Protein AF-0000000075751795 (afdb_homodimer)

Radius of gyration: 23.12 Å; Cα contacts (8 Å, |Δi|>4): 1159; chains: 2; bounding box: 62×69×64 Å

InterPro domains:
  IPR001247 Exoribonuclease, phosphorolytic domain 1 [PF01138] (23-156)
  IPR020568 Ribosomal protein uS5 domain 2-type superfamily [SSF54211] (12-167)
  IPR027408 PNPase/RNase PH domain superfamily [G3DSA:3.30.230.70] (7-264)
  IPR036345 Exoribonuclease, PH domain 2 superfamily [SSF55666] (157-262)
  IPR050080 Ribonuclease PH [PTHR11953] (15-256)

Sequence (530 aa):
MPLDTSTTYPLTRLRLDGRRWNELRLLQAQISTNPASSGSSYLSMGNTSIMCSVHGPAEGRRGDGGSAGSGHAVVEVDVNVAGFAGVDRKRRAGGSDRQSSRIATTLRSAFQSHLHTYLYPHSTISIHVSVLSADGSLLAAALNACTLALVDAGIPMPGLLCGCTSGMSGSASTPRDPRHDELDPLLDLSLPEEQELPSLTVATTTAVPVGENNMDEDEEAMKVCVLTMESKVHATYLETMLAVGIDGCSQIRELLEGVIKGSRGMPLDTSTTYPLTRLRLDGRRWNELRLLQAQISTNPASSGSSYLSMGNTSIMCSVHGPAEGRRGDGGSAGSGHAVVEVDVNVAGFAGVDRKRRAGGSDRQSSRIATTLRSAFQSHLHTYLYPHSTISIHVSVLSADGSLLAAALNACTLALVDAGIPMPGLLCGCTSGMSGSASTPRDPRHDELDPLLDLSLPEEQELPSLTVATTTAVPVGENNMDEDEEAMKVCVLTMESKVHATYLETMLAVGIDGCSQIRELLEGVIKGSRG

Organism: Penicillium rubens (strain ATCC 28089 / DSM 1075 / NRRL 1951 / Wisconsin 54-1255) (NCBI:txid500485)

pLDDT: mean 83.36, std 19.19, range [26.41, 98.62]

Foldseek 3Di:
DLPCLVPVCLPPCAGPVGDHQQDWADKDKAKPPDVVALIWMWIDGHQWIKIKGKHDQDADPPPDPPDQPDLFEAEFEFEAEPPDPDDDCPVCVVVRVVVRVVLRVQLRVLCSVFFPRNVPHRGYMYMYMYTPDAWAPNSQRRLQRRQLRCVRSVGDGQFRKGKWKKWKSDAQQDAADPVDRSIGMHTHDTNSCVVHTFMKMWIWGFGDPPDDPDPPPPDRPIDIRDIDGDGHHDPNCVVVRVVSRSVNRVVSRVVSVVNVVVVVD/DLPPLVPVCLPPCAGPVGDHQQDWADKDKAKPPDVVALIWMWIDGHQWIKIKGKHDQDADPPPDPPDQPDLFEAEFEFEAEPPDPDDDCPVVVVVRVVVRVVLRVQLRVLCSVFFPRNVPHRGYMYMYMYTPDAWAPNSQRRLQRRQLRCVSSVGDGQFRKGKWKKWKSDAQQDAADPVDRSIGMHTHDTNSCVVHTFMKMWIWGFGDPPDDPDPPPPDRPIDIRDIDGDGHHDPNCVVVRVVSRSVNRVVSRVVSVVNVVVVVD

Secondary structure (DSSP, 8-state):
----HHHHHHHHS--TTS--TT-PPPEEEEE---TTSSEEEEEEETTEEEEEEEEEEEE--SSS-SS---SSPEEEEEEEE---SSS-HHHHHHHHHHHHHHHHHHHHHHHHHHS-GGGSTTEEEEEEEEEEE-SS-HHHHHHHHHHHHHHHHT---SS--EEEEEEESS---S---TTS--PPEEES--HHHHHHS-EEEEEEEE----SSS--------EEEEEEEE-S-EEGGGHHHHHHHHHHHHHHHHHHHHHHHHHHH-/----HHHHHHHHS--TTS--TT-PPPEEEEE---TTSSEEEEEEETTEEEEEEEEEEEE--SSS-SS---SSPEEEEEEEE---SSS-HHHHHHHHHHHHHHHHHHHHHHHHHHS-GGGSTTEEEEEEEEEEE-SS-HHHHHHHHHHHHHHHHT---SS--EEEEEEESS---S---TTS----EEES--HHHHHHS-EEEEEEEE----SSS--------EEEEEEEE-S-EEGGGHHHHHHHHHHHHHHHHHHHHHHHHHHH-

Nearest PDB structures (foldseek):
  1e3h-assembly1_A  TM=7.605E-01  e=5.013E-14  Streptomyces antibioticus
  1e3p-assembly1_A  TM=7.470E-01  e=8.662E-14  Streptomyces antibioticus
  8wwp-assembly1_A  TM=7.187E-01  e=4.718E-14  Mycobacterium tuberculosis
  7ld5-assembly1_A  TM=7.382E-01  e=4.205E-13  Mycolicibacterium smegmatis
  3gcm-assembly1_A  TM=7.625E-01  e=2.766E-12  Escherichia coli O139:H28 str. E24377A

Solvent-accessible surface area (backbone atoms only — not comparable to full-atom values): 27223 Å² total; per-residue (Å²): 122,82,81,54,57,70,64,47,24,81,73,68,60,35,46,95,88,67,38,47,48,83,37,72,54,62,71,48,65,50,62,66,73,39,84,89,36,49,8,3,13,38,30,28,46,56,67,14,31,38,39,22,36,24,40,57,77,38,66,64,74,85,73,74,78,57,76,65,76,49,70,35,33,45,54,43,49,46,49,44,67,58,70,72,86,65,86,74,48,64,60,47,45,59,54,48,49,52,52,29,50,45,47,22,48,51,51,26,49,39,48,50,64,54,35,56,28,63,82,37,54,39,18,34,35,40,36,41,37,38,34,71,35,83,35,25,42,53,65,23,50,48,42,37,23,46,39,47,6,36,54,54,41,64,54,68,53,61,42,66,47,20,33,17,20,15,24,38,66,41,66,50,60,54,71,72,39,87,90,66,60,80,66,44,55,33,31,48,41,41,37,72,49,56,75,72,24,32,46,35,39,34,24,33,30,40,63,53,79,76,79,91,72,79,71,68,78,66,71,67,45,51,22,34,32,37,35,42,30,58,36,52,30,11,59,73,48,48,62,59,29,48,53,50,11,53,51,43,16,53,55,50,41,55,53,53,50,49,46,56,56,59,65,78,99,121,81,80,55,59,70,64,47,24,80,74,70,59,36,44,95,88,68,37,46,47,83,38,72,55,62,70,47,65,49,60,66,73,40,85,91,36,50,7,3,14,36,30,29,47,57,67,14,29,37,40,22,38,24,39,55,77,36,66,67,74,86,72,75,81,58,76,66,76,50,69,36,32,45,54,44,51,46,50,43,69,59,70,71,84,66,85,73,50,64,58,45,47,56,53,48,49,52,53,26,50,46,46,22,48,51,51,26,48,40,47,50,65,53,35,56,30,64,81,37,53,37,17,34,35,38,37,42,37,38,34,69,36,81,35,26,45,53,64,22,49,49,41,38,22,46,38,45,6,36,55,55,40,63,54,68,53,62,44,67,49,21,33,17,21,14,25,38,66,40,64,50,60,54,68,71,39,87,91,66,60,80,65,44,55,33,31,47,41,41,36,72,48,56,76,72,23,33,44,36,40,33,24,33,29,40,64,53,80,76,78,91,72,80,70,68,77,65,70,68,44,51,20,36,32,35,34,41,29,58,37,52,31,11,58,73,49,48,63,59,30,48,52,50,12,52,53,44,14,53,55,49,43,54,53,52,49,50,47,55,57,59,66,78,100

Structure (mmCIF, N/CA/C/O backbone):
data_AF-0000000075751795-model_v1
#
loop_
_entity.id
_entity.type
_entity.pdbx_description
1 polymer 'Pc18g05170 protein'
#
loop_
_atom_site.group_PDB
_atom_site.id
_atom_site.type_symbol
_atom_site.label_atom_id
_atom_site.label_alt_id
_atom_site.label_comp_id
_atom_site.label_asym_id
_atom_site.label_entity_id
_atom_site.label_seq_id
_atom_site.pdbx_PDB_ins_code
_atom_site.Cartn_x
_atom_site.Cartn_y
_atom_site.Cartn_z
_atom_site.occupancy
_atom_site.B_iso_or_equiv
_atom_site.auth_seq_id
_atom_site.auth_comp_id
_atom_site.auth_asym_id
_atom_site.auth_atom_id
_atom_site.pdbx_PDB_model_num
ATOM 1 N N . MET A 1 1 ? -31.328 -3.736 3.709 1 27.08 1 MET A N 1
ATOM 2 C CA . MET A 1 1 ? -30.781 -3.533 5.043 1 27.08 1 MET A CA 1
ATOM 3 C C . MET A 1 1 ? -29.281 -3.789 5.059 1 27.08 1 MET A C 1
ATOM 5 O O . MET A 1 1 ? -28.812 -4.766 4.473 1 27.08 1 MET A O 1
ATOM 9 N N . PRO A 1 2 ? -28.391 -2.828 5.137 1 34.97 2 PRO A N 1
ATOM 10 C CA . PRO A 1 2 ? -26.953 -3.141 5.172 1 34.97 2 PRO A CA 1
ATOM 11 C C . PRO A 1 2 ? -26.656 -4.43 5.93 1 34.97 2 PRO A C 1
ATOM 13 O O . PRO A 1 2 ? -27.328 -4.75 6.906 1 34.97 2 PRO A O 1
ATOM 16 N N . LEU A 1 3 ? -26.297 -5.449 5.301 1 40.38 3 LEU A N 1
ATOM 17 C CA . LEU A 1 3 ? -25.984 -6.77 5.84 1 40.38 3 LEU A CA 1
ATOM 18 C C . LEU A 1 3 ? -25.297 -6.652 7.191 1 40.38 3 LEU A C 1
ATOM 20 O O . LEU A 1 3 ? -24.234 -6.047 7.297 1 40.38 3 LEU A O 1
ATOM 24 N N . ASP A 1 4 ? -25.953 -6.508 8.273 1 47.66 4 ASP A N 1
ATOM 25 C CA . ASP A 1 4 ? -25.578 -6.219 9.656 1 47.66 4 ASP A CA 1
ATOM 26 C C . ASP A 1 4 ? -24.516 -7.207 10.141 1 47.66 4 ASP A C 1
ATOM 28 O O . ASP A 1 4 ? -24.844 -8.219 10.766 1 47.66 4 ASP A O 1
ATOM 32 N N . THR A 1 5 ? -23.484 -7.629 9.406 1 52.94 5 THR A N 1
ATOM 33 C CA . THR A 1 5 ? -22.359 -8.391 9.961 1 52.94 5 THR A CA 1
ATOM 34 C C . THR A 1 5 ? -22.109 -8 11.414 1 52.94 5 THR A C 1
ATOM 36 O O . THR A 1 5 ? -21.719 -8.844 12.227 1 52.94 5 THR A O 1
ATOM 39 N N . SER A 1 6 ? -22.5 -6.742 11.742 1 55.62 6 SER A N 1
ATOM 40 C CA . SER A 1 6 ? -22.25 -6.223 13.086 1 55.62 6 SER A CA 1
ATOM 41 C C . SER A 1 6 ? -23.172 -6.859 14.117 1 55.62 6 SER A C 1
ATOM 43 O O . SER A 1 6 ? -22.797 -7.02 15.281 1 55.62 6 SER A O 1
ATOM 45 N N . THR A 1 7 ? -24.312 -7.332 13.609 1 60.59 7 THR A N 1
ATOM 46 C CA . THR A 1 7 ? -25.234 -7.785 14.641 1 60.59 7 THR A CA 1
ATOM 47 C C . THR A 1 7 ? -25.156 -9.305 14.805 1 60.59 7 THR A C 1
ATOM 49 O O . THR A 1 7 ? -25.266 -9.82 15.914 1 60.59 7 THR A O 1
ATOM 52 N N . THR A 1 8 ? -24.891 -9.945 13.68 1 70.5 8 THR A N 1
ATOM 53 C CA . THR A 1 8 ? -25 -11.398 13.766 1 70.5 8 THR A CA 1
ATOM 54 C C . THR A 1 8 ? -23.656 -12.023 14.133 1 70.5 8 THR A C 1
ATOM 56 O O . THR A 1 8 ? -23.594 -12.977 14.914 1 70.5 8 THR A O 1
ATOM 59 N N . TYR A 1 9 ? -22.609 -11.422 13.711 1 81.12 9 TYR A N 1
ATOM 60 C CA . TYR A 1 9 ? -21.297 -12.055 13.906 1 81.12 9 TYR A CA 1
ATOM 61 C C . TYR A 1 9 ? -20.953 -12.133 15.383 1 81.12 9 TYR A C 1
ATOM 63 O O . TYR A 1 9 ? -20.5 -13.18 15.867 1 81.12 9 TYR A O 1
ATOM 71 N N . PRO A 1 10 ? -21.219 -11.117 16.125 1 77.44 10 PRO A N 1
ATOM 72 C CA . PRO A 1 10 ? -20.859 -11.211 17.531 1 77.44 10 PRO A CA 1
ATOM 73 C C . PRO A 1 10 ? -21.609 -12.312 18.266 1 77.44 10 PRO A C 1
ATOM 75 O O . PRO A 1 10 ? -21.109 -12.859 19.25 1 77.44 10 PRO A O 1
ATOM 78 N N . LEU A 1 11 ? -22.75 -12.68 17.75 1 77.81 11 LEU A N 1
ATOM 79 C CA . LEU A 1 11 ? -23.578 -13.672 18.406 1 77.81 11 LEU A CA 1
ATOM 80 C C . LEU A 1 11 ? -23.234 -15.078 17.938 1 77.81 11 LEU A C 1
ATOM 82 O O . LEU A 1 11 ? -23.172 -16 18.75 1 77.81 11 LEU A O 1
ATOM 86 N N . THR A 1 12 ? -22.984 -15.289 16.719 1 83.56 12 THR A N 1
ATOM 87 C CA . THR A 1 12 ? -22.859 -16.625 16.156 1 83.56 12 THR A CA 1
ATOM 88 C C . THR A 1 12 ? -21.391 -16.969 15.891 1 83.56 12 THR A C 1
ATOM 90 O O . THR A 1 12 ? -21.047 -18.141 15.734 1 83.56 12 THR A O 1
ATOM 93 N N . ARG A 1 13 ? -20.578 -15.984 15.703 1 86.88 13 ARG A N 1
ATOM 94 C CA . ARG A 1 13 ? -19.188 -16.109 15.312 1 86.88 13 ARG A CA 1
ATOM 95 C C . ARG A 1 13 ? -19.062 -16.703 13.914 1 86.88 13 ARG A C 1
ATOM 97 O O . ARG A 1 13 ? -18.094 -17.422 13.625 1 86.88 13 ARG A O 1
ATOM 104 N N . LEU A 1 14 ? -20.203 -16.562 13.164 1 90.94 14 LEU A N 1
ATOM 105 C CA . LEU A 1 14 ? -20.219 -16.938 11.758 1 90.94 14 LEU A CA 1
ATOM 106 C C . LEU A 1 14 ? -20.469 -15.719 10.875 1 90.94 14 LEU A C 1
ATOM 108 O O . LEU A 1 14 ? -21.297 -14.867 11.195 1 90.94 14 LEU A O 1
ATOM 112 N N . ARG A 1 15 ? -19.703 -15.727 9.836 1 92.81 15 ARG A N 1
ATOM 113 C CA . ARG A 1 15 ? -19.875 -14.656 8.867 1 92.81 15 ARG A CA 1
ATOM 114 C C . ARG A 1 15 ? -21.125 -14.875 8.016 1 92.81 15 ARG A C 1
ATOM 116 O O . ARG A 1 15 ? -21.75 -15.93 8.094 1 92.81 15 ARG A O 1
ATOM 123 N N . LEU A 1 16 ? -21.484 -13.93 7.227 1 88 16 LEU A N 1
ATOM 124 C CA . LEU A 1 16 ? -22.719 -13.984 6.441 1 88 16 LEU A CA 1
ATOM 125 C C . LEU A 1 16 ? -22.688 -15.164 5.465 1 88 16 LEU A C 1
ATOM 127 O O . LEU A 1 16 ? -23.719 -15.742 5.156 1 88 16 LEU A O 1
ATOM 131 N N . ASP A 1 17 ? -21.547 -15.539 4.965 1 91 17 ASP A N 1
ATOM 132 C CA . ASP A 1 17 ? -21.438 -16.625 4 1 91 17 ASP A CA 1
ATOM 133 C C . ASP A 1 17 ? -21.141 -17.953 4.703 1 91 17 ASP A C 1
ATOM 135 O O . ASP A 1 17 ? -20.781 -18.938 4.051 1 91 17 ASP A O 1
ATOM 139 N N . GLY A 1 18 ? -21.219 -18 6.012 1 92.06 18 GLY A N 1
ATOM 140 C CA . GLY A 1 18 ? -21.109 -19.234 6.777 1 92.06 18 GLY A CA 1
ATOM 141 C C . GLY A 1 18 ? -19.688 -19.547 7.207 1 92.06 18 GLY A C 1
ATOM 142 O O . GLY A 1 18 ? -19.453 -20.516 7.926 1 92.06 18 GLY A O 1
ATOM 143 N N . ARG A 1 19 ? -18.781 -18.688 6.891 1 94.94 19 ARG A N 1
ATOM 144 C CA . ARG A 1 19 ? -17.375 -18.922 7.238 1 94.94 19 ARG A CA 1
ATOM 145 C C . ARG A 1 19 ? -17.078 -18.469 8.664 1 94.94 19 ARG A C 1
ATOM 147 O O . ARG A 1 19 ? -17.734 -17.562 9.18 1 94.94 19 ARG A O 1
ATOM 154 N N . ARG A 1 20 ? -16.094 -19.203 9.227 1 94.94 20 ARG A N 1
ATOM 155 C CA . ARG A 1 20 ? -15.484 -18.688 10.453 1 94.94 20 ARG A CA 1
ATOM 156 C C . ARG A 1 20 ? -14.453 -17.609 10.148 1 94.94 20 ARG A C 1
ATOM 158 O O . ARG A 1 20 ? -14.195 -17.312 8.984 1 94.94 20 ARG A O 1
ATOM 165 N N . TRP A 1 21 ? -13.875 -17.031 11.25 1 94.69 21 TRP A N 1
ATOM 166 C CA . TRP A 1 21 ? -13.039 -15.852 11.102 1 94.69 21 TRP A CA 1
ATOM 167 C C . TRP A 1 21 ? -11.781 -16.156 10.305 1 94.69 21 TRP A C 1
ATOM 169 O O . TRP A 1 21 ? -11.227 -15.289 9.625 1 94.69 21 TRP A O 1
ATOM 179 N N . ASN A 1 22 ? -11.328 -17.484 10.281 1 94.88 22 ASN A N 1
ATOM 180 C CA . ASN A 1 22 ? -10.031 -17.844 9.727 1 94.88 22 ASN A CA 1
ATOM 181 C C . ASN A 1 22 ? -10.18 -18.75 8.508 1 94.88 22 ASN A C 1
ATOM 183 O O . ASN A 1 22 ? -9.25 -19.484 8.164 1 94.88 22 ASN A O 1
ATOM 187 N N . GLU A 1 23 ? -11.32 -18.688 7.832 1 96.12 23 GLU A N 1
ATOM 188 C CA . GLU A 1 23 ? -11.57 -19.578 6.699 1 96.12 23 GLU A CA 1
ATOM 189 C C . GLU A 1 23 ? -11.523 -18.812 5.379 1 96.12 23 GLU A C 1
ATOM 191 O O . GLU A 1 23 ? -12.039 -17.703 5.285 1 96.12 23 GLU A O 1
ATOM 196 N N . LEU A 1 24 ? -10.812 -19.453 4.453 1 98.06 24 LEU A N 1
ATOM 197 C CA . LEU A 1 24 ? -10.781 -18.922 3.094 1 98.06 24 LEU A CA 1
ATOM 198 C C . LEU A 1 24 ? -12.078 -19.234 2.354 1 98.06 24 LEU A C 1
ATOM 200 O O . LEU A 1 24 ? -12.703 -20.266 2.6 1 98.06 24 LEU A O 1
ATOM 204 N N . ARG A 1 25 ? -12.508 -18.375 1.44 1 97.56 25 ARG A N 1
ATOM 205 C CA . ARG A 1 25 ? -13.516 -18.766 0.456 1 97.56 25 ARG A CA 1
ATOM 206 C C . ARG A 1 25 ? -12.969 -19.844 -0.476 1 97.56 25 ARG A C 1
ATOM 208 O O . ARG A 1 25 ? -11.766 -20.094 -0.517 1 97.56 25 ARG A O 1
ATOM 215 N N . LEU A 1 26 ? -13.891 -20.438 -1.169 1 97.12 26 LEU A N 1
ATOM 216 C CA . LEU A 1 26 ? -13.469 -21.484 -2.084 1 97.12 26 LEU A CA 1
ATOM 217 C C . LEU A 1 26 ? -12.539 -20.938 -3.156 1 97.12 26 LEU A C 1
ATOM 219 O O . LEU A 1 26 ? -12.875 -19.969 -3.84 1 97.12 26 LEU A O 1
ATOM 223 N N . LEU A 1 27 ? -11.398 -21.5 -3.271 1 98 27 LEU A N 1
ATOM 224 C CA . LEU A 1 27 ? -10.422 -21.125 -4.289 1 98 27 LEU A CA 1
ATOM 225 C C . LEU A 1 27 ? -10.273 -22.234 -5.328 1 98 27 LEU A C 1
ATOM 227 O O . LEU A 1 27 ? -10.023 -23.391 -4.984 1 98 27 LEU A O 1
ATOM 231 N N . GLN A 1 28 ? -10.516 -21.891 -6.566 1 97.62 28 GLN A N 1
ATOM 232 C CA . GLN A 1 28 ? -10.312 -22.781 -7.707 1 97.62 28 GLN A CA 1
ATOM 233 C C . GLN A 1 28 ? -9.445 -22.125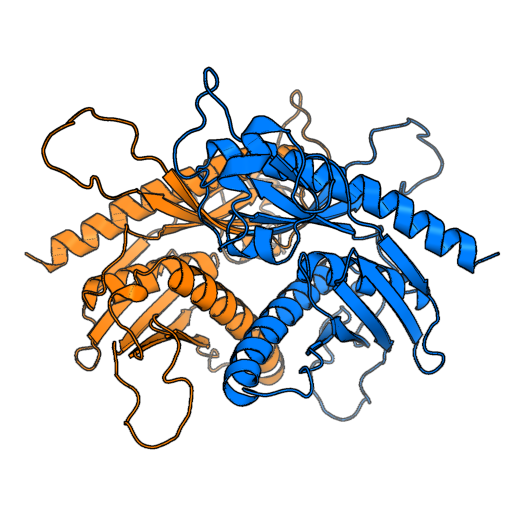 -8.773 1 97.62 28 GLN A C 1
ATOM 235 O O . GLN A 1 28 ? -9.562 -20.922 -9.023 1 97.62 28 GLN A O 1
ATOM 240 N N . ALA A 1 29 ? -8.578 -22.922 -9.227 1 98 29 ALA A N 1
ATOM 241 C CA . ALA A 1 29 ? -7.684 -22.328 -10.219 1 98 29 ALA A CA 1
ATOM 242 C C . ALA A 1 29 ? -7.242 -23.375 -11.25 1 98 29 ALA A C 1
ATOM 244 O O . ALA A 1 29 ? -7.301 -24.578 -10.984 1 98 29 ALA A O 1
ATOM 245 N N . GLN A 1 30 ? -6.918 -22.875 -12.43 1 97.12 30 GLN A N 1
ATOM 246 C CA . GLN A 1 30 ? -6.367 -23.656 -13.531 1 97.12 30 GLN A CA 1
ATOM 247 C C . GLN A 1 30 ? -5.262 -22.891 -14.25 1 97.12 30 GLN A C 1
ATOM 249 O O . GLN A 1 30 ? -5.27 -21.656 -14.281 1 97.12 30 GLN A O 1
ATOM 254 N N . ILE A 1 31 ? -4.312 -23.594 -14.797 1 97 31 ILE A N 1
ATOM 255 C CA . ILE A 1 31 ? -3.266 -22.969 -15.594 1 97 31 ILE A CA 1
ATOM 256 C C . ILE A 1 31 ? -3.369 -23.438 -17.047 1 97 31 ILE A C 1
ATOM 258 O O . ILE A 1 31 ? -4.121 -24.359 -17.344 1 97 31 ILE A O 1
ATOM 262 N N . SER A 1 32 ? -2.65 -22.719 -18 1 95.62 32 SER A N 1
ATOM 263 C CA . SER A 1 32 ? -2.6 -23.047 -19.422 1 95.62 32 SER A CA 1
ATOM 264 C C . SER A 1 32 ? -3.98 -22.953 -20.062 1 95.62 32 SER A C 1
ATOM 266 O O . SER A 1 32 ? -4.395 -23.844 -20.797 1 95.62 32 SER A O 1
ATOM 268 N N . THR A 1 33 ? -4.695 -21.906 -19.688 1 93.12 33 THR A N 1
ATOM 269 C CA . THR A 1 33 ? -6.062 -21.734 -20.172 1 93.12 33 THR A CA 1
ATOM 270 C C . THR A 1 33 ? -6.078 -21.031 -21.531 1 93.12 33 THR A C 1
ATOM 272 O O . THR A 1 33 ? -7.109 -21 -22.203 1 93.12 33 THR A O 1
ATOM 275 N N . ASN A 1 34 ? -4.98 -20.344 -21.906 1 91.5 34 ASN A N 1
ATOM 276 C CA . ASN A 1 34 ? -4.82 -19.656 -23.188 1 91.5 34 ASN A CA 1
ATOM 277 C C . ASN A 1 34 ? -3.562 -20.109 -23.906 1 91.5 34 ASN A C 1
ATOM 279 O O . ASN A 1 34 ? -2.465 -19.625 -23.625 1 91.5 34 ASN A O 1
ATOM 283 N N . PRO A 1 35 ? -3.689 -20.859 -24.953 1 87.62 35 PRO A N 1
ATOM 284 C CA . PRO A 1 35 ? -2.521 -21.406 -25.656 1 87.62 35 PRO A CA 1
ATOM 285 C C . PRO A 1 35 ? -1.737 -20.328 -26.406 1 87.62 35 PRO A C 1
ATOM 287 O O . PRO A 1 35 ? -0.56 -20.531 -26.719 1 87.62 35 PRO A O 1
ATOM 290 N N . ALA A 1 36 ? -2.34 -19.266 -26.625 1 90.38 36 ALA A N 1
ATOM 291 C CA . ALA A 1 36 ? -1.709 -18.219 -27.422 1 90.38 36 ALA A CA 1
ATOM 292 C C . ALA A 1 36 ? -0.761 -17.375 -26.562 1 90.38 36 ALA A C 1
ATOM 294 O O . ALA A 1 36 ? -0.016 -16.547 -27.078 1 90.38 36 ALA A O 1
ATOM 295 N N . SER A 1 37 ? -0.769 -17.703 -25.359 1 92.25 37 SER A N 1
ATOM 296 C CA . SER A 1 37 ? 0.077 -16.938 -24.438 1 92.25 37 SER A CA 1
ATOM 297 C C . SER A 1 37 ? 1.258 -17.781 -23.969 1 92.25 37 SER A C 1
ATOM 299 O O . SER A 1 37 ? 1.271 -19 -24.125 1 92.25 37 SER A O 1
ATOM 301 N N . SER A 1 38 ? 2.35 -17.141 -23.5 1 94.12 38 SER A N 1
ATOM 302 C CA . SER A 1 38 ? 3.475 -17.828 -22.891 1 94.12 38 SER A CA 1
ATOM 303 C C . SER A 1 38 ? 3.051 -18.562 -21.625 1 94.12 38 SER A C 1
ATOM 305 O O . SER A 1 38 ? 3.654 -19.562 -21.234 1 94.12 38 SER A O 1
ATOM 307 N N . GLY A 1 39 ? 2.025 -18.062 -21 1 97 39 GLY A N 1
ATOM 308 C CA . GLY A 1 39 ? 1.397 -18.625 -19.812 1 97 39 GLY A CA 1
ATOM 309 C C . GLY A 1 39 ? 0.049 -18 -19.5 1 97 39 GLY A C 1
ATOM 310 O O . GLY A 1 39 ? -0.241 -16.875 -19.938 1 97 39 GLY A O 1
ATOM 311 N N . SER A 1 40 ? -0.735 -18.797 -18.828 1 97.94 40 SER A N 1
ATOM 312 C CA . SER A 1 40 ? -2.068 -18.281 -18.516 1 97.94 40 SER A CA 1
ATOM 313 C C . SER A 1 40 ? -2.666 -19.016 -17.312 1 97.94 40 SER A C 1
ATOM 315 O O . SER A 1 40 ? -2.184 -20.078 -16.922 1 97.94 40 SER A O 1
ATOM 317 N N . SER A 1 41 ? -3.674 -18.328 -16.766 1 98.12 41 SER A N 1
ATOM 318 C CA . SER A 1 41 ? -4.367 -18.922 -15.617 1 98.12 41 SER A CA 1
ATOM 319 C C . SER A 1 41 ? -5.801 -18.406 -15.523 1 98.12 41 SER A C 1
ATOM 321 O O . SER A 1 41 ? -6.137 -17.359 -16.094 1 98.12 41 SER A O 1
ATOM 323 N N . TYR A 1 42 ? -6.586 -19.203 -15 1 98.38 42 TYR A N 1
ATOM 324 C CA . TYR A 1 42 ? -7.898 -18.844 -14.469 1 98.38 42 TYR A CA 1
ATOM 325 C C . TYR A 1 42 ? -7.957 -19.078 -12.961 1 98.38 42 TYR A C 1
ATOM 327 O O . TYR A 1 42 ? -7.504 -20.109 -12.469 1 98.38 42 TYR A O 1
ATOM 335 N N . LEU A 1 43 ? -8.43 -18.109 -12.172 1 98.38 43 LEU A N 1
ATOM 336 C CA . LEU A 1 43 ? -8.523 -18.25 -10.727 1 98.38 43 LEU A CA 1
ATOM 337 C C . LEU A 1 43 ? -9.828 -17.656 -10.203 1 98.38 43 LEU A C 1
ATOM 339 O O . LEU A 1 43 ? -10.234 -16.578 -10.625 1 98.38 43 LEU A O 1
ATOM 343 N N . SER A 1 44 ? -10.469 -18.438 -9.375 1 98 44 SER A N 1
ATOM 344 C CA . SER A 1 44 ? -11.641 -17.938 -8.656 1 98 44 SER A CA 1
ATOM 345 C C . SER A 1 44 ? -11.453 -18.031 -7.148 1 98 44 SER A C 1
ATOM 347 O O . SER A 1 44 ? -10.961 -19.047 -6.641 1 98 44 SER A O 1
ATOM 349 N N . MET A 1 45 ? -11.68 -17.016 -6.426 1 97.19 45 MET A N 1
ATOM 350 C CA . MET A 1 45 ? -11.75 -16.922 -4.973 1 97.19 45 MET A CA 1
ATOM 351 C C . MET A 1 45 ? -13.117 -16.406 -4.527 1 97.19 45 MET A C 1
ATOM 353 O O . MET A 1 45 ? -13.383 -15.203 -4.586 1 97.19 45 MET A O 1
ATOM 357 N N . GLY A 1 46 ? -13.961 -17.312 -3.934 1 96.19 46 GLY A N 1
ATOM 358 C CA . GLY A 1 46 ? -15.367 -16.953 -3.822 1 96.19 46 GLY A CA 1
ATOM 359 C C . GLY A 1 46 ? -16 -16.594 -5.152 1 96.19 46 GLY A C 1
ATOM 360 O O . GLY A 1 46 ? -15.906 -17.344 -6.117 1 96.19 46 GLY A O 1
ATOM 361 N N . ASN A 1 47 ? -16.609 -15.391 -5.195 1 95.31 47 ASN A N 1
ATOM 362 C CA . ASN A 1 47 ? -17.266 -14.977 -6.422 1 95.31 47 ASN A CA 1
ATOM 363 C C . ASN A 1 47 ? -16.406 -14.016 -7.23 1 95.31 47 ASN A C 1
ATOM 365 O O . ASN A 1 47 ? -16.859 -13.43 -8.211 1 95.31 47 ASN A O 1
ATOM 369 N N . THR A 1 48 ? -15.172 -13.859 -6.766 1 96.25 48 THR A N 1
ATOM 370 C CA . THR A 1 48 ? -14.203 -13.125 -7.574 1 96.25 48 THR A CA 1
ATOM 371 C C . THR A 1 48 ? -13.523 -14.062 -8.57 1 96.25 48 THR A C 1
ATOM 373 O O . THR A 1 48 ? -13.016 -15.117 -8.195 1 96.25 48 THR A O 1
ATOM 376 N N . SER A 1 49 ? -13.57 -13.719 -9.898 1 97.44 49 SER A N 1
ATOM 377 C CA . SER A 1 49 ? -12.977 -14.555 -10.938 1 97.44 49 SER A CA 1
ATOM 378 C C . SER A 1 49 ? -12.086 -13.727 -11.867 1 97.44 49 SER A C 1
ATOM 380 O O . SER A 1 49 ? -12.461 -12.625 -12.273 1 97.44 49 SER A O 1
ATOM 382 N N . ILE A 1 50 ? -10.898 -14.297 -12.172 1 97.56 50 ILE A N 1
ATOM 383 C CA . ILE A 1 50 ? -9.883 -13.57 -12.922 1 97.56 50 ILE A CA 1
ATOM 384 C C . ILE A 1 50 ? -9.242 -14.5 -13.945 1 97.56 50 ILE A C 1
ATOM 386 O O . ILE A 1 50 ? -8.945 -15.656 -13.648 1 97.56 50 ILE A O 1
ATOM 390 N N . MET A 1 51 ? -9.07 -13.938 -15.164 1 97.75 51 MET A N 1
ATOM 391 C CA . MET A 1 51 ? -8.203 -14.555 -16.172 1 97.75 51 MET A CA 1
ATOM 392 C C . MET A 1 51 ? -6.91 -13.766 -16.328 1 97.75 51 MET A C 1
ATOM 394 O O . MET A 1 51 ? -6.93 -12.531 -16.375 1 97.75 51 MET A O 1
ATOM 398 N N . CYS A 1 52 ? -5.871 -14.461 -16.375 1 98.06 52 CYS A N 1
ATOM 399 C CA . CYS A 1 52 ? -4.57 -13.812 -16.516 1 98.06 52 CYS A CA 1
ATOM 400 C C . CYS A 1 52 ? -3.75 -14.461 -17.609 1 98.06 52 CYS A C 1
ATOM 402 O O . CYS A 1 52 ? -3.74 -15.688 -17.75 1 98.06 52 CYS A O 1
ATOM 404 N N . SER A 1 53 ? -3.084 -13.672 -18.469 1 98.19 53 SER A N 1
ATOM 405 C CA . SER A 1 53 ? -2.168 -14.156 -19.484 1 98.19 53 SER A CA 1
ATOM 406 C C . SER A 1 53 ? -0.827 -13.438 -19.422 1 98.19 53 SER A C 1
ATOM 408 O O . SER A 1 53 ? -0.768 -12.25 -19.078 1 98.19 53 SER A O 1
ATOM 410 N N . VAL A 1 54 ? 0.191 -14.125 -19.703 1 97.88 54 VAL A N 1
ATOM 411 C CA . VAL A 1 54 ? 1.552 -13.602 -19.688 1 97.88 54 VAL A CA 1
ATOM 412 C C . VAL A 1 54 ? 2.174 -13.742 -21.078 1 97.88 54 VAL A C 1
ATOM 414 O O . VAL A 1 54 ? 2.029 -14.781 -21.719 1 97.88 54 VAL A O 1
ATOM 417 N N . HIS A 1 55 ? 2.773 -12.656 -21.531 1 96.44 55 HIS A N 1
ATOM 418 C CA . HIS A 1 55 ? 3.543 -12.672 -22.766 1 96.44 55 HIS A CA 1
ATOM 419 C C . HIS A 1 55 ? 4.988 -12.242 -22.516 1 96.44 55 HIS A C 1
ATOM 421 O O . HIS A 1 55 ? 5.238 -11.297 -21.781 1 96.44 55 HIS A O 1
ATOM 427 N N . GLY A 1 56 ? 5.895 -12.938 -23.203 1 89.88 56 GLY A N 1
ATOM 428 C CA . GLY A 1 56 ? 7.312 -12.648 -23.031 1 89.88 56 GLY A CA 1
ATOM 429 C C . GLY A 1 56 ? 8.031 -13.656 -22.156 1 89.88 56 GLY A C 1
ATOM 430 O O . GLY A 1 56 ? 7.453 -14.688 -21.781 1 89.88 56 GLY A O 1
ATOM 431 N N . PRO A 1 57 ? 9.281 -13.367 -21.891 1 90.69 57 PRO A N 1
ATOM 432 C CA . PRO A 1 57 ? 10.062 -12.164 -22.188 1 90.69 57 PRO A CA 1
ATOM 433 C C . PRO A 1 57 ? 10.258 -11.93 -23.688 1 90.69 57 PRO A C 1
ATOM 435 O O . PRO A 1 57 ? 10.539 -12.867 -24.422 1 90.69 57 PRO A O 1
ATOM 438 N N . ALA A 1 58 ? 9.898 -10.711 -24.078 1 89.44 58 ALA A N 1
ATOM 439 C CA . ALA A 1 58 ? 10.055 -10.336 -25.484 1 89.44 58 ALA A CA 1
ATOM 440 C C . ALA A 1 58 ? 11.039 -9.188 -25.641 1 89.44 58 ALA A C 1
ATOM 442 O O . ALA A 1 58 ? 10.992 -8.211 -24.875 1 89.44 58 ALA A O 1
ATOM 443 N N . GLU A 1 59 ? 12.07 -9.383 -26.469 1 79.5 59 GLU A N 1
ATOM 444 C CA . GLU A 1 59 ? 13.039 -8.32 -26.719 1 79.5 59 GLU A CA 1
ATOM 445 C C . GLU A 1 59 ? 12.43 -7.207 -27.562 1 79.5 59 GLU A C 1
ATOM 447 O O . GLU A 1 59 ? 11.617 -7.469 -28.453 1 79.5 59 GLU A O 1
ATOM 452 N N . GLY A 1 60 ? 12.367 -6.023 -27.125 1 60.75 60 GLY A N 1
ATOM 453 C CA . GLY A 1 60 ? 11.906 -4.926 -27.969 1 60.75 60 GLY A CA 1
ATOM 454 C C . GLY A 1 60 ? 12.664 -4.805 -29.266 1 60.75 60 GLY A C 1
ATOM 455 O O . GLY A 1 60 ? 13.812 -5.254 -29.375 1 60.75 60 GLY A O 1
ATOM 456 N N . ARG A 1 61 ? 12.094 -4.895 -30.562 1 51 61 ARG A N 1
ATOM 457 C CA . ARG A 1 61 ? 12.797 -4.648 -31.812 1 51 61 ARG A CA 1
ATOM 458 C C . ARG A 1 61 ? 13.914 -3.627 -31.625 1 51 61 ARG A C 1
ATOM 460 O O . ARG A 1 61 ? 13.797 -2.715 -30.812 1 51 61 ARG A O 1
ATOM 467 N N . ARG A 1 62 ? 15.211 -3.898 -32.156 1 43.53 62 ARG A N 1
ATOM 468 C CA . ARG A 1 62 ? 16.406 -3.062 -32.219 1 43.53 62 ARG A CA 1
ATOM 469 C C . ARG A 1 62 ? 16.047 -1.604 -32.469 1 43.53 62 ARG A C 1
ATOM 471 O O . ARG A 1 62 ? 16.922 -0.739 -32.5 1 43.53 62 ARG A O 1
ATOM 478 N N . GLY A 1 63 ? 15.133 -1.26 -33.438 1 40.09 63 GLY A N 1
ATOM 479 C CA . GLY A 1 63 ? 15.156 0.092 -33.969 1 40.09 63 GLY A CA 1
ATOM 480 C C . GLY A 1 63 ? 14.992 1.158 -32.906 1 40.09 63 GLY A C 1
ATOM 481 O O . GLY A 1 63 ? 15.453 2.287 -33.062 1 40.09 63 GLY A O 1
ATOM 482 N N . ASP A 1 64 ? 13.75 1.45 -32.469 1 37.28 64 ASP A N 1
ATOM 483 C CA . ASP A 1 64 ? 13.57 2.705 -31.734 1 37.28 64 ASP A CA 1
ATOM 484 C C . ASP A 1 64 ? 14.352 2.699 -30.438 1 37.28 64 ASP A C 1
ATOM 486 O O . ASP A 1 64 ? 14.492 1.654 -29.797 1 37.28 64 ASP A O 1
ATOM 490 N N . GLY A 1 65 ? 15.414 3.453 -30.359 1 37.91 65 GLY A N 1
ATOM 491 C CA . GLY A 1 65 ? 16.359 3.967 -29.375 1 37.91 65 GLY A CA 1
ATOM 492 C C . GLY A 1 65 ? 15.938 3.705 -27.938 1 37.91 65 GLY A C 1
ATOM 493 O O . GLY A 1 65 ? 16.484 4.309 -27.016 1 37.91 65 GLY A O 1
ATOM 494 N N . GLY A 1 66 ? 14.75 3.436 -27.812 1 38.25 66 GLY A N 1
ATOM 495 C CA . GLY A 1 66 ? 14.336 3.707 -26.453 1 38.25 66 GLY A CA 1
ATOM 496 C C . GLY A 1 66 ? 15.133 2.934 -25.422 1 38.25 66 GLY A C 1
ATOM 497 O O . GLY A 1 66 ? 16.109 2.264 -25.75 1 38.25 66 GLY A O 1
ATOM 498 N N . SER A 1 67 ? 14.484 2.34 -24.312 1 40.91 67 SER A N 1
ATOM 499 C CA . SER A 1 67 ? 15.102 2.041 -23.031 1 40.91 67 SER A CA 1
ATOM 500 C C . SER A 1 67 ? 16 0.811 -23.109 1 40.91 67 SER A C 1
ATOM 502 O O . SER A 1 67 ? 15.562 -0.305 -22.828 1 40.91 67 SER A O 1
ATOM 504 N N . ALA A 1 68 ? 16.859 0.519 -24.141 1 39.09 68 ALA A N 1
ATOM 505 C CA . ALA A 1 68 ? 17.938 -0.45 -24.266 1 39.09 68 ALA A CA 1
ATOM 506 C C . ALA A 1 68 ? 18.531 -0.793 -22.906 1 39.09 68 ALA A C 1
ATOM 508 O O . ALA A 1 68 ? 19.078 -1.888 -22.703 1 39.09 68 ALA A O 1
ATOM 509 N N . GLY A 1 69 ? 18.969 0.224 -22.109 1 45.66 69 GLY A N 1
ATOM 510 C CA . GLY A 1 69 ? 20 0.23 -21.094 1 45.66 69 GLY A CA 1
ATOM 511 C C . GLY A 1 69 ? 19.625 -0.547 -19.844 1 45.66 69 GLY A C 1
ATOM 512 O O . GLY A 1 69 ? 20.391 -0.602 -18.891 1 45.66 69 GLY A O 1
ATOM 513 N N . SER A 1 70 ? 18.281 -0.761 -19.562 1 59.5 70 SER A N 1
ATOM 514 C CA . SER A 1 70 ? 18.297 -1.229 -18.188 1 59.5 70 SER A CA 1
ATOM 515 C C . SER A 1 70 ? 18.625 -2.715 -18.109 1 59.5 70 SER A C 1
ATOM 517 O O . SER A 1 70 ? 18.219 -3.494 -18.969 1 59.5 70 SER A O 1
ATOM 519 N N . GLY A 1 71 ? 19.75 -3.164 -17.594 1 74.5 71 GLY A N 1
ATOM 520 C CA . GLY A 1 71 ? 20.25 -4.484 -17.219 1 74.5 71 GLY A CA 1
ATOM 521 C C . GLY A 1 71 ? 19.156 -5.387 -16.656 1 74.5 71 GLY A C 1
ATOM 522 O O . GLY A 1 71 ? 19.422 -6.539 -16.312 1 74.5 71 GLY A O 1
ATOM 523 N N . HIS A 1 72 ? 17.828 -4.996 -16.75 1 84.44 72 HIS A N 1
ATOM 524 C CA . HIS A 1 72 ? 16.734 -5.781 -16.188 1 84.44 72 HIS A CA 1
ATOM 525 C C . HIS A 1 72 ? 15.531 -5.801 -17.125 1 84.44 72 HIS A C 1
ATOM 527 O O . HIS A 1 72 ? 15.359 -4.898 -17.938 1 84.44 72 HIS A O 1
ATOM 533 N N . ALA A 1 73 ? 14.758 -6.875 -17.125 1 89.38 73 ALA A N 1
ATOM 534 C CA . ALA A 1 73 ? 13.477 -6.914 -17.844 1 89.38 73 ALA A CA 1
ATOM 535 C C . ALA A 1 73 ? 12.477 -5.953 -17.219 1 89.38 73 ALA A C 1
ATOM 537 O O . ALA A 1 73 ? 12.477 -5.742 -16 1 89.38 73 ALA A O 1
ATOM 538 N N . VAL A 1 74 ? 11.633 -5.375 -18.047 1 90.75 74 VAL A N 1
ATOM 539 C CA . VAL A 1 74 ? 10.555 -4.512 -17.578 1 90.75 74 VAL A CA 1
ATOM 540 C C . VAL A 1 74 ? 9.25 -5.301 -17.516 1 90.75 74 VAL A C 1
ATOM 542 O O . VAL A 1 74 ? 8.906 -6.02 -18.453 1 90.75 74 VAL A O 1
ATOM 545 N N . VAL A 1 75 ? 8.539 -5.172 -16.406 1 93.69 75 VAL A N 1
ATOM 546 C CA . VAL A 1 75 ? 7.242 -5.82 -16.234 1 93.69 75 VAL A CA 1
ATOM 547 C C . VAL A 1 75 ? 6.125 -4.828 -16.547 1 93.69 75 VAL A C 1
ATOM 549 O O . VAL A 1 75 ? 6.074 -3.744 -15.961 1 93.69 75 VAL A O 1
ATOM 552 N N . GLU A 1 76 ? 5.332 -5.152 -17.484 1 94.31 76 GLU A N 1
ATOM 553 C CA . GLU A 1 76 ? 4.145 -4.375 -17.812 1 94.31 76 GLU A CA 1
ATOM 554 C C . GLU A 1 76 ? 2.871 -5.113 -17.406 1 94.31 76 GLU A C 1
ATOM 556 O O . GLU A 1 76 ? 2.754 -6.32 -17.625 1 94.31 76 GLU A O 1
ATOM 561 N N . VAL A 1 77 ? 1.966 -4.344 -16.797 1 95.94 77 VAL A N 1
ATOM 562 C CA . VAL A 1 77 ? 0.731 -4.977 -16.344 1 95.94 77 VAL A CA 1
ATOM 563 C C . VAL A 1 77 ? -0.471 -4.18 -16.844 1 95.94 77 VAL A C 1
ATOM 565 O O . VAL A 1 77 ? -0.539 -2.961 -16.656 1 95.94 77 VAL A O 1
ATOM 568 N N . ASP A 1 78 ? -1.34 -4.852 -17.453 1 95.31 78 ASP A N 1
ATOM 569 C CA . ASP A 1 78 ? -2.625 -4.289 -17.859 1 95.31 78 ASP A CA 1
ATOM 570 C C . ASP A 1 78 ? -3.781 -5.008 -17.156 1 95.31 78 ASP A C 1
ATOM 572 O O . ASP A 1 78 ? -3.812 -6.238 -17.109 1 95.31 78 ASP A O 1
ATOM 576 N N . VAL A 1 79 ? -4.711 -4.199 -16.594 1 95.62 79 VAL A N 1
ATOM 577 C CA . VAL A 1 79 ? -5.855 -4.754 -15.883 1 95.62 79 VAL A CA 1
ATOM 578 C C . VAL A 1 79 ? -7.152 -4.254 -16.516 1 95.62 79 VAL A C 1
ATOM 580 O O . VAL A 1 79 ? -7.379 -3.047 -16.625 1 95.62 79 VAL A O 1
ATOM 583 N N . ASN A 1 80 ? -7.934 -5.16 -16.938 1 93.31 80 ASN A N 1
ATOM 584 C CA . ASN A 1 80 ? -9.25 -4.867 -17.484 1 93.31 80 ASN A CA 1
ATOM 585 C C . ASN A 1 80 ? -10.367 -5.422 -16.594 1 93.31 80 ASN A C 1
ATOM 587 O O . ASN A 1 80 ? -10.383 -6.613 -16.281 1 93.31 80 ASN A O 1
ATOM 591 N N . VAL A 1 81 ? -11.266 -4.57 -16.172 1 88.56 81 VAL A N 1
ATOM 592 C CA . VAL A 1 81 ? -12.398 -4.996 -15.352 1 88.56 81 VAL A CA 1
ATOM 593 C C . VAL A 1 81 ? -13.656 -5.094 -16.219 1 88.56 81 VAL A C 1
ATOM 595 O O . VAL A 1 81 ? -14.086 -4.105 -16.812 1 88.56 81 VAL A O 1
ATOM 598 N N . ALA A 1 82 ? -14.102 -6.316 -16.516 1 75.75 82 ALA A N 1
ATOM 599 C CA . ALA A 1 82 ? -15.242 -6.551 -17.406 1 75.75 82 ALA A CA 1
ATOM 600 C C . ALA A 1 82 ? -16.484 -5.824 -16.891 1 75.75 82 ALA A C 1
ATOM 602 O O . ALA A 1 82 ? -16.781 -5.848 -15.703 1 75.75 82 ALA A O 1
ATOM 603 N N . GLY A 1 83 ? -16.781 -4.582 -17.281 1 60.12 83 GLY A N 1
ATOM 604 C CA . GLY A 1 83 ? -18 -3.852 -16.984 1 60.12 83 GLY A CA 1
ATOM 605 C C . GLY A 1 83 ? -19.25 -4.684 -17.172 1 60.12 83 GLY A C 1
ATOM 606 O O . GLY A 1 83 ? -19.297 -5.555 -18.031 1 60.12 83 GLY A O 1
ATOM 607 N N . PHE A 1 84 ? -19.922 -5.09 -16.109 1 46.94 84 PHE A N 1
ATOM 608 C CA . PHE A 1 84 ? -21.25 -5.668 -16.297 1 46.94 84 PHE A CA 1
ATOM 609 C C . PHE A 1 84 ? -22.016 -4.922 -17.375 1 46.94 84 PHE A C 1
ATOM 611 O O . PHE A 1 84 ? -21.859 -3.713 -17.547 1 46.94 84 PHE A O 1
ATOM 618 N N . ALA A 1 85 ? -22.469 -5.551 -18.391 1 39.19 85 ALA A N 1
ATOM 619 C CA . ALA A 1 85 ? -23.453 -5.062 -19.359 1 39.19 85 ALA A CA 1
ATOM 620 C C . ALA A 1 85 ? -24.422 -4.078 -18.719 1 39.19 85 ALA A C 1
ATOM 622 O O . ALA A 1 85 ? -25.25 -3.471 -19.406 1 39.19 85 ALA A O 1
ATOM 623 N N . GLY A 1 86 ? -24.906 -4.25 -17.469 1 36.91 86 GLY A N 1
ATOM 624 C CA . GLY A 1 86 ? -26.125 -3.5 -17.203 1 36.91 86 GLY A CA 1
ATOM 625 C C . GLY A 1 86 ? -25.906 -1.998 -17.203 1 36.91 86 GLY A C 1
ATOM 626 O O . GLY A 1 86 ? -24.812 -1.521 -17.5 1 36.91 86 GLY A O 1
ATOM 627 N N . VAL A 1 87 ? -26.766 -1.22 -16.203 1 39.38 87 VAL A N 1
ATOM 628 C CA . VAL A 1 87 ? -27.328 0.126 -16.281 1 39.38 87 VAL A CA 1
ATOM 629 C C . VAL A 1 87 ? -26.188 1.153 -16.297 1 39.38 87 VAL A C 1
ATOM 631 O O . VAL A 1 87 ? -26.125 1.998 -17.203 1 39.38 87 VAL A O 1
ATOM 634 N N . ASP A 1 88 ? -25.75 1.683 -14.992 1 40.31 88 ASP A N 1
ATOM 635 C CA . ASP A 1 88 ? -25.141 3.006 -14.953 1 40.31 88 ASP A CA 1
ATOM 636 C C . ASP A 1 88 ? -23.656 2.93 -15.305 1 40.31 88 ASP A C 1
ATOM 638 O O . ASP A 1 88 ? -22.812 2.762 -14.414 1 40.31 88 ASP A O 1
ATOM 642 N N . ARG A 1 89 ? -23.219 2.645 -16.516 1 44.44 89 ARG A N 1
ATOM 643 C CA . ARG A 1 89 ? -21.953 2.43 -17.203 1 44.44 89 ARG A CA 1
ATOM 644 C C . ARG A 1 89 ? -20.953 3.529 -16.859 1 44.44 89 ARG A C 1
ATOM 646 O O . ARG A 1 89 ? -19.75 3.266 -16.703 1 44.44 89 ARG A O 1
ATOM 653 N N . LYS A 1 90 ? -21.422 4.723 -16.906 1 44.38 90 LYS A N 1
ATOM 654 C CA . LYS A 1 90 ? -20.484 5.844 -16.859 1 44.38 90 LYS A CA 1
ATOM 655 C C . LYS A 1 90 ? -19.812 5.938 -15.492 1 44.38 90 LYS A C 1
ATOM 657 O O . LYS A 1 90 ? -18.609 6.148 -15.406 1 44.38 90 LYS A O 1
ATOM 662 N N . ARG A 1 91 ? -20.766 5.992 -14.562 1 46.75 91 ARG A N 1
ATOM 663 C CA . ARG A 1 91 ? -20.219 6.094 -13.219 1 46.75 91 ARG A CA 1
ATOM 664 C C . ARG A 1 91 ? -19.344 4.887 -12.898 1 46.75 91 ARG A C 1
ATOM 666 O O . ARG A 1 91 ? -18.281 5.027 -12.273 1 46.75 91 ARG A O 1
ATOM 673 N N . ARG A 1 92 ? -19.828 3.738 -13.578 1 49.47 92 ARG A N 1
ATOM 674 C CA . ARG A 1 92 ? -19.094 2.502 -13.32 1 49.47 92 ARG A CA 1
ATOM 675 C C . ARG A 1 92 ? -17.766 2.498 -14.047 1 49.47 92 ARG A C 1
ATOM 677 O O . ARG A 1 92 ? -16.766 1.983 -13.531 1 49.47 92 ARG A O 1
ATOM 684 N N . ALA A 1 93 ? -17.797 3.287 -15.164 1 51.09 93 ALA A N 1
ATOM 685 C CA . ALA A 1 93 ? -16.594 3.305 -15.977 1 51.09 93 ALA A CA 1
ATOM 686 C C . ALA A 1 93 ? -15.461 4.043 -15.266 1 51.09 93 ALA A C 1
ATOM 688 O O . ALA A 1 93 ? -14.32 3.568 -15.242 1 51.09 93 ALA A O 1
ATOM 689 N N . GLY A 1 94 ? -15.789 5.266 -14.703 1 57.34 94 GLY A N 1
ATOM 690 C CA . GLY A 1 94 ? -14.773 6.016 -13.977 1 57.34 94 GLY A CA 1
ATOM 691 C C . GLY A 1 94 ? -14.234 5.277 -12.766 1 57.34 94 GLY A C 1
ATOM 692 O O . GLY A 1 94 ? -13.023 5.262 -12.531 1 57.34 94 GLY A O 1
ATOM 693 N N . GLY A 1 95 ? -15.148 4.707 -11.969 1 62.66 95 GLY A N 1
ATOM 694 C CA . GLY A 1 95 ? -14.766 3.924 -10.805 1 62.66 95 GLY A CA 1
ATOM 695 C C . GLY A 1 95 ? -13.945 2.695 -11.156 1 62.66 95 GLY A C 1
ATOM 696 O O . GLY A 1 95 ? -12.938 2.406 -10.5 1 62.66 95 GLY A O 1
ATOM 697 N N . SER A 1 96 ? -14.367 2.078 -12.18 1 69.69 96 SER A N 1
ATOM 698 C CA . SER A 1 96 ? -13.68 0.872 -12.633 1 69.69 96 SER A CA 1
ATOM 699 C C . SER A 1 96 ? -12.273 1.187 -13.133 1 69.69 96 SER A C 1
ATOM 701 O O . SER A 1 96 ? -11.336 0.443 -12.852 1 69.69 96 SER A O 1
ATOM 703 N N . ASP A 1 97 ? -12.141 2.303 -13.742 1 76.19 97 ASP A N 1
ATOM 704 C CA . ASP A 1 97 ? -10.836 2.703 -14.266 1 76.19 97 ASP A CA 1
ATOM 705 C C . ASP A 1 97 ? -9.859 3.008 -13.141 1 76.19 97 ASP A C 1
ATOM 707 O O . ASP A 1 97 ? -8.68 2.639 -13.211 1 76.19 97 ASP A O 1
ATOM 711 N N . ARG A 1 98 ? -10.414 3.602 -12.133 1 77 98 ARG A N 1
ATOM 712 C CA . ARG A 1 98 ? -9.57 3.939 -10.992 1 77 98 ARG A CA 1
ATOM 713 C C . ARG A 1 98 ? -9.109 2.682 -10.266 1 77 98 ARG A C 1
ATOM 715 O O . ARG A 1 98 ? -7.941 2.566 -9.891 1 77 98 ARG A O 1
ATOM 722 N N . GLN A 1 99 ? -10.016 1.81 -10.109 1 83.56 99 GLN A N 1
ATOM 723 C CA . GLN A 1 99 ? -9.688 0.549 -9.445 1 83.56 99 GLN A CA 1
ATOM 724 C C . GLN A 1 99 ? -8.68 -0.254 -10.266 1 83.56 99 GLN A C 1
ATOM 726 O O . GLN A 1 99 ? -7.715 -0.793 -9.719 1 83.56 99 GLN A O 1
ATOM 731 N N . SER A 1 100 ? -8.906 -0.284 -11.562 1 89.75 100 SER A N 1
ATOM 732 C CA . SER A 1 100 ? -8.008 -1.005 -12.461 1 89.75 100 SER A CA 1
ATOM 733 C C . SER A 1 100 ? -6.598 -0.427 -12.406 1 89.75 100 SER A C 1
ATOM 735 O O . SER A 1 100 ? -5.613 -1.173 -12.391 1 89.75 100 SER A O 1
ATOM 737 N N . SER A 1 101 ? -6.527 0.833 -12.391 1 86.94 101 SER A N 1
ATOM 738 C CA . SER A 1 101 ? -5.23 1.494 -12.359 1 86.94 101 SER A CA 1
ATOM 739 C C . SER A 1 101 ? -4.484 1.194 -11.062 1 86.94 101 SER A C 1
ATOM 741 O O . SER A 1 101 ? -3.271 0.978 -11.07 1 86.94 101 SER A O 1
ATOM 743 N N . ARG A 1 102 ? -5.188 1.188 -10.023 1 88.19 102 ARG A N 1
ATOM 744 C CA . ARG A 1 102 ? -4.602 0.892 -8.727 1 88.19 102 ARG A CA 1
ATOM 745 C C . ARG A 1 102 ? -4.035 -0.524 -8.688 1 88.19 102 ARG A C 1
ATOM 747 O O . ARG A 1 102 ? -2.891 -0.73 -8.281 1 88.19 102 ARG A O 1
ATOM 754 N N . ILE A 1 103 ? -4.828 -1.417 -9.117 1 92.62 103 ILE A N 1
ATOM 755 C CA . ILE A 1 103 ? -4.426 -2.818 -9.117 1 92.62 103 ILE A CA 1
ATOM 756 C C . ILE A 1 103 ? -3.234 -3.014 -10.055 1 92.62 103 ILE A C 1
ATOM 758 O O . ILE A 1 103 ? -2.254 -3.666 -9.688 1 92.62 103 ILE A O 1
ATOM 762 N N . ALA A 1 104 ? -3.316 -2.4 -11.211 1 93.81 104 ALA A N 1
ATOM 763 C CA . ALA A 1 104 ? -2.244 -2.52 -12.195 1 93.81 104 ALA A CA 1
ATOM 764 C C . ALA A 1 104 ? -0.922 -2.006 -11.625 1 93.81 104 ALA A C 1
ATOM 766 O O . ALA A 1 104 ? 0.117 -2.652 -11.773 1 93.81 104 ALA A O 1
ATOM 767 N N . THR A 1 105 ? -0.958 -0.912 -11.016 1 89.5 105 THR A N 1
ATOM 768 C CA . THR A 1 105 ? 0.238 -0.29 -10.461 1 89.5 105 THR A CA 1
ATOM 769 C C . THR A 1 105 ? 0.835 -1.161 -9.359 1 89.5 105 THR A C 1
ATOM 771 O O . THR A 1 105 ? 2.053 -1.342 -9.297 1 89.5 105 THR A O 1
ATOM 774 N N . THR A 1 106 ? 0.003 -1.66 -8.523 1 92 106 THR A N 1
ATOM 775 C CA . THR A 1 106 ? 0.474 -2.506 -7.434 1 92 106 THR A CA 1
ATOM 776 C C . THR A 1 106 ? 1.081 -3.797 -7.977 1 92 106 THR A C 1
ATOM 778 O O . THR A 1 106 ? 2.158 -4.211 -7.543 1 92 106 THR A O 1
ATOM 781 N N . LEU A 1 107 ? 0.423 -4.414 -8.93 1 95.69 107 LEU A N 1
ATOM 782 C CA . LEU A 1 107 ? 0.919 -5.648 -9.531 1 95.69 107 LEU A CA 1
ATOM 783 C C . LEU A 1 107 ? 2.254 -5.414 -10.227 1 95.69 107 LEU A C 1
ATOM 785 O O . LEU A 1 107 ? 3.182 -6.219 -10.086 1 95.69 107 LEU A O 1
ATOM 789 N N . ARG A 1 108 ? 2.32 -4.367 -10.977 1 92.94 108 ARG A N 1
ATOM 790 C CA . ARG A 1 108 ? 3.553 -4.035 -11.688 1 92.94 108 ARG A CA 1
ATOM 791 C C . ARG A 1 108 ? 4.723 -3.906 -10.719 1 92.94 108 ARG A C 1
ATOM 793 O O . ARG A 1 108 ? 5.781 -4.504 -10.93 1 92.94 108 ARG A O 1
ATOM 800 N N . SER A 1 109 ? 4.551 -3.166 -9.734 1 89.56 109 SER A N 1
ATOM 801 C CA . SER A 1 109 ? 5.605 -2.959 -8.75 1 89.56 109 SER A CA 1
ATOM 802 C C . SER A 1 109 ? 5.984 -4.266 -8.055 1 89.56 109 SER A C 1
ATOM 804 O O . SER A 1 109 ? 7.164 -4.562 -7.879 1 89.56 109 SER A O 1
ATOM 806 N N . ALA A 1 110 ? 4.984 -4.984 -7.652 1 93.06 110 ALA A N 1
ATOM 807 C CA . ALA A 1 110 ? 5.199 -6.242 -6.938 1 93.06 110 ALA A CA 1
ATOM 808 C C . ALA A 1 110 ? 6.016 -7.219 -7.781 1 93.06 110 ALA A C 1
ATOM 810 O O . ALA A 1 110 ? 7.023 -7.758 -7.316 1 93.06 110 ALA A O 1
ATOM 811 N N . PHE A 1 111 ? 5.648 -7.395 -9.016 1 95.06 111 PHE A N 1
ATOM 812 C CA . PHE A 1 111 ? 6.293 -8.422 -9.82 1 95.06 111 PHE A CA 1
ATOM 813 C C . PHE A 1 111 ? 7.598 -7.906 -10.422 1 95.06 111 PHE A C 1
ATOM 815 O O . PHE A 1 111 ? 8.516 -8.68 -10.688 1 95.06 111 PHE A O 1
ATOM 822 N N . GLN A 1 112 ? 7.676 -6.574 -10.648 1 90.69 112 GLN A N 1
ATOM 823 C CA . GLN A 1 112 ? 8.969 -6.02 -11.039 1 90.69 112 GLN A CA 1
ATOM 824 C C . GLN A 1 112 ? 10.039 -6.328 -9.992 1 90.69 112 GLN A C 1
ATOM 826 O O . GLN A 1 112 ? 11.18 -6.641 -10.336 1 90.69 112 GLN A O 1
ATOM 831 N N . SER A 1 113 ? 9.695 -6.25 -8.812 1 87.25 113 SER A N 1
ATOM 832 C CA . SER A 1 113 ? 10.625 -6.461 -7.711 1 87.25 113 SER A CA 1
ATOM 833 C C . SER A 1 113 ? 10.797 -7.945 -7.41 1 87.25 113 SER A C 1
ATOM 835 O O . SER A 1 113 ? 11.859 -8.367 -6.938 1 87.25 113 SER A O 1
ATOM 837 N N . HIS A 1 114 ? 9.836 -8.75 -7.676 1 90.88 114 HIS A N 1
ATOM 838 C CA . HIS A 1 114 ? 9.828 -10.141 -7.254 1 90.88 114 HIS A CA 1
ATOM 839 C C . HIS A 1 114 ? 10.539 -11.031 -8.273 1 90.88 114 HIS A C 1
ATOM 841 O O . HIS A 1 114 ? 11.273 -11.953 -7.898 1 90.88 114 HIS A O 1
ATOM 847 N N . LEU A 1 115 ? 10.352 -10.742 -9.516 1 90.31 115 LEU A N 1
ATOM 848 C CA . LEU A 1 115 ? 10.891 -11.594 -10.57 1 90.31 115 LEU A CA 1
ATOM 849 C C . LEU A 1 115 ? 12.398 -11.383 -10.727 1 90.31 115 LEU A C 1
ATOM 851 O O . LEU A 1 115 ? 12.914 -10.32 -10.383 1 90.31 115 LEU A O 1
ATOM 855 N N . HIS A 1 116 ? 13.023 -12.375 -11.188 1 86.12 116 HIS A N 1
ATOM 856 C CA . HIS A 1 116 ? 14.43 -12.25 -11.547 1 86.12 116 HIS A CA 1
ATOM 857 C C . HIS A 1 116 ? 14.602 -11.578 -12.898 1 86.12 116 HIS A C 1
ATOM 859 O O . HIS A 1 116 ? 15.031 -12.219 -13.867 1 86.12 116 HIS A O 1
ATOM 865 N N . THR A 1 117 ? 14.398 -10.359 -12.891 1 83.25 117 THR A N 1
ATOM 866 C CA . THR A 1 117 ? 14.352 -9.625 -14.148 1 83.25 117 THR A CA 1
ATOM 867 C C . THR A 1 117 ? 15.758 -9.484 -14.742 1 83.25 117 THR A C 1
ATOM 869 O O . THR A 1 117 ? 15.906 -9.195 -15.93 1 83.25 117 THR A O 1
ATOM 872 N N . TYR A 1 118 ? 16.781 -9.68 -13.891 1 83.69 118 TYR A N 1
ATOM 873 C CA . TYR A 1 118 ? 18.156 -9.562 -14.367 1 83.69 118 TYR A CA 1
ATOM 874 C C . TYR A 1 118 ? 18.5 -10.68 -15.352 1 83.69 118 TYR A C 1
ATOM 876 O O . TYR A 1 118 ? 19.469 -10.578 -16.109 1 83.69 118 TYR A O 1
ATOM 884 N N . LEU A 1 119 ? 17.719 -11.773 -15.383 1 85 119 LEU A N 1
ATOM 885 C CA . LEU A 1 119 ? 17.938 -12.906 -16.266 1 85 119 LEU A CA 1
ATOM 886 C C . LEU A 1 119 ? 17.5 -12.57 -17.703 1 85 119 LEU A C 1
ATOM 888 O O . LEU A 1 119 ? 17.875 -13.273 -18.641 1 85 119 LEU A O 1
ATOM 892 N N . TYR A 1 120 ? 16.719 -11.453 -17.875 1 86.88 120 TYR A N 1
ATOM 893 C CA . TYR A 1 120 ? 16.172 -11.117 -19.172 1 86.88 120 TYR A CA 1
ATOM 894 C C . TYR A 1 120 ? 16.391 -9.648 -19.5 1 86.88 120 TYR A C 1
ATOM 896 O O . TYR A 1 120 ? 15.43 -8.891 -19.688 1 86.88 120 TYR A O 1
ATOM 904 N N . PRO A 1 121 ? 17.641 -9.352 -19.719 1 84.56 121 PRO A N 1
ATOM 905 C CA . PRO A 1 121 ? 17.906 -7.941 -20 1 84.56 121 PRO A CA 1
ATOM 906 C C . PRO A 1 121 ? 17.234 -7.465 -21.281 1 84.56 121 PRO A C 1
ATOM 908 O O . PRO A 1 121 ? 17.094 -8.234 -22.234 1 84.56 121 PRO A O 1
ATOM 911 N N . HIS A 1 122 ? 16.766 -6.289 -21.266 1 85.81 122 HIS A N 1
ATOM 912 C CA . HIS A 1 122 ? 16.188 -5.609 -22.422 1 85.81 122 HIS A CA 1
ATOM 913 C C . HIS A 1 122 ? 14.922 -6.309 -22.906 1 85.81 122 HIS A C 1
ATOM 915 O O . HIS A 1 122 ? 14.648 -6.363 -24.109 1 85.81 122 HIS A O 1
ATOM 921 N N . SER A 1 123 ? 14.32 -6.953 -22.047 1 90.94 123 SER A N 1
ATOM 922 C CA . SER A 1 123 ? 13.102 -7.664 -22.391 1 90.94 123 SER A CA 1
ATOM 923 C C . SER A 1 123 ? 11.898 -7.117 -21.625 1 90.94 123 SER A C 1
ATOM 925 O O . SER A 1 123 ? 12.062 -6.352 -20.672 1 90.94 123 SER A O 1
ATOM 927 N N . THR A 1 124 ? 10.781 -7.441 -22.203 1 93.56 124 THR A N 1
ATOM 928 C CA . THR A 1 124 ? 9.539 -7.039 -21.547 1 93.56 124 THR A CA 1
ATOM 929 C C . THR A 1 124 ? 8.688 -8.258 -21.219 1 93.56 124 THR A C 1
ATOM 931 O O . THR A 1 124 ? 8.547 -9.164 -22.047 1 93.56 124 THR A O 1
ATOM 934 N N . ILE A 1 125 ? 8.258 -8.336 -20.031 1 95.56 125 ILE A N 1
ATOM 935 C CA . ILE A 1 125 ? 7.258 -9.312 -19.609 1 95.56 125 ILE A CA 1
ATOM 936 C C . ILE A 1 125 ? 5.898 -8.633 -19.453 1 95.56 125 ILE A C 1
ATOM 938 O O . ILE A 1 125 ? 5.727 -7.758 -18.609 1 95.56 125 ILE A O 1
ATOM 942 N N . SER A 1 126 ? 4.973 -9.023 -20.312 1 96.81 126 SER A N 1
ATOM 943 C CA . SER A 1 126 ? 3.65 -8.406 -20.297 1 96.81 126 SER A CA 1
ATOM 944 C C . SER A 1 126 ? 2.627 -9.297 -19.609 1 96.81 126 SER A C 1
ATOM 946 O O . SER A 1 126 ? 2.443 -10.453 -20 1 96.81 126 SER A O 1
ATOM 948 N N . ILE A 1 127 ? 1.993 -8.758 -18.609 1 97.88 127 ILE A N 1
ATOM 949 C CA . ILE A 1 127 ? 0.951 -9.477 -17.875 1 97.88 127 ILE A CA 1
ATOM 950 C C . ILE A 1 127 ? -0.403 -8.82 -18.141 1 97.88 127 ILE A C 1
ATOM 952 O O . ILE A 1 127 ? -0.571 -7.617 -17.922 1 97.88 127 ILE A O 1
ATOM 956 N N . HIS A 1 128 ? -1.331 -9.602 -18.594 1 97.69 128 HIS A N 1
ATOM 957 C CA . HIS A 1 128 ? -2.684 -9.125 -18.859 1 97.69 128 HIS A CA 1
ATOM 958 C C . HIS A 1 128 ? -3.689 -9.766 -17.906 1 97.69 128 HIS A C 1
ATOM 960 O O . HIS A 1 128 ? -3.893 -10.977 -17.938 1 97.69 128 HIS A O 1
ATOM 966 N N . VAL A 1 129 ? -4.332 -8.914 -17.109 1 97.75 129 VAL A N 1
ATOM 967 C CA . VAL A 1 129 ? -5.293 -9.375 -16.125 1 97.75 129 VAL A CA 1
ATOM 968 C C . VAL A 1 129 ? -6.703 -8.969 -16.547 1 97.75 129 VAL A C 1
ATOM 970 O O . VAL A 1 129 ? -6.984 -7.785 -16.719 1 97.75 129 VAL A O 1
ATOM 973 N N . SER A 1 130 ? -7.574 -9.914 -16.688 1 96.88 130 SER A N 1
ATOM 974 C CA . SER A 1 130 ? -8.977 -9.68 -16.984 1 96.88 130 SER A CA 1
ATOM 975 C C . SER A 1 130 ? -9.875 -10.094 -15.828 1 96.88 130 SER A C 1
ATOM 977 O O . SER A 1 130 ? -10.031 -11.289 -15.547 1 96.88 130 SER A O 1
ATOM 979 N N . VAL A 1 131 ? -10.5 -9.117 -15.219 1 96.62 131 VAL A N 1
ATOM 980 C CA . VAL A 1 131 ? -11.406 -9.375 -14.109 1 96.62 131 VAL A CA 1
ATOM 981 C C . VAL A 1 131 ? -12.797 -9.695 -14.648 1 96.62 131 VAL A C 1
ATOM 983 O O . VAL A 1 131 ? -13.469 -8.836 -15.227 1 96.62 131 VAL A O 1
ATOM 986 N N . LEU A 1 132 ? -13.242 -10.891 -14.445 1 95 132 LEU A N 1
ATOM 987 C CA . LEU A 1 132 ? -14.539 -11.344 -14.93 1 95 132 LEU A CA 1
ATOM 988 C C . LEU A 1 132 ? -15.641 -10.992 -13.938 1 95 132 LEU A C 1
ATOM 990 O O . LEU A 1 132 ? -16.766 -10.672 -14.336 1 95 132 LEU A O 1
ATOM 994 N N . SER A 1 133 ? -15.352 -11.117 -12.672 1 95 133 SER A N 1
ATOM 995 C CA . SER A 1 133 ? -16.234 -10.766 -11.57 1 95 133 SER A CA 1
ATOM 996 C C . SER A 1 133 ? -15.445 -10.344 -10.336 1 95 133 SER A C 1
ATOM 998 O O . SER A 1 133 ? -14.398 -10.922 -10.031 1 95 133 SER A O 1
ATOM 1000 N N . ALA A 1 134 ? -15.945 -9.352 -9.664 1 93.75 134 ALA A N 1
ATOM 1001 C CA . ALA A 1 134 ? -15.273 -8.828 -8.477 1 93.75 134 ALA A CA 1
ATOM 1002 C C . ALA A 1 134 ? -16.203 -8.844 -7.27 1 93.75 134 ALA A C 1
ATOM 1004 O O . ALA A 1 134 ? -17.156 -8.047 -7.199 1 93.75 134 ALA A O 1
ATOM 1005 N N . ASP A 1 135 ? -15.914 -9.742 -6.359 1 94.19 135 ASP A N 1
ATOM 1006 C CA . ASP A 1 135 ? -16.719 -9.867 -5.145 1 94.19 135 ASP A CA 1
ATOM 1007 C C . ASP A 1 135 ? -15.828 -9.906 -3.902 1 94.19 135 ASP A C 1
ATOM 1009 O O . ASP A 1 135 ? -16.016 -10.75 -3.021 1 94.19 135 ASP A O 1
ATOM 1013 N N . GLY A 1 136 ? -14.812 -9.094 -3.889 1 94.56 136 GLY A N 1
ATOM 1014 C CA . GLY A 1 136 ? -13.922 -8.992 -2.744 1 94.56 136 GLY A CA 1
ATOM 1015 C C . GLY A 1 136 ? -12.539 -9.562 -3.012 1 94.56 136 GLY A C 1
ATOM 1016 O O . GLY A 1 136 ? -12.367 -10.406 -3.895 1 94.56 136 GLY A O 1
ATOM 1017 N N . SER A 1 137 ? -11.594 -9.055 -2.264 1 96.44 137 SER A N 1
ATOM 1018 C CA . SER A 1 137 ? -10.203 -9.5 -2.303 1 96.44 137 SER A CA 1
ATOM 1019 C C . SER A 1 137 ? -9.664 -9.5 -3.729 1 96.44 137 SER A C 1
ATOM 1021 O O . SER A 1 137 ? -8.969 -10.43 -4.137 1 96.44 137 SER A O 1
ATOM 1023 N N . LEU A 1 138 ? -9.984 -8.5 -4.426 1 95.88 138 LEU A N 1
ATOM 1024 C CA . LEU A 1 138 ? -9.648 -8.453 -5.844 1 95.88 138 LEU A CA 1
ATOM 1025 C C . LEU A 1 138 ? -8.133 -8.414 -6.043 1 95.88 138 LEU A C 1
ATOM 1027 O O . LEU A 1 138 ? -7.59 -9.172 -6.852 1 95.88 138 LEU A O 1
ATOM 1031 N N . LEU A 1 139 ? -7.461 -7.492 -5.32 1 96 139 LEU A N 1
ATOM 1032 C CA . LEU A 1 139 ? -6.012 -7.387 -5.457 1 96 139 LEU A CA 1
ATOM 1033 C C . LEU A 1 139 ? -5.336 -8.711 -5.121 1 96 139 LEU A C 1
ATOM 1035 O O . LEU A 1 139 ? -4.438 -9.156 -5.836 1 96 139 LEU A O 1
ATOM 1039 N N . ALA A 1 140 ? -5.746 -9.32 -4.055 1 98.12 140 ALA A N 1
ATOM 1040 C CA . ALA A 1 140 ? -5.184 -10.617 -3.658 1 98.12 140 ALA A CA 1
ATOM 1041 C C . ALA A 1 140 ? -5.406 -11.664 -4.742 1 98.12 140 ALA A C 1
ATOM 1043 O O . ALA A 1 140 ? -4.477 -12.391 -5.109 1 98.12 140 ALA A O 1
ATOM 1044 N N . ALA A 1 141 ? -6.617 -11.734 -5.227 1 98.12 141 ALA A N 1
ATOM 1045 C CA . ALA A 1 141 ? -6.941 -12.688 -6.285 1 98.12 141 ALA A CA 1
ATOM 1046 C C . ALA A 1 141 ? -6.09 -12.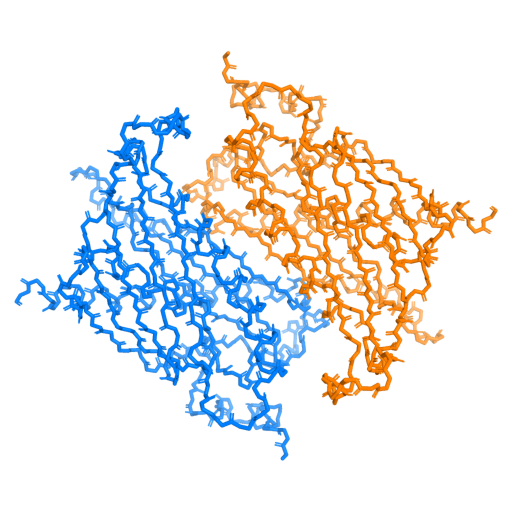438 -7.527 1 98.12 141 ALA A C 1
ATOM 1048 O O . ALA A 1 141 ? -5.625 -13.383 -8.172 1 98.12 141 ALA A O 1
ATOM 1049 N N . ALA A 1 142 ? -5.934 -11.195 -7.848 1 98.12 142 ALA A N 1
ATOM 1050 C CA . ALA A 1 142 ? -5.129 -10.836 -9.016 1 98.12 142 ALA A CA 1
ATOM 1051 C C . ALA A 1 142 ? -3.674 -11.25 -8.828 1 98.12 142 ALA A C 1
ATOM 1053 O O . ALA A 1 142 ? -3.041 -11.758 -9.758 1 98.12 142 ALA A O 1
ATOM 1054 N N . LEU A 1 143 ? -3.123 -11.008 -7.668 1 98.25 143 LEU A N 1
ATOM 1055 C CA . LEU A 1 143 ? -1.765 -11.438 -7.355 1 98.25 143 LEU A CA 1
ATOM 1056 C C . LEU A 1 143 ? -1.611 -12.945 -7.551 1 98.25 143 LEU A C 1
ATOM 1058 O O . LEU A 1 143 ? -0.645 -13.398 -8.164 1 98.25 143 LEU A O 1
ATOM 1062 N N . ASN A 1 144 ? -2.537 -13.664 -7.059 1 98.56 144 ASN A N 1
ATOM 1063 C CA . ASN A 1 144 ? -2.498 -15.125 -7.129 1 98.56 144 ASN A CA 1
ATOM 1064 C C . ASN A 1 144 ? -2.629 -15.617 -8.57 1 98.56 144 ASN A C 1
ATOM 1066 O O . ASN A 1 144 ? -1.919 -16.531 -8.977 1 98.56 144 ASN A O 1
ATOM 1070 N N . ALA A 1 145 ? -3.549 -15.039 -9.328 1 98.62 145 ALA A N 1
ATOM 1071 C CA . ALA A 1 145 ? -3.717 -15.398 -10.734 1 98.62 145 ALA A CA 1
ATOM 1072 C C . ALA A 1 145 ? -2.445 -15.117 -11.531 1 98.62 145 ALA A C 1
ATOM 1074 O O . ALA A 1 145 ? -2.029 -15.93 -12.359 1 98.62 145 ALA A O 1
ATOM 1075 N N . CYS A 1 146 ? -1.853 -13.961 -11.289 1 98.44 146 CYS A N 1
ATOM 1076 C CA . CYS A 1 146 ? -0.608 -13.594 -11.961 1 98.44 146 CYS A CA 1
ATOM 1077 C C . CYS A 1 146 ? 0.496 -14.594 -11.641 1 98.44 146 CYS A C 1
ATOM 1079 O O . CYS A 1 146 ? 1.248 -15 -12.531 1 98.44 146 CYS A O 1
ATOM 1081 N N . THR A 1 147 ? 0.594 -14.961 -10.406 1 98.06 147 THR A N 1
ATOM 1082 C CA . THR A 1 147 ? 1.608 -15.914 -9.969 1 98.06 147 THR A CA 1
ATOM 1083 C C . THR A 1 147 ? 1.475 -17.234 -10.727 1 98.06 147 THR A C 1
ATOM 1085 O O . THR A 1 147 ? 2.461 -17.75 -11.242 1 98.06 147 THR A O 1
ATOM 1088 N N . LEU A 1 148 ? 0.298 -17.719 -10.836 1 98.06 148 LEU A N 1
ATOM 1089 C CA . LEU A 1 148 ? 0.056 -18.969 -11.547 1 98.06 148 LEU A CA 1
ATOM 1090 C C . LEU A 1 148 ? 0.411 -18.844 -13.023 1 98.06 148 LEU A C 1
ATOM 1092 O O . LEU A 1 148 ? 1.036 -19.734 -13.602 1 98.06 148 LEU A O 1
ATOM 1096 N N . ALA A 1 149 ? -0.039 -17.734 -13.648 1 98.25 149 ALA A N 1
ATOM 1097 C CA . ALA A 1 149 ? 0.238 -17.516 -15.062 1 98.25 149 ALA A CA 1
ATOM 1098 C C . ALA A 1 149 ? 1.739 -17.422 -15.32 1 98.25 149 ALA A C 1
ATOM 1100 O O . ALA A 1 149 ? 2.232 -17.938 -16.328 1 98.25 149 ALA A O 1
ATOM 1101 N N . LEU A 1 150 ? 2.457 -16.797 -14.422 1 97.44 150 LEU A N 1
ATOM 1102 C CA . LEU A 1 150 ? 3.904 -16.656 -14.555 1 97.44 150 LEU A CA 1
ATOM 1103 C C . LEU A 1 150 ? 4.594 -18.016 -14.406 1 97.44 150 LEU A C 1
ATOM 1105 O O . LEU A 1 150 ? 5.547 -18.312 -15.133 1 97.44 150 LEU A O 1
ATOM 1109 N N . VAL A 1 151 ? 4.113 -18.797 -13.484 1 96.06 151 VAL A N 1
ATOM 1110 C CA . VAL A 1 151 ? 4.629 -20.156 -13.328 1 96.06 151 VAL A CA 1
ATOM 1111 C C . VAL A 1 151 ? 4.375 -20.953 -14.602 1 96.06 151 VAL A C 1
ATOM 1113 O O . VAL A 1 151 ? 5.266 -21.656 -15.094 1 96.06 151 VAL A O 1
ATOM 1116 N N . ASP A 1 152 ? 3.172 -20.859 -15.117 1 96.5 152 ASP A N 1
ATOM 1117 C CA . ASP A 1 152 ? 2.807 -21.547 -16.344 1 96.5 152 ASP A CA 1
ATOM 1118 C C . ASP A 1 152 ? 3.709 -21.125 -17.5 1 96.5 152 ASP A C 1
ATOM 1120 O O . ASP A 1 152 ? 4.047 -21.938 -18.359 1 96.5 152 ASP A O 1
ATOM 1124 N N . ALA A 1 153 ? 4.078 -19.859 -17.547 1 95.81 153 ALA A N 1
ATOM 1125 C CA . ALA A 1 153 ? 4.93 -19.312 -18.594 1 95.81 153 ALA A CA 1
ATOM 1126 C C . ALA A 1 153 ? 6.383 -19.734 -18.406 1 95.81 153 ALA A C 1
ATOM 1128 O O . ALA A 1 153 ? 7.223 -19.516 -19.281 1 95.81 153 ALA A O 1
ATOM 1129 N N . GLY A 1 154 ? 6.734 -20.219 -17.234 1 93.62 154 GLY A N 1
ATOM 1130 C CA . GLY A 1 154 ? 8.102 -20.625 -16.938 1 93.62 154 GLY A CA 1
ATOM 1131 C C . GLY A 1 154 ? 9.008 -19.469 -16.578 1 93.62 154 GLY A C 1
ATOM 1132 O O . GLY A 1 154 ? 10.227 -19.547 -16.766 1 93.62 154 GLY A O 1
ATOM 1133 N N . ILE A 1 155 ? 8.469 -18.422 -16.188 1 93.44 155 ILE A N 1
ATOM 1134 C CA . ILE A 1 155 ? 9.273 -17.281 -15.781 1 93.44 155 ILE A CA 1
ATOM 1135 C C . ILE A 1 155 ? 9.883 -17.531 -14.406 1 93.44 155 ILE A C 1
ATOM 1137 O O . ILE A 1 155 ? 9.164 -17.812 -13.445 1 93.44 155 ILE A O 1
ATOM 1141 N N . PRO A 1 156 ? 11.156 -17.391 -14.32 1 89.88 156 PRO A N 1
ATOM 1142 C CA . PRO A 1 156 ? 11.812 -17.672 -13.039 1 89.88 156 PRO A CA 1
ATOM 1143 C C . PRO A 1 156 ? 11.406 -16.688 -11.945 1 89.88 156 PRO A C 1
ATOM 1145 O O . PRO A 1 156 ? 11.328 -15.477 -12.188 1 89.88 156 PRO A O 1
ATOM 1148 N N . MET A 1 157 ? 11.133 -17.219 -10.758 1 89.12 157 MET A N 1
ATOM 1149 C CA . MET A 1 157 ? 10.828 -16.438 -9.562 1 89.12 157 MET A CA 1
ATOM 1150 C C . MET A 1 157 ? 11.305 -17.156 -8.312 1 89.12 157 MET A C 1
ATOM 1152 O O . MET A 1 157 ? 11.398 -18.391 -8.289 1 89.12 157 MET A O 1
ATOM 1156 N N . PRO A 1 158 ? 11.719 -16.391 -7.305 1 86.25 158 PRO A N 1
ATOM 1157 C CA . PRO A 1 158 ? 12.25 -17.016 -6.09 1 86.25 158 PRO A CA 1
ATOM 1158 C C . PRO A 1 158 ? 11.25 -17.953 -5.422 1 86.25 158 PRO A C 1
ATOM 1160 O O . PRO A 1 158 ? 11.656 -18.938 -4.797 1 86.25 158 PRO A O 1
ATOM 1163 N N . GLY A 1 159 ? 10.031 -17.703 -5.453 1 91.5 159 GLY A N 1
ATOM 1164 C CA . GLY A 1 159 ? 8.914 -18.453 -4.879 1 91.5 159 GLY A CA 1
ATOM 1165 C C . GLY A 1 159 ? 7.562 -17.922 -5.312 1 91.5 159 GLY A C 1
ATOM 1166 O O . GLY A 1 159 ? 7.473 -16.875 -5.965 1 91.5 159 GLY A O 1
ATOM 1167 N N . LEU A 1 160 ? 6.605 -18.734 -4.957 1 95.69 160 LEU A N 1
ATOM 1168 C CA . LEU A 1 160 ? 5.262 -18.281 -5.289 1 95.69 160 LEU A CA 1
ATOM 1169 C C . LEU A 1 160 ? 4.902 -17.016 -4.504 1 95.69 160 LEU A C 1
ATOM 1171 O O . LEU A 1 160 ? 5.145 -16.953 -3.297 1 95.69 160 LEU A O 1
ATOM 1175 N N . LEU A 1 161 ? 4.562 -16.031 -5.195 1 96.44 161 LEU A N 1
ATOM 1176 C CA . LEU A 1 161 ? 4.004 -14.859 -4.535 1 96.44 161 LEU A CA 1
ATOM 1177 C C . LEU A 1 161 ? 2.512 -15.039 -4.281 1 96.44 161 LEU A C 1
ATOM 1179 O O . LEU A 1 161 ? 1.716 -15.055 -5.223 1 96.44 161 LEU A O 1
ATOM 1183 N N . CYS A 1 162 ? 2.08 -15.133 -3.023 1 97.81 162 CYS A N 1
ATOM 1184 C CA . CYS A 1 162 ? 0.696 -15.414 -2.658 1 97.81 162 CYS A CA 1
ATOM 1185 C C . CYS A 1 162 ? 0.104 -14.258 -1.855 1 97.81 162 CYS A C 1
ATOM 1187 O O . CYS A 1 162 ? 0.707 -13.797 -0.884 1 97.81 162 CYS A O 1
ATOM 1189 N N . GLY A 1 163 ? -1.048 -13.797 -2.277 1 98.06 163 GLY A N 1
ATOM 1190 C CA . GLY A 1 163 ? -1.713 -12.68 -1.63 1 98.06 163 GLY A CA 1
ATOM 1191 C C . GLY A 1 163 ? -2.99 -13.07 -0.915 1 98.06 163 GLY A C 1
ATOM 1192 O O . GLY A 1 163 ? -3.678 -14.008 -1.333 1 98.06 163 GLY A O 1
ATOM 1193 N N . CYS A 1 164 ? -3.334 -12.359 0.076 1 98.38 164 CYS A N 1
ATOM 1194 C CA . CYS A 1 164 ? -4.551 -12.562 0.855 1 98.38 164 CYS A CA 1
ATOM 1195 C C . CYS A 1 164 ? -4.992 -11.266 1.526 1 98.38 164 CYS A C 1
ATOM 1197 O O . CYS A 1 164 ? -4.172 -10.383 1.776 1 98.38 164 CYS A O 1
ATOM 1199 N N . THR A 1 165 ? -6.273 -11.141 1.755 1 98.06 165 THR A N 1
ATOM 1200 C CA . THR A 1 165 ? -6.805 -10 2.488 1 98.06 165 THR A CA 1
ATOM 1201 C C . THR A 1 165 ? -7.145 -10.391 3.924 1 98.06 165 THR A C 1
ATOM 1203 O O . THR A 1 165 ? -7.512 -11.531 4.191 1 98.06 165 THR A O 1
ATOM 1206 N N . SER A 1 166 ? -7.008 -9.5 4.816 1 97.69 166 SER A N 1
ATOM 1207 C CA . SER A 1 166 ? -7.438 -9.617 6.207 1 97.69 166 SER A CA 1
ATOM 1208 C C . SER A 1 166 ? -8.102 -8.328 6.688 1 97.69 166 SER A C 1
ATOM 1210 O O . SER A 1 166 ? -7.75 -7.238 6.238 1 97.69 166 SER A O 1
ATOM 1212 N N . GLY A 1 167 ? -9.125 -8.445 7.531 1 96.12 167 GLY A N 1
ATOM 1213 C CA . GLY A 1 167 ? -9.844 -7.316 8.109 1 96.12 167 GLY A CA 1
ATOM 1214 C C . GLY A 1 167 ? -10.203 -7.52 9.562 1 96.12 167 GLY A C 1
ATOM 1215 O O . GLY A 1 167 ? -9.781 -8.5 10.188 1 96.12 167 GLY A O 1
ATOM 1216 N N . MET A 1 168 ? -10.828 -6.512 10.117 1 94.12 168 MET A N 1
ATOM 1217 C CA . MET A 1 168 ? -11.344 -6.605 11.477 1 94.12 168 MET A CA 1
ATOM 1218 C C . MET A 1 168 ? -12.867 -6.598 11.484 1 94.12 168 MET A C 1
ATOM 1220 O O . MET A 1 168 ? -13.492 -5.871 10.711 1 94.12 168 MET A O 1
ATOM 1224 N N . SER A 1 169 ? -13.555 -7.305 12.414 1 91.56 169 SER A N 1
ATOM 1225 C CA . SER A 1 169 ? -14.992 -7.52 12.445 1 91.56 169 SER A CA 1
ATOM 1226 C C . SER A 1 169 ? -15.727 -6.266 12.914 1 91.56 169 SER A C 1
ATOM 1228 O O . SER A 1 169 ? -16.953 -6.285 13.102 1 91.56 169 SER A O 1
ATOM 1230 N N . GLY A 1 170 ? -15.055 -5.191 13.109 1 85.81 170 GLY A N 1
ATOM 1231 C CA . GLY A 1 170 ? -15.617 -3.914 13.523 1 85.81 170 GLY A CA 1
ATOM 1232 C C . GLY A 1 170 ? -14.75 -2.729 13.148 1 85.81 170 GLY A C 1
ATOM 1233 O O . GLY A 1 170 ? -13.828 -2.857 12.336 1 85.81 170 GLY A O 1
ATOM 1234 N N . SER A 1 171 ? -15.07 -1.545 13.609 1 79.12 171 SER A N 1
ATOM 1235 C CA . SER A 1 171 ? -14.438 -0.305 13.18 1 79.12 171 SER A CA 1
ATOM 1236 C C . SER A 1 171 ? -12.945 -0.3 13.508 1 79.12 171 SER A C 1
ATOM 1238 O O . SER A 1 171 ? -12.148 0.301 12.781 1 79.12 171 SER A O 1
ATOM 1240 N N . ALA A 1 172 ? -12.609 -1.024 14.547 1 83.69 172 ALA A N 1
ATOM 1241 C CA . ALA A 1 172 ? -11.211 -1.116 14.977 1 83.69 172 ALA A CA 1
ATOM 1242 C C . ALA A 1 172 ? -10.562 0.263 15.023 1 83.69 172 ALA A C 1
ATOM 1244 O O . ALA A 1 172 ? -9.391 0.415 14.672 1 83.69 172 ALA A O 1
ATOM 1245 N N . SER A 1 173 ? -11.297 1.305 15.359 1 82.25 173 SER A N 1
ATOM 1246 C CA . SER A 1 173 ? -10.82 2.684 15.336 1 82.25 173 SER A CA 1
ATOM 1247 C C . SER A 1 173 ? -10.289 3.107 16.703 1 82.25 173 SER A C 1
ATOM 1249 O O . SER A 1 173 ? -9.633 4.141 16.828 1 82.25 173 SER A O 1
ATOM 1251 N N . THR A 1 174 ? -10.633 2.377 17.719 1 81.62 174 THR A N 1
ATOM 1252 C CA . THR A 1 174 ? -10.18 2.625 19.078 1 81.62 174 THR A CA 1
ATOM 1253 C C . THR A 1 174 ? -9.211 1.54 19.531 1 81.62 174 THR A C 1
ATOM 1255 O O . THR A 1 174 ? -9.188 0.446 18.969 1 81.62 174 THR A O 1
ATOM 1258 N N . PRO A 1 175 ? -8.359 1.907 20.438 1 82 175 PRO A N 1
ATOM 1259 C CA . PRO A 1 175 ? -7.375 0.914 20.875 1 82 175 PRO A CA 1
ATOM 1260 C C . PRO A 1 175 ? -8.023 -0.401 21.312 1 82 175 PRO A C 1
ATOM 1262 O O . PRO A 1 175 ? -9.102 -0.397 21.906 1 82 175 PRO A O 1
ATOM 1265 N N . ARG A 1 176 ? -7.254 -1.395 21.016 1 81.12 176 ARG A N 1
ATOM 1266 C CA . ARG A 1 176 ? -7.703 -2.719 21.422 1 81.12 176 ARG A CA 1
ATOM 1267 C C . ARG A 1 176 ? -7.688 -2.848 22.953 1 81.12 176 ARG A C 1
ATOM 1269 O O . ARG A 1 176 ? -6.742 -2.404 23.609 1 81.12 176 ARG A O 1
ATOM 1276 N N . ASP A 1 177 ? -8.852 -3.143 23.484 1 76.06 177 ASP A N 1
ATOM 1277 C CA . ASP A 1 177 ? -8.922 -3.455 24.906 1 76.06 177 ASP A CA 1
ATOM 1278 C C . ASP A 1 177 ? -8.734 -4.949 25.156 1 76.06 177 ASP A C 1
ATOM 1280 O O . ASP A 1 177 ? -9.625 -5.746 24.859 1 76.06 177 ASP A O 1
ATOM 1284 N N . PRO A 1 178 ? -7.562 -5.254 25.641 1 66.81 178 PRO A N 1
ATOM 1285 C CA . PRO A 1 178 ? -7.32 -6.688 25.828 1 66.81 178 PRO A CA 1
ATOM 1286 C C . PRO A 1 178 ? -8.391 -7.359 26.688 1 66.81 178 PRO A C 1
ATOM 1288 O O . PRO A 1 178 ? -8.609 -8.57 26.578 1 66.81 178 PRO A O 1
ATOM 1291 N N . ARG A 1 179 ? -9.016 -6.598 27.547 1 65.38 179 ARG A N 1
ATOM 1292 C CA . ARG A 1 179 ? -10 -7.195 28.453 1 65.38 179 ARG A CA 1
ATOM 1293 C C . ARG A 1 179 ? -11.367 -7.301 27.781 1 65.38 179 ARG A C 1
ATOM 1295 O O . ARG A 1 179 ? -12.18 -8.141 28.141 1 65.38 179 ARG A O 1
ATOM 1302 N N . HIS A 1 180 ? -11.547 -6.523 26.812 1 64.69 180 HIS A N 1
ATOM 1303 C CA . HIS A 1 180 ? -12.844 -6.469 26.156 1 64.69 180 HIS A CA 1
ATOM 1304 C C . HIS A 1 180 ? -12.695 -6.5 24.641 1 64.69 180 HIS A C 1
ATOM 1306 O O . HIS A 1 180 ? -13.438 -5.828 23.922 1 64.69 180 HIS A O 1
ATOM 1312 N N . ASP A 1 181 ? -11.727 -7.301 24.234 1 62.19 181 ASP A N 1
ATOM 1313 C CA . ASP A 1 181 ? -11.477 -7.32 22.797 1 62.19 181 ASP A CA 1
ATOM 1314 C C . ASP A 1 181 ? -12.539 -8.156 22.078 1 62.19 181 ASP A C 1
ATOM 1316 O O . ASP A 1 181 ? -12.555 -9.383 22.188 1 62.19 181 ASP A O 1
ATOM 1320 N N . GLU A 1 182 ? -13.406 -7.41 21.531 1 75.81 182 GLU A N 1
ATOM 1321 C CA . GLU A 1 182 ? -14.547 -8.078 20.906 1 75.81 182 GLU A CA 1
ATOM 1322 C C . GLU A 1 182 ? -14.383 -8.156 19.391 1 75.81 182 GLU A C 1
ATOM 1324 O O . GLU A 1 182 ? -15.219 -8.742 18.703 1 75.81 182 GLU A O 1
ATOM 1329 N N . LEU A 1 183 ? -13.258 -7.688 19 1 87.06 183 LEU A N 1
ATOM 1330 C CA . LEU A 1 183 ? -13.141 -7.715 17.547 1 87.06 183 LEU A CA 1
ATOM 1331 C C . LEU A 1 183 ? -12.281 -8.891 17.094 1 87.06 183 LEU A C 1
ATOM 1333 O O . LEU A 1 183 ? -11.25 -9.18 17.703 1 87.06 183 LEU A O 1
ATOM 1337 N N . ASP A 1 184 ? -12.766 -9.594 16.109 1 91.94 184 ASP A N 1
ATOM 1338 C CA . ASP A 1 184 ? -12.031 -10.703 15.508 1 91.94 184 ASP A CA 1
ATOM 1339 C C . ASP A 1 184 ? -11.422 -10.305 14.164 1 91.94 184 ASP A C 1
ATOM 1341 O O . ASP A 1 184 ? -12.039 -9.562 13.398 1 91.94 184 ASP A O 1
ATOM 1345 N N . PRO A 1 185 ? -10.18 -10.82 14.023 1 95 185 PRO A N 1
ATOM 1346 C CA . PRO A 1 185 ? -9.688 -10.703 12.648 1 95 185 PRO A CA 1
ATOM 1347 C C . PRO A 1 185 ? -10.445 -11.594 11.664 1 95 185 PRO A C 1
ATOM 1349 O O . PRO A 1 185 ? -10.969 -12.641 12.055 1 95 185 PRO A O 1
ATOM 1352 N N . LEU A 1 186 ? -10.617 -11.141 10.43 1 96.75 186 LEU A N 1
ATOM 1353 C CA . LEU A 1 186 ? -11.305 -11.891 9.383 1 96.75 186 LEU A CA 1
ATOM 1354 C C . LEU A 1 186 ? -10.375 -12.148 8.203 1 96.75 186 LEU A C 1
ATOM 1356 O O . LEU A 1 186 ? -9.648 -11.25 7.773 1 96.75 186 LEU A O 1
ATOM 1360 N N . LEU A 1 187 ? -10.453 -13.391 7.77 1 97.69 187 LEU A N 1
ATOM 1361 C CA . LEU A 1 187 ? -9.617 -13.797 6.648 1 97.69 187 LEU A CA 1
ATOM 1362 C C . LEU A 1 187 ? -10.406 -13.773 5.344 1 97.69 187 LEU A C 1
ATOM 1364 O O . LEU A 1 187 ? -11.562 -14.195 5.301 1 97.69 187 LEU A O 1
ATOM 1368 N N . ASP A 1 188 ? -9.719 -13.289 4.191 1 98 188 ASP A N 1
ATOM 1369 C CA . ASP A 1 188 ? -10.281 -13.367 2.848 1 98 188 ASP A CA 1
ATOM 1370 C C . ASP A 1 188 ? -11.656 -12.711 2.793 1 98 188 ASP A C 1
ATOM 1372 O O . ASP A 1 188 ? -12.672 -13.398 2.664 1 98 188 ASP A O 1
ATOM 1376 N N . LEU A 1 189 ? -11.625 -11.461 2.689 1 96.81 189 LEU A N 1
ATOM 1377 C CA . LEU A 1 189 ? -12.844 -10.672 2.836 1 96.81 189 LEU A CA 1
ATOM 1378 C C . LEU A 1 189 ? -13.68 -10.719 1.56 1 96.81 189 LEU A C 1
ATOM 1380 O O . LEU A 1 189 ? -13.133 -10.664 0.455 1 96.81 189 LEU A O 1
ATOM 1384 N N . SER A 1 190 ? -15.039 -10.82 1.745 1 95.19 190 SER A N 1
ATOM 1385 C CA . SER A 1 190 ? -15.977 -10.602 0.65 1 95.19 190 SER A CA 1
ATOM 1386 C C . SER A 1 190 ? -16.141 -9.117 0.352 1 95.19 190 SER A C 1
ATOM 1388 O O . SER A 1 190 ? -15.625 -8.266 1.086 1 95.19 190 SER A O 1
ATOM 1390 N N . LEU A 1 191 ? -16.828 -8.82 -0.724 1 93.56 191 LEU A N 1
ATOM 1391 C CA . LEU A 1 191 ? -16.984 -7.43 -1.134 1 93.56 191 LEU A CA 1
ATOM 1392 C C . LEU A 1 191 ? -17.734 -6.633 -0.076 1 93.56 191 LEU A C 1
ATOM 1394 O O . LEU A 1 191 ? -17.297 -5.555 0.33 1 93.56 191 LEU A O 1
ATOM 1398 N N . PRO A 1 192 ? -18.891 -7.137 0.46 1 92.25 192 PRO A N 1
ATOM 1399 C CA . PRO A 1 192 ? -19.594 -6.383 1.509 1 92.25 192 PRO A CA 1
ATOM 1400 C C . PRO A 1 192 ? -18.719 -6.141 2.736 1 92.25 192 PRO A C 1
ATOM 1402 O O . PRO A 1 192 ? -18.766 -5.062 3.332 1 92.25 192 PRO A O 1
ATOM 1405 N N . GLU A 1 193 ? -17.938 -7.09 3.086 1 93.25 193 GLU A N 1
ATOM 1406 C CA . GLU A 1 193 ? -17.031 -6.941 4.219 1 93.25 193 GLU A CA 1
ATOM 1407 C C . GLU A 1 193 ? -15.977 -5.871 3.943 1 93.25 193 GLU A C 1
ATOM 1409 O O . GLU A 1 193 ? -15.688 -5.043 4.809 1 93.25 193 GLU A O 1
ATOM 1414 N N . GLU A 1 194 ? -15.367 -5.84 2.771 1 91.38 194 GLU A N 1
ATOM 1415 C CA . GLU A 1 194 ? -14.336 -4.875 2.4 1 91.38 194 GLU A CA 1
ATOM 1416 C C . GLU A 1 194 ? -14.883 -3.451 2.404 1 91.38 194 GLU A C 1
ATOM 1418 O O . GLU A 1 194 ? -14.148 -2.5 2.672 1 91.38 194 GLU A O 1
ATOM 1423 N N . GLN A 1 195 ? -16.141 -3.355 2.086 1 86.88 195 GLN A N 1
ATOM 1424 C CA . GLN A 1 195 ? -16.75 -2.037 1.996 1 86.88 195 GLN A CA 1
ATOM 1425 C C . GLN A 1 195 ? -17.062 -1.48 3.383 1 86.88 195 GLN A C 1
ATOM 1427 O O . GLN A 1 195 ? -17.109 -0.263 3.572 1 86.88 195 GLN A O 1
ATOM 1432 N N . GLU A 1 196 ? -17.219 -2.365 4.344 1 87.88 196 GLU A N 1
ATOM 1433 C CA . GLU A 1 196 ? -17.719 -1.929 5.648 1 87.88 196 GLU A CA 1
ATOM 1434 C C . GLU A 1 196 ? -16.609 -1.993 6.703 1 87.88 196 GLU A C 1
ATOM 1436 O O . GLU A 1 196 ? -16.672 -1.295 7.715 1 87.88 196 GLU A O 1
ATOM 1441 N N . LEU A 1 197 ? -15.695 -2.881 6.488 1 91.75 197 LEU A N 1
ATOM 1442 C CA . LEU A 1 197 ? -14.719 -3.176 7.531 1 91.75 197 LEU A CA 1
ATOM 1443 C C 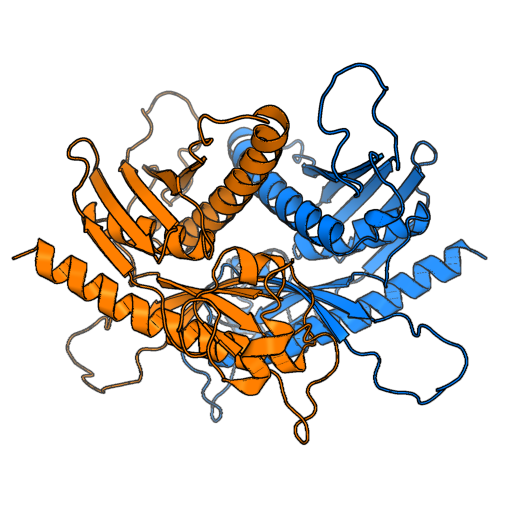. LEU A 1 197 ? -13.328 -2.725 7.117 1 91.75 197 LEU A C 1
ATOM 1445 O O . LEU A 1 197 ? -12.977 -2.764 5.934 1 91.75 197 LEU A O 1
ATOM 1449 N N . PRO A 1 198 ? -12.523 -2.244 8.078 1 92.19 198 PRO A N 1
ATOM 1450 C CA . PRO A 1 198 ? -11.117 -1.996 7.738 1 92.19 198 PRO A CA 1
ATOM 1451 C C . PRO A 1 198 ? -10.391 -3.26 7.289 1 92.19 198 PRO A C 1
ATOM 1453 O O . PRO A 1 198 ? -10.594 -4.332 7.859 1 92.19 198 PRO A O 1
ATOM 1456 N N . SER A 1 199 ? -9.602 -3.137 6.266 1 95 199 SER A N 1
ATOM 1457 C CA . SER A 1 199 ? -8.953 -4.312 5.691 1 95 199 SER A CA 1
ATOM 1458 C C . SER A 1 199 ? -7.574 -3.971 5.141 1 95 199 SER A C 1
ATOM 1460 O O . SER A 1 199 ? -7.258 -2.799 4.93 1 95 199 SER A O 1
ATOM 1462 N N . LEU A 1 200 ? -6.672 -4.965 5.004 1 96.25 200 LEU A N 1
ATOM 1463 C CA . LEU A 1 200 ? -5.379 -4.863 4.34 1 96.25 200 LEU A CA 1
ATOM 1464 C C . LEU A 1 200 ? -5.137 -6.07 3.439 1 96.25 200 LEU A C 1
ATOM 1466 O O . LEU A 1 200 ? -5.805 -7.098 3.574 1 96.25 200 LEU A O 1
ATOM 1470 N N . THR A 1 201 ? -4.359 -5.867 2.436 1 97.38 201 THR A N 1
ATOM 1471 C CA . THR A 1 201 ? -3.896 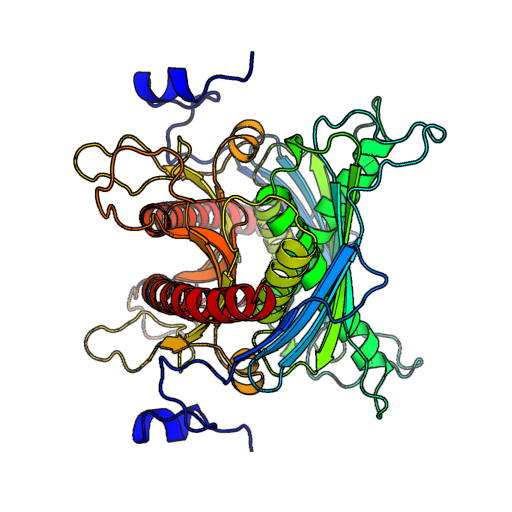-6.949 1.574 1 97.38 201 THR A CA 1
ATOM 1472 C C . THR A 1 201 ? -2.404 -7.199 1.78 1 97.38 201 THR A C 1
ATOM 1474 O O . THR A 1 201 ? -1.611 -6.258 1.823 1 97.38 201 THR A O 1
ATOM 1477 N N . VAL A 1 202 ? -2.066 -8.445 1.983 1 97.31 202 VAL A N 1
ATOM 1478 C CA . VAL A 1 202 ? -0.672 -8.82 2.188 1 97.31 202 VAL A CA 1
ATOM 1479 C C . VAL A 1 202 ? -0.295 -9.945 1.229 1 97.31 202 VAL A C 1
ATOM 1481 O O . VAL A 1 202 ? -1.129 -10.789 0.895 1 97.31 202 VAL A O 1
ATOM 1484 N N . ALA A 1 203 ? 0.885 -9.914 0.701 1 97.62 203 ALA A N 1
ATOM 1485 C CA . ALA A 1 203 ? 1.422 -11.008 -0.112 1 97.62 203 ALA A CA 1
ATOM 1486 C C . ALA A 1 203 ? 2.77 -11.477 0.426 1 97.62 203 ALA A C 1
ATOM 1488 O O . ALA A 1 203 ? 3.598 -10.672 0.845 1 97.62 203 ALA A O 1
ATOM 1489 N N . THR A 1 204 ? 2.947 -12.781 0.411 1 96.06 204 THR A N 1
ATOM 1490 C CA . THR A 1 204 ? 4.168 -13.367 0.952 1 96.06 204 THR A CA 1
ATOM 1491 C C . THR A 1 204 ? 4.789 -14.336 -0.049 1 96.06 204 THR A C 1
ATOM 1493 O O . THR A 1 204 ? 4.121 -14.789 -0.982 1 96.06 204 THR A O 1
ATOM 1496 N N . THR A 1 205 ? 6.094 -14.516 0.095 1 93.69 205 THR A N 1
ATOM 1497 C CA . THR A 1 205 ? 6.816 -15.516 -0.68 1 93.69 205 THR A CA 1
ATOM 1498 C C . THR A 1 205 ? 7.734 -16.344 0.219 1 93.69 205 THR A C 1
ATOM 1500 O O . THR A 1 205 ? 8.062 -15.914 1.332 1 93.69 205 THR A O 1
ATOM 1503 N N . THR A 1 206 ? 7.93 -17.609 -0.128 1 80.81 206 THR A N 1
ATOM 1504 C CA . THR A 1 206 ? 8.859 -18.469 0.61 1 80.81 206 THR A CA 1
ATOM 1505 C C . THR A 1 206 ? 10.203 -18.547 -0.11 1 80.81 206 THR A C 1
ATOM 1507 O O . THR A 1 206 ? 10.258 -18.453 -1.338 1 80.81 206 THR A O 1
ATOM 1510 N N . ALA A 1 207 ? 11.352 -18.125 0.598 1 57.41 207 ALA A N 1
ATOM 1511 C CA . ALA A 1 207 ? 12.641 -18.344 -0.054 1 57.41 207 ALA A CA 1
ATOM 1512 C C . ALA A 1 207 ? 12.797 -19.797 -0.499 1 57.41 207 ALA A C 1
ATOM 1514 O O . ALA A 1 207 ? 12.414 -20.719 0.225 1 57.41 207 ALA A O 1
ATOM 1515 N N . VAL A 1 208 ? 12.852 -20.047 -1.809 1 47.94 208 VAL A N 1
ATOM 1516 C CA . VAL A 1 208 ? 13.203 -21.391 -2.256 1 47.94 208 VAL A CA 1
ATOM 1517 C C . VAL A 1 208 ? 14.453 -21.859 -1.513 1 47.94 208 VAL A C 1
ATOM 1519 O O . VAL A 1 208 ? 15.398 -21.094 -1.315 1 47.94 208 VAL A O 1
ATOM 1522 N N . PRO A 1 209 ? 14.344 -23 -0.883 1 42.44 209 PRO A N 1
ATOM 1523 C CA . PRO A 1 209 ? 15.602 -23.547 -0.344 1 42.44 209 PRO A CA 1
ATOM 1524 C C . PRO A 1 209 ? 16.734 -23.531 -1.367 1 42.44 209 PRO A C 1
ATOM 1526 O O . PRO A 1 209 ? 16.562 -24.031 -2.484 1 42.44 209 PRO A O 1
ATOM 1529 N N . VAL A 1 210 ? 17.5 -22.516 -1.563 1 37.84 210 VAL A N 1
ATOM 1530 C CA . VAL A 1 210 ? 18.594 -22.781 -2.504 1 37.84 210 VAL A CA 1
ATOM 1531 C C . VAL A 1 210 ? 19.109 -24.203 -2.314 1 37.84 210 VAL A C 1
ATOM 1533 O O . VAL A 1 210 ? 19.219 -24.969 -3.279 1 37.84 210 VAL A O 1
ATOM 1536 N N . GLY A 1 211 ? 20.562 -24.344 -1.888 1 36.84 211 GLY A N 1
ATOM 1537 C CA . GLY A 1 211 ? 21.5 -25.453 -1.983 1 36.84 211 GLY A CA 1
ATOM 1538 C C . GLY A 1 211 ? 21.031 -26.703 -1.245 1 36.84 211 GLY A C 1
ATOM 1539 O O . GLY A 1 211 ? 20.109 -26.625 -0.424 1 36.84 211 GLY A O 1
ATOM 1540 N N . GLU A 1 212 ? 21.688 -28.016 -1.715 1 36.56 212 GLU A N 1
ATOM 1541 C CA . GLU A 1 212 ? 21.672 -29.406 -1.274 1 36.56 212 GLU A CA 1
ATOM 1542 C C . GLU A 1 212 ? 21.562 -29.5 0.244 1 36.56 212 GLU A C 1
ATOM 1544 O O . GLU A 1 212 ? 21.125 -30.531 0.774 1 36.56 212 GLU A O 1
ATOM 1549 N N . ASN A 1 213 ? 22.719 -29.031 0.953 1 35.34 213 ASN A N 1
ATOM 1550 C CA . ASN A 1 213 ? 23.094 -29.578 2.256 1 35.34 213 ASN A CA 1
ATOM 1551 C C . ASN A 1 213 ? 22.047 -29.266 3.316 1 35.34 213 ASN A C 1
ATOM 1553 O O . ASN A 1 213 ? 22 -29.922 4.363 1 35.34 213 ASN A O 1
ATOM 1557 N N . ASN A 1 214 ? 22.016 -28 3.873 1 37.31 214 ASN A N 1
ATOM 1558 C CA . ASN A 1 214 ? 21.391 -28 5.191 1 37.31 214 ASN A CA 1
ATOM 1559 C C . ASN A 1 214 ? 19.891 -28.234 5.094 1 37.31 214 ASN A C 1
ATOM 1561 O O . ASN A 1 214 ? 19.156 -27.391 4.582 1 37.31 214 ASN A O 1
ATOM 1565 N N . MET A 1 215 ? 19.375 -29.422 4.914 1 35.88 215 MET A N 1
ATOM 1566 C CA . MET A 1 215 ? 18.156 -30.109 5.32 1 35.88 215 MET A CA 1
ATOM 1567 C C . MET A 1 215 ? 17.5 -29.391 6.5 1 35.88 215 MET A C 1
ATOM 1569 O O . MET A 1 215 ? 16.625 -29.953 7.164 1 35.88 215 MET A O 1
ATOM 1573 N N . ASP A 1 216 ? 18.344 -28.781 7.34 1 37.22 216 ASP A N 1
ATOM 1574 C CA . ASP A 1 216 ? 17.594 -28.297 8.508 1 37.22 216 ASP A CA 1
ATOM 1575 C C . ASP A 1 216 ? 16.312 -27.594 8.086 1 37.22 216 ASP A C 1
ATOM 1577 O O . ASP A 1 216 ? 16.297 -26.844 7.109 1 37.22 216 ASP A O 1
ATOM 1581 N N . GLU A 1 217 ? 15.109 -28.219 8.266 1 39.59 217 GLU A N 1
ATOM 1582 C CA . GLU A 1 217 ? 13.727 -27.781 8.383 1 39.59 217 GLU A CA 1
ATOM 1583 C C . GLU A 1 217 ? 13.641 -26.281 8.609 1 39.59 217 GLU A C 1
ATOM 1585 O O . GLU A 1 217 ? 12.758 -25.797 9.328 1 39.59 217 GLU A O 1
ATOM 1590 N N . ASP A 1 218 ? 14.727 -25.641 8.617 1 41.97 218 ASP A N 1
ATOM 1591 C CA . ASP A 1 218 ? 14.617 -24.234 9.031 1 41.97 218 ASP A CA 1
ATOM 1592 C C . ASP A 1 218 ? 13.422 -23.562 8.367 1 41.97 218 ASP A C 1
ATOM 1594 O O . ASP A 1 218 ? 13.094 -23.859 7.219 1 41.97 218 ASP A O 1
ATOM 1598 N N . GLU A 1 219 ? 12.523 -23.078 9.195 1 46.78 219 GLU A N 1
ATOM 1599 C CA . GLU A 1 219 ? 11.273 -22.344 9.062 1 46.78 219 GLU A CA 1
ATOM 1600 C C . GLU A 1 219 ? 11.273 -21.484 7.805 1 46.78 219 GLU A C 1
ATOM 1602 O O . GLU A 1 219 ? 12.164 -20.641 7.617 1 46.78 219 GLU A O 1
ATOM 1607 N N . GLU A 1 220 ? 10.914 -22.094 6.656 1 53.94 220 GLU A N 1
ATOM 1608 C CA . GLU A 1 220 ? 10.57 -21.375 5.438 1 53.94 220 GLU A CA 1
ATOM 1609 C C . GLU A 1 220 ? 10.344 -19.891 5.719 1 53.94 220 GLU A C 1
ATOM 1611 O O . GLU A 1 220 ? 9.43 -19.531 6.457 1 53.94 220 GLU A O 1
ATOM 1616 N N . ALA A 1 221 ? 11.492 -19.125 5.699 1 63.44 221 ALA A N 1
ATOM 1617 C CA . ALA A 1 221 ? 11.461 -17.688 5.996 1 63.44 221 ALA A CA 1
ATOM 1618 C C . ALA A 1 221 ? 10.422 -16.969 5.137 1 63.44 221 ALA A C 1
ATOM 1620 O O . ALA A 1 221 ? 10.469 -17.047 3.908 1 63.44 221 ALA A O 1
ATOM 1621 N N . MET A 1 222 ? 9.219 -16.766 5.762 1 80.88 222 MET A N 1
ATOM 1622 C CA . MET A 1 222 ? 8.141 -16.016 5.129 1 80.88 222 MET A CA 1
ATOM 1623 C C . MET A 1 222 ? 8.5 -14.531 5.012 1 80.88 222 MET A C 1
ATOM 1625 O O . MET A 1 222 ? 8.867 -13.898 6.004 1 80.88 222 MET A O 1
ATOM 1629 N N . LYS A 1 223 ? 8.68 -14.172 3.766 1 89.88 223 LYS A N 1
ATOM 1630 C CA . LYS A 1 223 ? 8.953 -12.766 3.488 1 89.88 223 LYS A CA 1
ATOM 1631 C C . LYS A 1 223 ? 7.699 -12.055 2.99 1 89.88 223 LYS A C 1
ATOM 1633 O O . LYS A 1 223 ? 6.961 -12.594 2.164 1 89.88 223 LYS A O 1
ATOM 1638 N N . VAL A 1 224 ? 7.398 -10.945 3.586 1 92.81 224 VAL A N 1
ATOM 1639 C CA . VAL A 1 224 ? 6.32 -10.086 3.107 1 92.81 224 VAL A CA 1
ATOM 1640 C C . VAL A 1 224 ? 6.816 -9.242 1.937 1 92.81 224 VAL A C 1
ATOM 1642 O O . VAL A 1 224 ? 7.844 -8.57 2.043 1 92.81 224 VAL A O 1
ATOM 1645 N N . CYS A 1 225 ? 6.066 -9.266 0.838 1 92.44 225 CYS A N 1
ATOM 1646 C CA . CYS A 1 225 ? 6.508 -8.602 -0.382 1 92.44 225 CYS A CA 1
ATOM 1647 C C . CYS A 1 225 ? 5.582 -7.441 -0.731 1 92.44 225 CYS A C 1
ATOM 1649 O O . CYS A 1 225 ? 5.988 -6.504 -1.424 1 92.44 225 CYS A O 1
ATOM 1651 N N . VAL A 1 226 ? 4.395 -7.57 -0.406 1 93.81 226 VAL A N 1
ATOM 1652 C CA . VAL A 1 226 ? 3.395 -6.543 -0.666 1 93.81 226 VAL A CA 1
ATOM 1653 C C . VAL A 1 226 ? 2.543 -6.32 0.582 1 93.81 226 VAL A C 1
ATOM 1655 O O . VAL A 1 226 ? 2.135 -7.281 1.24 1 93.81 226 VAL A O 1
ATOM 1658 N N . LEU A 1 227 ? 2.385 -5.148 0.906 1 95.06 227 LEU A N 1
ATOM 1659 C CA . LEU A 1 227 ? 1.48 -4.754 1.979 1 95.06 227 LEU A CA 1
ATOM 1660 C C . LEU A 1 227 ? 0.781 -3.439 1.644 1 95.06 227 LEU A C 1
ATOM 1662 O O . LEU A 1 227 ? 1.438 -2.426 1.403 1 95.06 227 LEU A O 1
ATOM 1666 N N . THR A 1 228 ? -0.532 -3.533 1.588 1 94.38 228 THR A N 1
ATOM 1667 C CA . THR A 1 228 ? -1.298 -2.332 1.277 1 94.38 228 THR A CA 1
ATOM 1668 C C . THR A 1 228 ? -2.504 -2.205 2.203 1 94.38 228 THR A C 1
ATOM 1670 O O . THR A 1 228 ? -3.23 -3.176 2.422 1 94.38 228 THR A O 1
ATOM 1673 N N . MET A 1 229 ? -2.656 -1.05 2.738 1 92.88 229 MET A N 1
ATOM 1674 C CA . MET A 1 229 ? -3.812 -0.704 3.561 1 92.88 229 MET A CA 1
ATOM 1675 C C . MET A 1 229 ? -4.199 0.758 3.365 1 92.88 229 MET A C 1
ATOM 1677 O O . MET A 1 229 ? -3.359 1.649 3.48 1 92.88 229 MET A O 1
ATOM 1681 N N . GLU A 1 230 ? -5.461 1.008 3.059 1 84.75 230 GLU A N 1
ATOM 1682 C CA . GLU A 1 230 ? -5.949 2.373 2.881 1 84.75 230 GLU A CA 1
ATOM 1683 C C . GLU A 1 230 ? -7.164 2.641 3.764 1 84.75 230 GLU A C 1
ATOM 1685 O O . GLU A 1 230 ? -8.008 3.48 3.432 1 84.75 230 GLU A O 1
ATOM 1690 N N . SER A 1 231 ? -7.375 1.869 4.754 1 86.12 231 SER A N 1
ATOM 1691 C CA . SER A 1 231 ? -8.438 2.066 5.734 1 86.12 231 SER A CA 1
ATOM 1692 C C . SER A 1 231 ? -7.871 2.428 7.102 1 86.12 231 SER A C 1
ATOM 1694 O O . SER A 1 231 ? -6.688 2.211 7.367 1 86.12 231 SER A O 1
ATOM 1696 N N . LYS A 1 232 ? -8.742 2.955 7.902 1 86.62 232 LYS A N 1
ATOM 1697 C CA . LYS A 1 232 ? -8.297 3.436 9.211 1 86.62 232 LYS A CA 1
ATOM 1698 C C . LYS A 1 232 ? -8.398 2.336 10.258 1 86.62 232 LYS A C 1
ATOM 1700 O O . LYS A 1 232 ? -9.469 1.759 10.469 1 86.62 232 LYS A O 1
ATOM 1705 N N . VAL A 1 233 ? -7.301 2.055 10.836 1 91.19 233 VAL A N 1
ATOM 1706 C CA . VAL A 1 233 ? -7.242 1.05 11.891 1 91.19 233 VAL A CA 1
ATOM 1707 C C . VAL A 1 233 ? -6.32 1.53 13.016 1 91.19 233 VAL A C 1
ATOM 1709 O O . VAL A 1 233 ? -5.266 2.109 12.75 1 91.19 233 VAL A O 1
ATOM 1712 N N . HIS A 1 234 ? -6.855 1.363 14.234 1 90.19 234 HIS A N 1
ATOM 1713 C CA . HIS A 1 234 ? -5.938 1.633 15.336 1 90.19 234 HIS A CA 1
ATOM 1714 C C . HIS A 1 234 ? -4.715 0.726 15.273 1 90.19 234 HIS A C 1
ATOM 1716 O O . HIS A 1 234 ? -4.836 -0.463 14.969 1 90.19 234 HIS A O 1
ATOM 1722 N N . ALA A 1 235 ? -3.598 1.255 15.602 1 87.75 235 ALA A N 1
ATOM 1723 C CA . ALA A 1 235 ? -2.311 0.581 15.445 1 87.75 235 ALA A CA 1
ATOM 1724 C C . ALA A 1 235 ? -2.299 -0.755 16.188 1 87.75 235 ALA A C 1
ATOM 1726 O O . ALA A 1 235 ? -1.637 -1.702 15.75 1 87.75 235 ALA A O 1
ATOM 1727 N N . THR A 1 236 ? -3.029 -0.947 17.203 1 88.69 236 THR A N 1
ATOM 1728 C CA . THR A 1 236 ? -3 -2.123 18.078 1 88.69 236 THR A CA 1
ATOM 1729 C C . THR A 1 236 ? -3.6 -3.332 17.359 1 88.69 236 THR A C 1
ATOM 1731 O O . THR A 1 236 ? -3.426 -4.469 17.797 1 88.69 236 THR A O 1
ATOM 1734 N N . TYR A 1 237 ? -4.273 -3.086 16.219 1 91.62 237 TYR A N 1
ATOM 1735 C CA . TYR A 1 237 ? -4.934 -4.184 15.516 1 91.62 237 TYR A CA 1
ATOM 1736 C C . TYR A 1 237 ? -4.07 -4.691 14.367 1 91.62 237 TYR A C 1
ATOM 1738 O O . TYR A 1 237 ? -4.316 -5.773 13.828 1 91.62 237 TYR A O 1
ATOM 1746 N N . LEU A 1 238 ? -3.066 -3.967 14.047 1 91.75 238 LEU A N 1
ATOM 1747 C CA . LEU A 1 238 ? -2.314 -4.227 12.828 1 91.75 238 LEU A CA 1
ATOM 1748 C C . LEU A 1 238 ? -1.584 -5.562 12.914 1 91.75 238 LEU A C 1
ATOM 1750 O O . LEU A 1 238 ? -1.547 -6.32 11.938 1 91.75 238 LEU A O 1
ATOM 1754 N N . GLU A 1 239 ? -1.038 -5.805 14.039 1 90.19 239 GLU A N 1
ATOM 1755 C CA . GLU A 1 239 ? -0.276 -7.039 14.195 1 90.19 239 GLU A CA 1
ATOM 1756 C C . GLU A 1 239 ? -1.158 -8.266 13.969 1 90.19 239 GLU A C 1
ATOM 1758 O O . GLU A 1 239 ? -0.771 -9.195 13.258 1 90.19 239 GLU A O 1
ATOM 1763 N N . THR A 1 240 ? -2.285 -8.258 14.617 1 92.75 240 THR A N 1
ATOM 1764 C CA . THR A 1 240 ? -3.203 -9.383 14.492 1 92.75 240 THR A CA 1
ATOM 1765 C C . THR A 1 240 ? -3.701 -9.516 13.055 1 92.75 240 THR A C 1
ATOM 1767 O O . THR A 1 240 ? -3.787 -10.625 12.523 1 92.75 240 THR A O 1
ATOM 1770 N N . MET A 1 241 ? -4.031 -8.445 12.406 1 94.75 241 MET A N 1
ATOM 1771 C CA . MET A 1 241 ? -4.48 -8.453 11.016 1 94.75 241 MET A CA 1
ATOM 1772 C C . MET A 1 241 ? -3.406 -9.039 10.102 1 94.75 241 MET A C 1
ATOM 1774 O O . MET A 1 241 ? -3.703 -9.852 9.234 1 94.75 241 MET A O 1
ATOM 1778 N N . LEU A 1 242 ? -2.172 -8.633 10.383 1 94.25 242 LEU A N 1
ATOM 1779 C CA . LEU A 1 242 ? -1.056 -9.109 9.57 1 94.25 242 LEU A CA 1
ATOM 1780 C C . LEU A 1 242 ? -0.828 -10.602 9.773 1 94.25 242 LEU A C 1
ATOM 1782 O O . LEU A 1 242 ? -0.617 -11.344 8.812 1 94.25 242 LEU A O 1
ATOM 1786 N N . ALA A 1 243 ? -0.86 -11.016 11 1 94.88 243 ALA A N 1
ATOM 1787 C CA . ALA A 1 243 ? -0.656 -12.43 11.312 1 94.88 243 ALA A CA 1
ATOM 1788 C C . ALA A 1 243 ? -1.679 -13.305 10.586 1 94.88 243 ALA A C 1
ATOM 1790 O O . ALA A 1 243 ? -1.322 -14.32 9.984 1 94.88 243 ALA A O 1
ATOM 1791 N N . VAL A 1 244 ? -2.926 -12.883 10.617 1 96.75 244 VAL A N 1
ATOM 1792 C CA . VAL A 1 244 ? -4.004 -13.633 9.984 1 96.75 244 VAL A CA 1
ATOM 1793 C C . VAL A 1 244 ? -3.828 -13.617 8.469 1 96.75 244 VAL A C 1
ATOM 1795 O O . VAL A 1 244 ? -4.008 -14.641 7.805 1 96.75 244 VAL A O 1
ATOM 1798 N N . GLY A 1 245 ? -3.506 -12.445 7.934 1 97.12 245 GLY A N 1
ATOM 1799 C CA . GLY A 1 245 ? -3.254 -12.344 6.504 1 97.12 245 GLY A CA 1
ATOM 1800 C C . GLY A 1 245 ? -2.125 -13.234 6.031 1 97.12 245 GLY A C 1
ATOM 1801 O O . GLY A 1 245 ? -2.238 -13.891 4.996 1 97.12 245 GLY A O 1
ATOM 1802 N N . ILE A 1 246 ? -1.044 -13.273 6.773 1 95.19 246 ILE A N 1
ATOM 1803 C CA . ILE A 1 246 ? 0.128 -14.078 6.441 1 95.19 246 ILE A CA 1
ATOM 1804 C C . ILE A 1 246 ? -0.231 -15.562 6.488 1 95.19 246 ILE A C 1
ATOM 1806 O O . ILE A 1 246 ? 0.164 -16.328 5.609 1 95.19 246 ILE A O 1
ATOM 1810 N N . ASP A 1 247 ? -0.928 -15.914 7.508 1 96.06 247 ASP A N 1
ATOM 1811 C CA . ASP A 1 247 ? -1.415 -17.281 7.578 1 96.06 247 ASP A CA 1
ATOM 1812 C C . ASP A 1 247 ? -2.264 -17.641 6.355 1 96.06 247 ASP A C 1
ATOM 1814 O O . ASP A 1 247 ? -2.148 -18.734 5.809 1 96.06 247 ASP A O 1
ATOM 1818 N N . GLY A 1 248 ? -3.125 -16.75 6.008 1 97.62 248 GLY A N 1
ATOM 1819 C CA . GLY A 1 248 ? -3.916 -16.938 4.801 1 97.62 248 GLY A CA 1
ATOM 1820 C C . GLY A 1 248 ? -3.07 -17.125 3.557 1 97.62 248 GLY A C 1
ATOM 1821 O O . GLY A 1 248 ? -3.387 -17.969 2.713 1 97.62 248 GLY A O 1
ATOM 1822 N N . CYS A 1 249 ? -2.039 -16.391 3.436 1 97.19 249 CYS A N 1
ATOM 1823 C CA . CYS A 1 249 ? -1.126 -16.547 2.309 1 97.19 249 CYS A CA 1
ATOM 1824 C C . CYS A 1 249 ? -0.529 -17.938 2.283 1 97.19 249 CYS A C 1
ATOM 1826 O O . CYS A 1 249 ? -0.344 -18.531 1.211 1 97.19 249 CYS A O 1
ATOM 1828 N N . SER A 1 250 ? -0.211 -18.469 3.418 1 95.81 250 SER A N 1
ATOM 1829 C CA . SER A 1 250 ? 0.334 -19.812 3.51 1 95.81 250 SER A CA 1
ATOM 1830 C C . SER A 1 250 ? -0.671 -20.844 3.02 1 95.81 250 SER A C 1
ATOM 1832 O O . SER A 1 250 ? -0.308 -21.781 2.297 1 95.81 250 SER A O 1
ATOM 1834 N N . GLN A 1 251 ? -1.882 -20.688 3.424 1 97.06 251 GLN A N 1
ATOM 1835 C CA . GLN A 1 251 ? -2.93 -21.594 2.967 1 97.06 251 GLN A CA 1
ATOM 1836 C C . GLN A 1 251 ? -3.098 -21.516 1.452 1 97.06 251 GLN A C 1
ATOM 1838 O O . GLN A 1 251 ? -3.215 -22.547 0.785 1 97.06 251 GLN A O 1
ATOM 1843 N N . ILE A 1 252 ? -3.125 -20.344 0.949 1 97.81 252 ILE A N 1
ATOM 1844 C CA . ILE A 1 252 ? -3.275 -20.125 -0.487 1 97.81 252 ILE A CA 1
ATOM 1845 C C . ILE A 1 252 ? -2.098 -20.766 -1.227 1 97.81 252 ILE A C 1
ATOM 1847 O O . ILE A 1 252 ? -2.273 -21.359 -2.287 1 97.81 252 ILE A O 1
ATOM 1851 N N . ARG A 1 253 ? -0.931 -20.609 -0.693 1 96.69 253 ARG A N 1
ATOM 1852 C CA . ARG A 1 253 ? 0.263 -21.203 -1.289 1 96.69 253 ARG A CA 1
ATOM 1853 C C . ARG A 1 253 ? 0.096 -22.703 -1.474 1 96.69 253 ARG A C 1
ATOM 1855 O O . ARG A 1 253 ? 0.437 -23.25 -2.527 1 96.69 253 ARG A O 1
ATOM 1862 N N . GLU A 1 254 ? -0.372 -23.344 -0.486 1 96 254 GLU A N 1
ATOM 1863 C CA . GLU A 1 254 ? -0.601 -24.781 -0.565 1 96 254 GLU A CA 1
ATOM 1864 C C . GLU A 1 254 ? -1.579 -25.125 -1.685 1 96 254 GLU A C 1
ATOM 1866 O O . GLU A 1 254 ? -1.371 -26.094 -2.426 1 96 254 GLU A O 1
ATOM 1871 N N . LEU A 1 255 ? -2.594 -24.375 -1.777 1 97.06 255 LEU A N 1
ATOM 1872 C CA . LEU A 1 255 ? -3.602 -24.609 -2.809 1 97.06 255 LEU A CA 1
ATOM 1873 C C . LEU A 1 255 ? -3.01 -24.391 -4.199 1 97.06 255 LEU A C 1
ATOM 1875 O O . LEU A 1 255 ? -3.25 -25.188 -5.109 1 97.06 255 LEU A O 1
ATOM 1879 N N . LEU A 1 256 ? -2.256 -23.281 -4.383 1 97.25 256 LEU A N 1
ATOM 1880 C CA . LEU A 1 256 ? -1.647 -23 -5.676 1 97.25 256 LEU A CA 1
ATOM 1881 C C . LEU A 1 256 ? -0.641 -24.078 -6.055 1 97.25 256 LEU A C 1
ATOM 1883 O O . LEU A 1 256 ? -0.561 -24.469 -7.219 1 97.25 256 LEU A O 1
ATOM 1887 N N . GLU A 1 257 ? 0.12 -24.531 -5.082 1 95.25 257 GLU A N 1
ATOM 1888 C CA . GLU A 1 257 ? 1.058 -25.625 -5.332 1 95.25 257 GLU A CA 1
ATOM 1889 C C . GLU A 1 257 ? 0.333 -26.875 -5.82 1 95.25 257 GLU A C 1
ATOM 1891 O O . GLU A 1 257 ? 0.833 -27.594 -6.691 1 95.25 257 GLU A O 1
ATOM 1896 N N . GLY A 1 258 ? -0.781 -27.094 -5.23 1 95.5 258 GLY A N 1
ATOM 1897 C CA . GLY A 1 258 ? -1.595 -28.219 -5.684 1 95.5 258 GLY A CA 1
ATOM 1898 C C . GLY A 1 258 ? -2.016 -28.094 -7.137 1 95.5 258 GLY A C 1
ATOM 1899 O O . GLY A 1 258 ? -1.997 -29.078 -7.875 1 95.5 258 GLY A O 1
ATOM 1900 N N . VAL A 1 259 ? -2.375 -26.938 -7.555 1 95.69 259 VAL A N 1
ATOM 1901 C CA . VAL A 1 259 ? -2.787 -26.688 -8.93 1 95.69 259 VAL A CA 1
ATOM 1902 C C . VAL A 1 259 ? -1.612 -26.922 -9.875 1 95.69 259 VAL A C 1
ATOM 1904 O O . VAL A 1 259 ? -1.772 -27.531 -10.938 1 95.69 259 VAL A O 1
ATOM 1907 N N . ILE A 1 260 ? -0.449 -26.453 -9.492 1 94.81 260 ILE A N 1
ATOM 1908 C CA . ILE A 1 260 ? 0.751 -26.562 -10.32 1 94.81 260 ILE A CA 1
ATOM 1909 C C . ILE A 1 260 ? 1.16 -28.016 -10.461 1 94.81 260 ILE A C 1
ATOM 1911 O O . ILE A 1 260 ? 1.513 -28.469 -11.555 1 94.81 260 ILE A O 1
ATOM 1915 N N . LYS A 1 261 ? 1.149 -28.75 -9.406 1 92.25 261 LYS A N 1
ATOM 1916 C CA . LYS A 1 261 ? 1.528 -30.156 -9.406 1 92.25 261 LYS A CA 1
ATOM 1917 C C . LYS A 1 261 ? 0.55 -30.984 -10.234 1 92.25 261 LYS A C 1
ATOM 1919 O O . LYS A 1 261 ? 0.953 -31.938 -10.93 1 92.25 261 LYS A O 1
ATOM 1924 N N . GLY A 1 262 ? -0.719 -30.672 -10.094 1 86.88 262 GLY A N 1
ATOM 1925 C CA . GLY A 1 262 ? -1.735 -31.391 -10.836 1 86.88 262 GLY A CA 1
ATOM 1926 C C . GLY A 1 262 ? -1.667 -31.156 -12.336 1 86.88 262 GLY A C 1
ATOM 1927 O O . GLY A 1 262 ? -2.111 -31.984 -13.125 1 86.88 262 GLY A O 1
ATOM 1928 N N . SER A 1 263 ? -1.19 -30.047 -12.773 1 79.06 263 SER A N 1
ATOM 1929 C CA . SER A 1 263 ? -1.104 -29.719 -14.195 1 79.06 263 SER A CA 1
ATOM 1930 C C . SER A 1 263 ? 0.102 -30.391 -14.844 1 79.06 263 SER A C 1
ATOM 1932 O O . SER A 1 263 ? 0.141 -30.562 -16.062 1 79.06 263 SER A O 1
ATOM 1934 N N . ARG A 1 264 ? 1.255 -30.672 -14.172 1 68 264 ARG A N 1
ATOM 1935 C CA . ARG A 1 264 ? 2.451 -31.297 -14.727 1 68 264 ARG A CA 1
ATOM 1936 C C . ARG A 1 264 ? 2.264 -32.781 -14.883 1 68 264 ARG A C 1
ATOM 1938 O O . ARG A 1 264 ? 3.02 -33.438 -15.602 1 68 264 ARG A O 1
ATOM 1945 N N . GLY A 1 265 ? 1.219 -33.375 -14.188 1 52.81 265 GLY A N 1
ATOM 1946 C CA . GLY A 1 265 ? 0.966 -34.812 -14.391 1 52.81 265 GLY A CA 1
ATOM 1947 C C . GLY A 1 265 ? -0.098 -35.062 -15.438 1 52.81 265 GLY A C 1
ATOM 1948 O O . GLY A 1 265 ? -0.823 -34.156 -15.844 1 52.81 265 GLY A O 1
ATOM 1949 N N . MET B 1 1 ? 31.188 4.105 -6.52 1 26.41 1 MET B N 1
ATOM 1950 C CA . MET B 1 1 ? 31.094 2.998 -5.574 1 26.41 1 MET B CA 1
ATOM 1951 C C . MET B 1 1 ? 29.766 3.016 -4.828 1 26.41 1 MET B C 1
ATOM 1953 O O . MET B 1 1 ? 29.328 4.07 -4.371 1 26.41 1 MET B O 1
ATOM 1957 N N . PRO B 1 2 ? 28.797 2.193 -5.082 1 34.16 2 PRO B N 1
ATOM 1958 C CA . PRO B 1 2 ? 27.531 2.258 -4.34 1 34.16 2 PRO B CA 1
ATOM 1959 C C . PRO B 1 2 ? 27.734 2.633 -2.873 1 34.16 2 PRO B C 1
ATOM 1961 O O . PRO B 1 2 ? 28.734 2.254 -2.264 1 34.16 2 PRO B O 1
ATOM 1964 N N . LEU B 1 3 ? 27.406 3.768 -2.465 1 40.12 3 LEU B N 1
ATOM 1965 C CA . LEU B 1 3 ? 27.516 4.332 -1.125 1 40.12 3 LEU B CA 1
ATOM 1966 C C . LEU B 1 3 ? 27.281 3.262 -0.064 1 40.12 3 LEU B C 1
ATOM 1968 O O . LEU B 1 3 ? 26.219 2.652 -0.019 1 40.12 3 LEU B O 1
ATOM 1972 N N . ASP B 1 4 ? 28.219 2.494 0.359 1 47.31 4 ASP B N 1
ATOM 1973 C CA . ASP B 1 4 ? 28.266 1.314 1.218 1 47.31 4 ASP B CA 1
ATOM 1974 C C . ASP B 1 4 ? 27.594 1.588 2.561 1 47.31 4 ASP B C 1
ATOM 1976 O O . ASP B 1 4 ? 28.25 1.976 3.525 1 47.31 4 ASP B O 1
ATOM 1980 N N . THR B 1 5 ? 26.453 2.254 2.719 1 52.59 5 THR B N 1
ATOM 1981 C CA . THR B 1 5 ? 25.719 2.305 3.979 1 52.59 5 THR B CA 1
ATOM 1982 C C . THR B 1 5 ? 25.938 1.029 4.785 1 52.59 5 THR B C 1
ATOM 1984 O O . THR B 1 5 ? 25.953 1.065 6.02 1 52.59 5 THR B O 1
ATOM 1987 N N . SER B 1 6 ? 26.234 -0.068 4.047 1 55.94 6 SER B N 1
ATOM 1988 C CA . SER B 1 6 ? 26.391 -1.366 4.695 1 55.94 6 SER B CA 1
ATOM 1989 C C . SER B 1 6 ? 27.703 -1.439 5.477 1 55.94 6 SER B C 1
ATOM 1991 O O . SER B 1 6 ? 27.781 -2.141 6.484 1 55.94 6 SER B O 1
ATOM 1993 N N . THR B 1 7 ? 28.641 -0.592 5.039 1 60.47 7 THR B N 1
ATOM 1994 C CA . THR B 1 7 ? 29.906 -0.814 5.707 1 60.47 7 THR B CA 1
ATOM 1995 C C . THR B 1 7 ? 30.109 0.189 6.84 1 60.47 7 THR B C 1
ATOM 1997 O O . THR B 1 7 ? 30.672 -0.147 7.879 1 60.47 7 THR B O 1
ATOM 2000 N N . THR B 1 8 ? 29.547 1.356 6.625 1 70.69 8 THR B N 1
ATOM 2001 C CA . THR B 1 8 ? 29.891 2.389 7.598 1 70.69 8 THR B CA 1
ATOM 2002 C C . THR B 1 8 ? 28.859 2.418 8.727 1 70.69 8 THR B C 1
ATOM 2004 O O . THR B 1 8 ? 29.219 2.602 9.898 1 70.69 8 THR B O 1
ATOM 2007 N N . TYR B 1 9 ? 27.672 2.102 8.43 1 80.88 9 TYR B N 1
ATOM 2008 C CA . TYR B 1 9 ? 26.609 2.26 9.422 1 80.88 9 TYR B CA 1
ATOM 2009 C C . TYR B 1 9 ? 26.812 1.292 10.586 1 80.88 9 TYR B C 1
ATOM 2011 O O . TYR B 1 9 ? 26.734 1.685 11.75 1 80.88 9 TYR B O 1
ATOM 2019 N N . PRO B 1 10 ? 27.188 0.113 10.32 1 77.56 10 PRO B N 1
ATOM 2020 C CA . PRO B 1 10 ? 27.359 -0.804 11.445 1 77.56 10 PRO B CA 1
ATOM 2021 C C . PRO B 1 10 ? 28.469 -0.367 12.398 1 77.56 10 PRO B C 1
ATOM 2023 O O . PRO B 1 10 ? 28.422 -0.681 13.586 1 77.56 10 PRO B O 1
ATOM 2026 N N . LEU B 1 11 ? 29.391 0.392 11.875 1 77.69 11 LEU B N 1
ATOM 2027 C CA . LEU B 1 11 ? 30.531 0.805 12.672 1 77.69 11 LEU B CA 1
ATOM 2028 C C . LEU B 1 11 ? 30.25 2.107 13.406 1 77.69 11 LEU B C 1
ATOM 2030 O O . LEU B 1 11 ? 30.594 2.254 14.586 1 77.69 11 LEU B O 1
ATOM 2034 N N . THR B 1 12 ? 29.609 3.031 12.836 1 83.62 12 THR B N 1
ATOM 2035 C CA . THR B 1 12 ? 29.484 4.379 13.383 1 83.62 12 THR B CA 1
ATOM 2036 C C . THR B 1 12 ? 28.078 4.602 13.945 1 83.62 12 THR B C 1
ATOM 2038 O O . THR B 1 12 ? 27.875 5.523 14.734 1 83.62 12 THR B O 1
ATOM 2041 N N . ARG B 1 13 ? 27.125 3.875 13.461 1 86.88 13 ARG B N 1
ATOM 2042 C CA . ARG B 1 13 ? 25.719 4.027 13.773 1 86.88 13 ARG B CA 1
ATOM 2043 C C . ARG B 1 13 ? 25.188 5.371 13.281 1 86.88 13 ARG B C 1
ATOM 2045 O O . ARG B 1 13 ? 24.297 5.961 13.898 1 86.88 13 ARG B O 1
ATOM 2052 N N . LEU B 1 14 ? 25.953 5.922 12.297 1 90.88 14 LEU B N 1
ATOM 2053 C CA . LEU B 1 14 ? 25.531 7.133 11.602 1 90.88 14 LEU B CA 1
ATOM 2054 C C . LEU B 1 14 ? 25.281 6.855 10.125 1 90.88 14 LEU B C 1
ATOM 2056 O O . LEU B 1 14 ? 26.047 6.129 9.484 1 90.88 14 LEU B O 1
ATOM 2060 N N . ARG B 1 15 ? 24.203 7.434 9.695 1 92.81 15 ARG B N 1
ATOM 2061 C CA . ARG B 1 15 ? 23.875 7.309 8.281 1 92.81 15 ARG B CA 1
ATOM 2062 C C . ARG B 1 15 ? 24.766 8.203 7.43 1 92.81 15 ARG B C 1
ATOM 2064 O O . ARG B 1 15 ? 25.531 9.016 7.957 1 92.81 15 ARG B O 1
ATOM 2071 N N . LEU B 1 16 ? 24.703 8.07 6.156 1 87.75 16 LEU B N 1
ATOM 2072 C CA . LEU B 1 16 ? 25.578 8.805 5.246 1 87.75 16 LEU B CA 1
ATOM 2073 C C . LEU B 1 16 ? 25.359 10.305 5.383 1 87.75 16 LEU B C 1
ATOM 2075 O O . LEU B 1 16 ? 26.297 11.086 5.199 1 87.75 16 LEU B O 1
ATOM 2079 N N . ASP B 1 17 ? 24.188 10.75 5.676 1 90.94 17 ASP B N 1
ATOM 2080 C CA . ASP B 1 17 ? 23.891 12.172 5.793 1 90.94 17 ASP B CA 1
ATOM 2081 C C . ASP B 1 17 ? 24.047 12.648 7.234 1 90.94 17 ASP B C 1
ATOM 2083 O O . ASP B 1 17 ? 23.625 13.758 7.578 1 90.94 17 ASP B O 1
ATOM 2087 N N . GLY B 1 18 ? 24.594 11.852 8.117 1 91.94 18 GLY B N 1
ATOM 2088 C CA . GLY B 1 18 ? 24.922 12.242 9.477 1 91.94 18 GLY B CA 1
ATOM 2089 C C . GLY B 1 18 ? 23.797 11.984 10.461 1 91.94 18 GLY B C 1
ATOM 2090 O O . GLY B 1 18 ? 23.969 12.195 11.664 1 91.94 18 GLY B O 1
ATOM 2091 N N . ARG B 1 19 ? 22.719 11.43 10.023 1 94.94 19 ARG B N 1
ATOM 2092 C CA . ARG B 1 19 ? 21.578 11.188 10.898 1 94.94 19 ARG B CA 1
ATOM 2093 C C . ARG B 1 19 ? 21.75 9.867 11.656 1 94.94 19 ARG B C 1
ATOM 2095 O O . ARG B 1 19 ? 22.406 8.945 11.172 1 94.94 19 ARG B O 1
ATOM 2102 N N . ARG B 1 20 ? 21.141 9.906 12.844 1 94.94 20 ARG B N 1
ATOM 2103 C CA . ARG B 1 20 ? 20.938 8.641 13.547 1 94.94 20 ARG B CA 1
ATOM 2104 C C . ARG B 1 20 ? 19.719 7.898 13 1 94.94 20 ARG B C 1
ATOM 2106 O O . ARG B 1 20 ? 19.016 8.406 12.117 1 94.94 20 ARG B O 1
ATOM 2113 N N . TRP B 1 21 ? 19.484 6.656 13.539 1 94.69 21 TRP B N 1
ATOM 2114 C CA . TRP B 1 21 ? 18.5 5.758 12.961 1 94.69 21 TRP B CA 1
ATOM 2115 C C . TRP B 1 21 ? 17.094 6.34 13.086 1 94.69 21 TRP B C 1
ATOM 2117 O O . TRP B 1 21 ? 16.219 6.066 12.258 1 94.69 21 TRP B O 1
ATOM 2127 N N . ASN B 1 22 ? 16.859 7.266 14.094 1 94.75 22 ASN B N 1
ATOM 2128 C CA . ASN B 1 22 ? 15.516 7.719 14.43 1 94.75 22 ASN B CA 1
ATOM 2129 C C . ASN B 1 22 ? 15.344 9.211 14.164 1 94.75 22 ASN B C 1
ATOM 2131 O O . ASN B 1 22 ? 14.453 9.852 14.727 1 94.75 22 ASN B O 1
ATOM 2135 N N . GLU B 1 23 ? 16.156 9.781 13.266 1 96.12 23 GLU B N 1
ATOM 2136 C CA . GLU B 1 23 ? 16.109 11.219 13.008 1 96.12 23 GLU B CA 1
ATOM 2137 C C . GLU B 1 23 ? 15.492 11.516 11.648 1 96.12 23 GLU B C 1
ATOM 2139 O O . GLU B 1 23 ? 15.781 10.82 10.664 1 96.12 23 GLU B O 1
ATOM 2144 N N . LEU B 1 24 ? 14.594 12.492 11.695 1 98 24 LEU B N 1
ATOM 2145 C CA . LEU B 1 24 ? 14.008 12.992 10.453 1 98 24 LEU B CA 1
ATOM 2146 C C . LEU B 1 24 ? 14.992 13.898 9.711 1 98 24 LEU B C 1
ATOM 2148 O O . LEU B 1 24 ? 15.797 14.586 10.336 1 98 24 LEU B O 1
ATOM 2152 N N . ARG B 1 25 ? 14.945 13.922 8.391 1 97.56 25 ARG B N 1
ATOM 2153 C CA . ARG B 1 25 ? 15.578 15 7.648 1 97.56 25 ARG B CA 1
ATOM 2154 C C . ARG B 1 25 ? 14.898 16.344 7.934 1 97.56 25 ARG B C 1
ATOM 2156 O O . ARG B 1 25 ? 13.797 16.375 8.484 1 97.56 25 ARG B O 1
ATOM 2163 N N . LEU B 1 26 ? 15.586 17.359 7.543 1 97.12 26 LEU B N 1
ATOM 2164 C CA . LEU B 1 26 ? 15.023 18.688 7.777 1 97.12 26 LEU B CA 1
ATOM 2165 C C . LEU B 1 26 ? 13.703 18.859 7.027 1 97.12 26 LEU B C 1
ATOM 2167 O O . LEU B 1 26 ? 13.648 18.641 5.812 1 97.12 26 LEU B O 1
ATOM 2171 N N . LEU B 1 27 ? 12.688 19.172 7.719 1 98.06 27 LEU B N 1
ATOM 2172 C CA . LEU B 1 27 ? 11.375 19.438 7.141 1 98.06 27 LEU B CA 1
ATOM 2173 C C . LEU B 1 27 ? 11.023 20.922 7.223 1 98.06 27 LEU B C 1
ATOM 2175 O O . LEU B 1 27 ? 11.078 21.516 8.305 1 98.06 27 LEU B O 1
ATOM 2179 N N . GLN B 1 28 ? 10.773 21.516 6.098 1 97.56 28 GLN B N 1
ATOM 2180 C CA . GLN B 1 28 ? 10.312 22.906 5.988 1 97.56 28 GLN B CA 1
ATOM 2181 C C . GLN B 1 28 ? 9.031 22.984 5.156 1 97.56 28 GLN B C 1
ATOM 2183 O O . GLN B 1 28 ? 8.883 22.281 4.16 1 97.56 28 GLN B O 1
ATOM 2188 N N . ALA B 1 29 ? 8.172 23.766 5.684 1 98 29 ALA B N 1
ATOM 2189 C CA . ALA B 1 29 ? 6.914 23.844 4.953 1 98 29 ALA B CA 1
ATOM 2190 C C . ALA B 1 29 ? 6.285 25.234 5.113 1 98 29 ALA B C 1
ATOM 2192 O O . ALA B 1 29 ? 6.598 25.953 6.059 1 98 29 ALA B O 1
ATOM 2193 N N . GLN B 1 30 ? 5.504 25.609 4.117 1 97.12 30 GLN B N 1
ATOM 2194 C CA . GLN B 1 30 ? 4.715 26.844 4.094 1 97.12 30 GLN B CA 1
ATOM 2195 C C . GLN B 1 30 ? 3.33 26.594 3.502 1 97.12 30 GLN B C 1
ATOM 2197 O O . GLN B 1 30 ? 3.158 25.703 2.666 1 97.12 30 GLN B O 1
ATOM 2202 N N . ILE B 1 31 ? 2.357 27.312 3.926 1 96.94 31 ILE B N 1
ATOM 2203 C CA . ILE B 1 31 ? 1.018 27.234 3.354 1 96.94 31 ILE B CA 1
ATOM 2204 C C . ILE B 1 31 ? 0.667 28.547 2.664 1 96.94 31 ILE B C 1
ATOM 2206 O O . ILE B 1 31 ? 1.382 29.547 2.807 1 96.94 31 ILE B O 1
ATOM 2210 N N . SER B 1 32 ? -0.435 28.547 1.83 1 95.44 32 SER B N 1
ATOM 2211 C CA . SER B 1 32 ? -0.942 29.719 1.117 1 95.44 32 SER B CA 1
ATOM 2212 C C . SER B 1 32 ? 0.094 30.266 0.139 1 95.44 32 SER B C 1
ATOM 2214 O O . SER B 1 32 ? 0.342 31.469 0.097 1 95.44 32 SER B O 1
ATOM 2216 N N . THR B 1 33 ? 0.738 29.359 -0.561 1 92.94 33 THR B N 1
ATOM 2217 C CA . THR B 1 33 ? 1.807 29.734 -1.479 1 92.94 33 THR B CA 1
ATOM 2218 C C . THR B 1 33 ? 1.239 30.109 -2.844 1 92.94 33 THR B C 1
ATOM 2220 O O . THR B 1 33 ? 1.946 30.688 -3.68 1 92.94 33 THR B O 1
ATOM 2223 N N . ASN B 1 34 ? 0.005 29.703 -3.154 1 91.25 34 ASN B N 1
ATOM 2224 C CA . ASN B 1 34 ? -0.689 30.016 -4.398 1 91.25 34 ASN B CA 1
ATOM 2225 C C . ASN B 1 34 ? -2.051 30.641 -4.141 1 91.25 34 ASN B C 1
ATOM 2227 O O . ASN B 1 34 ? -3.031 29.953 -3.887 1 91.25 34 ASN B O 1
ATOM 2231 N N . PRO B 1 35 ? -2.193 31.906 -4.387 1 87.44 35 PRO B N 1
ATOM 2232 C CA . PRO B 1 35 ? -3.449 32.594 -4.082 1 87.44 35 PRO B CA 1
ATOM 2233 C C . PRO B 1 35 ? -4.59 32.188 -5.012 1 87.44 35 PRO B C 1
ATOM 2235 O O . PRO B 1 35 ? -5.762 32.375 -4.68 1 87.44 35 PRO B O 1
ATOM 2238 N N . ALA B 1 36 ? -4.262 31.641 -6.066 1 90.25 36 ALA B N 1
ATOM 2239 C CA . ALA B 1 36 ? -5.266 31.281 -7.062 1 90.25 36 ALA B CA 1
ATOM 2240 C C . ALA B 1 36 ? -5.957 29.969 -6.707 1 90.25 36 ALA B C 1
ATOM 2242 O O . ALA B 1 36 ? -6.941 29.594 -7.344 1 90.25 36 ALA B O 1
ATOM 2243 N N . SER B 1 37 ? -5.48 29.422 -5.715 1 92.12 37 SER B N 1
ATOM 2244 C CA . SER B 1 37 ? -6.043 28.141 -5.309 1 92.12 37 SER B CA 1
ATOM 2245 C C . SER B 1 37 ? -6.848 28.266 -4.02 1 92.12 37 SER B C 1
ATOM 2247 O O . SER B 1 37 ? -6.75 29.281 -3.322 1 92.12 37 SER B O 1
ATOM 2249 N N . SER B 1 38 ? -7.781 27.344 -3.762 1 94 38 SER B N 1
ATOM 2250 C CA . SER B 1 38 ? -8.508 27.297 -2.498 1 94 38 SER B CA 1
ATOM 2251 C C . SER B 1 38 ? -7.562 27.062 -1.324 1 94 38 SER B C 1
ATOM 2253 O O . SER B 1 38 ? -7.848 27.469 -0.197 1 94 38 SER B O 1
ATOM 2255 N N . GLY B 1 39 ? -6.477 26.422 -1.602 1 96.94 39 GLY B N 1
ATOM 2256 C CA . GLY B 1 39 ? -5.398 26.141 -0.666 1 96.94 39 GLY B CA 1
ATOM 2257 C C . GLY B 1 39 ? -4.129 25.672 -1.344 1 96.94 39 GLY B C 1
ATOM 2258 O O . GLY B 1 39 ? -4.168 25.172 -2.469 1 96.94 39 GLY B O 1
ATOM 2259 N N . SER B 1 40 ? -3.041 25.922 -0.653 1 97.94 40 SER B N 1
ATOM 2260 C CA . SER B 1 40 ? -1.765 25.531 -1.246 1 97.94 40 SER B CA 1
ATOM 2261 C C . SER B 1 40 ? -0.688 25.359 -0.179 1 97.94 40 SER B C 1
ATOM 2263 O O . SER B 1 40 ? -0.853 25.828 0.954 1 97.94 40 SER B O 1
ATOM 2265 N N . SER B 1 41 ? 0.343 24.641 -0.622 1 98.12 41 SER B N 1
ATOM 2266 C CA . SER B 1 41 ? 1.469 24.422 0.281 1 98.12 41 SER B CA 1
ATOM 2267 C C . SER B 1 41 ? 2.76 24.172 -0.492 1 98.12 41 SER B C 1
ATOM 2269 O O . SER B 1 41 ? 2.725 23.844 -1.677 1 98.12 41 SER B O 1
ATOM 2271 N N . TYR B 1 42 ? 3.807 24.547 0.108 1 98.31 42 TYR B N 1
ATOM 2272 C CA . TYR B 1 42 ? 5.156 24.109 -0.237 1 98.31 42 TYR B CA 1
ATOM 2273 C C . TYR B 1 42 ? 5.773 23.297 0.894 1 98.31 42 TYR B C 1
ATOM 2275 O O . TYR B 1 42 ? 5.672 23.672 2.064 1 98.31 42 TYR B O 1
ATOM 2283 N N . LEU B 1 43 ? 6.344 22.141 0.609 1 98.31 43 LEU B N 1
ATOM 2284 C CA . LEU B 1 43 ? 6.961 21.297 1.633 1 98.31 43 LEU B CA 1
ATOM 2285 C C . LEU B 1 43 ? 8.266 20.688 1.129 1 98.31 43 LEU B C 1
ATOM 2287 O O . LEU B 1 43 ? 8.344 20.234 -0.011 1 98.31 43 LEU B O 1
ATOM 2291 N N . SER B 1 44 ? 9.258 20.812 1.985 1 98 44 SER B N 1
ATOM 2292 C CA . SER B 1 44 ? 10.523 20.141 1.718 1 98 44 SER B CA 1
ATOM 2293 C C . SER B 1 44 ? 10.898 19.188 2.852 1 98 44 SER B C 1
ATOM 2295 O O . SER B 1 44 ? 10.75 19.531 4.027 1 98 44 SER B O 1
ATOM 2297 N N . MET B 1 45 ? 11.227 17.984 2.562 1 97.19 45 MET B N 1
ATOM 2298 C CA . MET B 1 45 ? 11.789 16.969 3.443 1 97.19 45 MET B CA 1
ATOM 2299 C C . MET B 1 45 ? 13.133 16.484 2.916 1 97.19 45 MET B C 1
ATOM 2301 O O . MET B 1 45 ? 13.188 15.672 1.991 1 97.19 45 MET B O 1
ATOM 2305 N N . GLY B 1 46 ? 14.258 16.891 3.623 1 96.25 46 GLY B N 1
ATOM 2306 C CA . GLY B 1 46 ? 15.547 16.734 2.961 1 96.25 46 GLY B CA 1
ATOM 2307 C C . GLY B 1 46 ? 15.609 17.438 1.617 1 96.25 46 GLY B C 1
ATOM 2308 O O . GLY B 1 46 ? 15.297 18.625 1.514 1 96.25 46 GLY B O 1
ATOM 2309 N N . ASN B 1 47 ? 15.992 16.656 0.591 1 95.31 47 ASN B N 1
ATOM 2310 C CA . ASN B 1 47 ? 16.109 17.25 -0.737 1 95.31 47 ASN B CA 1
ATOM 2311 C C . ASN B 1 47 ? 14.883 16.953 -1.598 1 95.31 47 ASN B C 1
ATOM 2313 O O . ASN B 1 47 ? 14.883 17.234 -2.797 1 95.31 47 ASN B O 1
ATOM 2317 N N . THR B 1 48 ? 13.898 16.344 -0.968 1 96.31 48 THR B N 1
ATOM 2318 C CA . THR B 1 48 ? 12.609 16.203 -1.641 1 96.31 48 THR B CA 1
ATOM 2319 C C . THR B 1 48 ? 11.758 17.453 -1.448 1 96.31 48 THR B C 1
ATOM 2321 O O . THR B 1 48 ? 11.562 17.922 -0.321 1 96.31 48 THR B O 1
ATOM 2324 N N . SER B 1 49 ? 11.289 18.094 -2.568 1 97.44 49 SER B N 1
ATOM 2325 C CA . SER B 1 49 ? 10.492 19.312 -2.504 1 97.44 49 SER B CA 1
ATOM 2326 C C . SER B 1 49 ? 9.234 19.188 -3.354 1 97.44 49 SER B C 1
ATOM 2328 O O . SER B 1 49 ? 9.281 18.688 -4.48 1 97.44 49 SER B O 1
ATOM 2330 N N . ILE B 1 50 ? 8.094 19.641 -2.76 1 97.56 50 ILE B N 1
ATOM 2331 C CA . ILE B 1 50 ? 6.789 19.453 -3.385 1 97.56 50 ILE B CA 1
ATOM 2332 C C . ILE B 1 50 ? 5.961 20.734 -3.229 1 97.56 50 ILE B C 1
ATOM 2334 O O . ILE B 1 50 ? 5.957 21.344 -2.164 1 97.56 50 ILE B O 1
ATOM 2338 N N . MET B 1 51 ? 5.301 21.094 -4.352 1 97.81 51 MET B N 1
ATOM 2339 C CA . MET B 1 51 ? 4.234 22.094 -4.305 1 97.81 51 MET B CA 1
ATOM 2340 C C . MET B 1 51 ? 2.869 21.422 -4.477 1 97.81 51 MET B C 1
ATOM 2342 O O . MET B 1 51 ? 2.703 20.547 -5.32 1 97.81 51 MET B O 1
ATOM 2346 N N . CYS B 1 52 ? 1.976 21.828 -3.682 1 98.06 52 CYS B N 1
ATOM 2347 C CA . CYS B 1 52 ? 0.636 21.266 -3.742 1 98.06 52 CYS B CA 1
ATOM 2348 C C . CYS B 1 52 ? -0.425 22.359 -3.764 1 98.06 52 CYS B C 1
ATOM 2350 O O . CYS B 1 52 ? -0.309 23.344 -3.049 1 98.06 52 CYS B O 1
ATOM 2352 N N . SER B 1 53 ? -1.444 22.219 -4.605 1 98.19 53 SER B N 1
ATOM 2353 C CA . SER B 1 53 ? -2.588 23.125 -4.648 1 98.19 53 SER B CA 1
ATOM 2354 C C . SER B 1 53 ? -3.904 22.359 -4.605 1 98.19 53 SER B C 1
ATOM 2356 O O . SER B 1 53 ? -4 21.25 -5.133 1 98.19 53 SER B O 1
ATOM 2358 N N . VAL B 1 54 ? -4.855 22.906 -3.982 1 97.88 54 VAL B N 1
ATOM 2359 C CA . VAL B 1 54 ? -6.184 22.312 -3.842 1 97.88 54 VAL B CA 1
ATOM 2360 C C . VAL B 1 54 ? -7.227 23.25 -4.449 1 97.88 54 VAL B C 1
ATOM 2362 O O . VAL B 1 54 ? -7.18 24.453 -4.25 1 97.88 54 VAL B O 1
ATOM 2365 N N . HIS B 1 55 ? -8.086 22.656 -5.25 1 96.38 55 HIS B N 1
ATOM 2366 C CA . HIS B 1 55 ? -9.234 23.375 -5.793 1 96.38 55 HIS B CA 1
ATOM 2367 C C . HIS B 1 55 ? -10.547 22.688 -5.406 1 96.38 55 HIS B C 1
ATOM 2369 O O . HIS B 1 55 ? -10.648 21.469 -5.445 1 96.38 55 HIS B O 1
ATOM 2375 N N . GLY B 1 56 ? -11.539 23.516 -5.082 1 89.88 56 GLY B N 1
ATOM 2376 C CA . GLY B 1 56 ? -12.828 23 -4.664 1 89.88 56 GLY B CA 1
ATOM 2377 C C . GLY B 1 56 ? -13.047 23.062 -3.166 1 89.88 56 GLY B C 1
ATOM 2378 O O . GLY B 1 56 ? -12.25 23.672 -2.443 1 89.88 56 GLY B O 1
ATOM 2379 N N . PRO B 1 57 ? -14.148 22.5 -2.746 1 90.44 57 PRO B N 1
ATOM 2380 C CA . PRO B 1 57 ? -15.141 21.688 -3.455 1 90.44 57 PRO B CA 1
ATOM 2381 C C . PRO B 1 57 ? -15.883 22.469 -4.539 1 90.44 57 PRO B C 1
ATOM 2383 O O . PRO B 1 57 ? -16.281 23.625 -4.316 1 90.44 57 PRO B O 1
ATOM 2386 N N . ALA B 1 58 ? -15.859 21.891 -5.734 1 89.44 58 ALA B N 1
ATOM 2387 C CA . ALA B 1 58 ? -16.547 22.516 -6.863 1 89.44 58 ALA B CA 1
ATOM 2388 C C . ALA B 1 58 ? -17.672 21.625 -7.375 1 89.44 58 ALA B C 1
ATOM 2390 O O . ALA B 1 58 ? -17.5 20.406 -7.527 1 89.44 58 ALA B O 1
ATOM 2391 N N . GLU B 1 59 ? -18.891 22.172 -7.441 1 79.44 59 GLU B N 1
ATOM 2392 C CA . GLU B 1 59 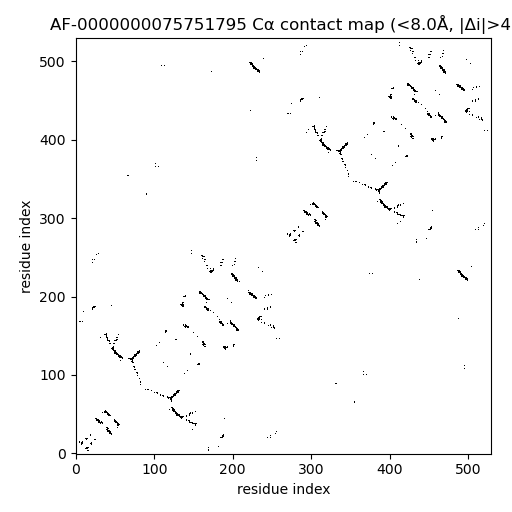? -20.016 21.422 -7.969 1 79.44 59 GLU B CA 1
ATOM 2393 C C . GLU B 1 59 ? -19.906 21.234 -9.477 1 79.44 59 GLU B C 1
ATOM 2395 O O . GLU B 1 59 ? -19.438 22.141 -10.18 1 79.44 59 GLU B O 1
ATOM 2400 N N . GLY B 1 60 ? -19.875 20.078 -9.992 1 60.75 60 GLY B N 1
ATOM 2401 C CA . GLY B 1 60 ? -19.906 19.891 -11.43 1 60.75 60 GLY B CA 1
ATOM 2402 C C . GLY B 1 60 ? -21.078 20.578 -12.109 1 60.75 60 GLY B C 1
ATOM 2403 O O . GLY B 1 60 ? -22.094 20.828 -11.484 1 60.75 60 GLY B O 1
ATOM 2404 N N . ARG B 1 61 ? -20.984 21.547 -13.094 1 50.5 61 ARG B N 1
ATOM 2405 C CA . ARG B 1 61 ? -22.109 22.109 -13.844 1 50.5 61 ARG B CA 1
ATOM 2406 C C . ARG B 1 61 ? -23.219 21.094 -13.992 1 50.5 61 ARG B C 1
ATOM 2408 O O . ARG B 1 61 ? -22.969 19.891 -14.078 1 50.5 61 ARG B O 1
ATOM 2415 N N . ARG B 1 62 ? -24.562 21.453 -13.695 1 43.41 62 ARG B N 1
ATOM 2416 C CA . ARG B 1 62 ? -25.812 20.734 -13.859 1 43.41 62 ARG B CA 1
ATOM 2417 C C . ARG B 1 62 ? -25.797 19.875 -15.125 1 43.41 62 ARG B C 1
ATOM 2419 O O . ARG B 1 62 ? -26.734 19.125 -15.391 1 43.41 62 ARG B O 1
ATOM 2426 N N . GLY B 1 63 ? -25.344 20.391 -16.312 1 40.31 63 GLY B N 1
ATOM 2427 C CA . GLY B 1 63 ? -25.766 19.75 -17.562 1 40.31 63 GLY B CA 1
ATOM 2428 C C . GLY B 1 63 ? -25.375 18.281 -17.625 1 40.31 63 GLY B C 1
ATOM 2429 O O . GLY B 1 63 ? -26.047 17.484 -18.297 1 40.31 63 GLY B O 1
ATOM 2430 N N . ASP B 1 64 ? -24.125 17.953 -18 1 37.28 64 ASP B N 1
ATOM 2431 C CA . ASP B 1 64 ? -23.875 16.578 -18.422 1 37.28 64 ASP B CA 1
ATOM 2432 C C . ASP B 1 64 ? -24.109 15.594 -17.281 1 37.28 64 ASP B C 1
ATOM 2434 O O . ASP B 1 64 ? -23.859 15.922 -16.109 1 37.28 64 ASP B O 1
ATOM 2438 N N . GLY B 1 65 ? -25.141 14.805 -17.359 1 37.91 65 GLY B N 1
ATOM 2439 C CA . GLY B 1 65 ? -25.703 13.625 -16.719 1 37.91 65 GLY B CA 1
ATOM 2440 C C . GLY B 1 65 ? -24.75 12.961 -15.734 1 37.91 65 GLY B C 1
ATOM 2441 O O . GLY B 1 65 ? -24.969 11.82 -15.328 1 37.91 65 GLY B O 1
ATOM 2442 N N . GLY B 1 66 ? -23.594 13.32 -15.859 1 38.22 66 GLY B N 1
ATOM 2443 C CA . GLY B 1 66 ? -22.719 12.32 -15.266 1 38.22 66 GLY B CA 1
ATOM 2444 C C . GLY B 1 66 ? -23 12.078 -13.797 1 38.22 66 GLY B C 1
ATOM 2445 O O . GLY B 1 66 ? -23.969 12.617 -13.25 1 38.22 66 GLY B O 1
ATOM 2446 N N . SER B 1 67 ? -21.953 11.93 -12.891 1 40.84 67 SER B N 1
ATOM 2447 C CA . SER B 1 67 ? -21.984 11.211 -11.625 1 40.84 67 SER B CA 1
ATOM 2448 C C . SER B 1 67 ? -22.719 12.016 -10.555 1 40.84 67 SER B C 1
ATOM 2450 O O . SER B 1 67 ? -22.094 12.664 -9.719 1 40.84 67 SER B O 1
ATOM 2452 N N . ALA B 1 68 ? -23.859 12.75 -10.742 1 39.09 68 ALA B N 1
ATOM 2453 C CA . ALA B 1 68 ? -24.797 13.367 -9.805 1 39.09 68 ALA B CA 1
ATOM 2454 C C . ALA B 1 68 ? -24.797 12.641 -8.469 1 39.09 68 ALA B C 1
ATOM 2456 O O . ALA B 1 68 ? -25.062 13.242 -7.426 1 39.09 68 ALA B O 1
ATOM 2457 N N . GLY B 1 69 ? -25.062 11.289 -8.453 1 45.69 69 GLY B N 1
ATOM 2458 C CA . GLY B 1 69 ? -25.672 10.469 -7.414 1 45.69 69 GLY B CA 1
ATOM 2459 C C . GLY B 1 69 ? -24.766 10.273 -6.211 1 45.69 69 GLY B C 1
ATOM 2460 O O . GLY B 1 69 ? -25.125 9.562 -5.27 1 45.69 69 GLY B O 1
ATOM 2461 N N . SER B 1 70 ? -23.391 10.414 -6.367 1 59.44 70 SER B N 1
ATOM 2462 C CA . SER B 1 70 ? -22.844 9.836 -5.141 1 59.44 70 SER B CA 1
ATOM 2463 C C . SER B 1 70 ? -22.922 10.828 -3.984 1 59.44 70 SER B C 1
ATOM 2465 O O . SER B 1 70 ? -22.75 12.031 -4.18 1 59.44 70 SER B O 1
ATOM 2467 N N . GLY B 1 71 ? -23.719 10.656 -2.949 1 74.44 71 GLY B N 1
ATOM 2468 C CA . GLY B 1 71 ? -23.859 11.312 -1.657 1 74.44 71 GLY B CA 1
ATOM 2469 C C . GLY B 1 71 ? -22.531 11.766 -1.073 1 74.44 71 GLY B C 1
ATOM 2470 O O . GLY B 1 71 ? -22.5 12.352 0.011 1 74.44 71 GLY B O 1
ATOM 2471 N N . HIS B 1 72 ? -21.391 11.719 -1.853 1 84.44 72 HIS B N 1
ATOM 2472 C CA . HIS B 1 72 ? -20.078 12.078 -1.34 1 84.44 72 HIS B CA 1
ATOM 2473 C C . HIS B 1 72 ? -19.297 12.875 -2.371 1 84.44 72 HIS B C 1
ATOM 2475 O O . HIS B 1 72 ? -19.547 12.773 -3.572 1 84.44 72 HIS B O 1
ATOM 2481 N N . ALA B 1 73 ? -18.438 13.797 -1.934 1 89.38 73 ALA B N 1
ATOM 2482 C CA . ALA B 1 73 ? -17.5 14.469 -2.824 1 89.38 73 ALA B CA 1
ATOM 2483 C C . ALA B 1 73 ? -16.469 13.492 -3.396 1 89.38 73 ALA B C 1
ATOM 2485 O O . ALA B 1 73 ? -16.078 12.531 -2.727 1 89.38 73 ALA B O 1
ATOM 2486 N N . VAL B 1 74 ? -16.062 13.734 -4.633 1 90.69 74 VAL B N 1
ATOM 2487 C CA . VAL B 1 74 ? -15.023 12.938 -5.27 1 90.69 74 VAL B CA 1
ATOM 2488 C C . VAL B 1 74 ? -13.68 13.664 -5.164 1 90.69 74 VAL B C 1
ATOM 2490 O O . VAL B 1 74 ? -13.594 14.867 -5.438 1 90.69 74 VAL B O 1
ATOM 2493 N N . VAL B 1 75 ? -12.648 12.945 -4.754 1 93.69 75 VAL B N 1
ATOM 2494 C CA . VAL B 1 75 ? -11.305 13.5 -4.672 1 93.69 75 VAL B CA 1
ATOM 2495 C C . VAL B 1 75 ? -10.508 13.117 -5.918 1 93.69 75 VAL B C 1
ATOM 2497 O O . VAL B 1 75 ? -10.406 11.938 -6.262 1 93.69 75 VAL B O 1
ATOM 2500 N N . GLU B 1 76 ? -10.07 14.102 -6.609 1 94.31 76 GLU B N 1
ATOM 2501 C CA . GLU B 1 76 ? -9.188 13.906 -7.758 1 94.31 76 GLU B CA 1
ATOM 2502 C C . GLU B 1 76 ? -7.77 14.367 -7.449 1 94.31 76 GLU B C 1
ATOM 2504 O O . GLU B 1 76 ? -7.57 15.422 -6.84 1 94.31 76 GLU B O 1
ATOM 2509 N N . VAL B 1 77 ? -6.816 13.516 -7.867 1 95.94 77 VAL B N 1
ATOM 2510 C CA . VAL B 1 77 ? -5.426 13.859 -7.582 1 95.94 77 VAL B CA 1
ATOM 2511 C C . VAL B 1 77 ? -4.602 13.758 -8.859 1 95.94 77 VAL B C 1
ATOM 2513 O O . VAL B 1 77 ? -4.637 12.742 -9.555 1 95.94 77 VAL B O 1
ATOM 2516 N N . ASP B 1 78 ? -3.916 14.789 -9.133 1 95.25 78 ASP B N 1
ATOM 2517 C CA . ASP B 1 78 ? -2.945 14.812 -10.219 1 95.25 78 ASP B CA 1
ATOM 2518 C C . ASP B 1 78 ? -1.533 15.055 -9.688 1 95.25 78 ASP B C 1
ATOM 2520 O O . ASP B 1 78 ? -1.318 15.938 -8.852 1 95.25 78 ASP B O 1
ATOM 2524 N N . VAL B 1 79 ? -0.586 14.203 -10.172 1 95.62 79 VAL B N 1
ATOM 2525 C CA . VAL B 1 79 ? 0.803 14.312 -9.734 1 95.62 79 VAL B CA 1
ATOM 2526 C C . VAL B 1 79 ? 1.706 14.547 -10.945 1 95.62 79 VAL B C 1
ATOM 2528 O O . VAL B 1 79 ? 1.72 13.742 -11.883 1 95.62 79 VAL B O 1
ATOM 2531 N N . ASN B 1 80 ? 2.4 15.602 -10.898 1 93.25 80 ASN B N 1
ATOM 2532 C CA . ASN B 1 80 ? 3.387 15.93 -11.922 1 93.25 80 ASN B CA 1
ATOM 2533 C C . ASN B 1 80 ? 4.805 15.906 -11.359 1 93.25 80 ASN B C 1
ATOM 2535 O O . ASN B 1 80 ? 5.098 16.594 -10.375 1 93.25 80 ASN B O 1
ATOM 2539 N N . VAL B 1 81 ? 5.676 15.125 -11.961 1 88.5 81 VAL B N 1
ATOM 2540 C CA . VAL B 1 81 ? 7.07 15.055 -11.531 1 88.5 81 VAL B CA 1
ATOM 2541 C C . VAL B 1 81 ? 7.938 15.875 -12.484 1 88.5 81 VAL B C 1
ATOM 2543 O O . VAL B 1 81 ? 8 15.586 -13.688 1 88.5 81 VAL B O 1
ATOM 2546 N N . ALA B 1 82 ? 8.398 17.062 -12.047 1 75.62 82 ALA B N 1
ATOM 2547 C CA . ALA B 1 82 ? 9.172 17.969 -12.883 1 75.62 82 ALA B CA 1
ATOM 2548 C C . ALA B 1 82 ? 10.406 17.281 -13.445 1 75.62 82 ALA B C 1
ATOM 2550 O O . ALA B 1 82 ? 11.109 16.578 -12.727 1 75.62 82 ALA B O 1
ATOM 2551 N N . GLY B 1 83 ? 10.375 16.656 -14.641 1 60.25 83 GLY B N 1
ATOM 2552 C CA . GLY B 1 83 ? 11.516 16.094 -15.352 1 60.25 83 GLY B CA 1
ATOM 2553 C C . GLY B 1 83 ? 12.734 17 -15.336 1 60.25 83 GLY B C 1
ATOM 2554 O O . GLY B 1 83 ? 12.602 18.219 -15.344 1 60.25 83 GLY B O 1
ATOM 2555 N N . PHE B 1 84 ? 13.766 16.656 -14.602 1 47.25 84 PHE B N 1
ATOM 2556 C CA . PHE B 1 84 ? 15.008 17.406 -14.758 1 47.25 84 PHE B CA 1
ATOM 2557 C C . PHE B 1 84 ? 15.266 17.719 -16.234 1 47.25 84 PHE B C 1
ATOM 2559 O O . PHE B 1 84 ? 14.891 16.938 -17.109 1 47.25 84 PHE B O 1
ATOM 2566 N N . ALA B 1 85 ? 15.438 18.922 -16.609 1 39.12 85 ALA B N 1
ATOM 2567 C CA . ALA B 1 85 ? 15.953 19.359 -17.906 1 39.12 85 ALA B CA 1
ATOM 2568 C C . ALA B 1 85 ? 16.922 18.328 -18.484 1 39.12 85 ALA B C 1
ATOM 2570 O O . ALA B 1 85 ? 17.359 18.453 -19.625 1 39.12 85 ALA B O 1
ATOM 2571 N N . GLY B 1 86 ? 17.844 17.688 -17.75 1 37 86 GLY B N 1
ATOM 2572 C CA . GLY B 1 86 ? 18.953 17.125 -18.516 1 37 86 GLY B CA 1
ATOM 2573 C C . GLY B 1 86 ? 18.547 15.992 -19.438 1 37 86 GLY B C 1
ATOM 2574 O O . GLY B 1 86 ? 17.359 15.695 -19.562 1 37 86 GLY B O 1
ATOM 2575 N N . VAL B 1 87 ? 19.562 14.875 -19.609 1 39.31 87 VAL B N 1
ATOM 2576 C CA . VAL B 1 87 ? 19.859 14.008 -20.75 1 39.31 87 VAL B CA 1
ATOM 2577 C C . VAL B 1 87 ? 18.656 13.117 -21.047 1 39.31 87 VAL B C 1
ATOM 2579 O O . VAL B 1 87 ? 18.172 13.078 -22.172 1 39.31 87 VAL B O 1
ATOM 2582 N N . ASP B 1 88 ? 18.609 11.781 -20.375 1 40.72 88 ASP B N 1
ATOM 2583 C CA . ASP B 1 88 ? 17.875 10.703 -21.031 1 40.72 88 ASP B CA 1
ATOM 2584 C C . ASP B 1 88 ? 16.391 10.773 -20.703 1 40.72 88 ASP B C 1
ATOM 2586 O O . ASP B 1 88 ? 15.93 10.195 -19.719 1 40.72 88 ASP B O 1
ATOM 2590 N N . ARG B 1 89 ? 15.648 11.656 -21.203 1 44.5 89 ARG B N 1
ATOM 2591 C CA . ARG B 1 89 ? 14.258 12.094 -21.094 1 44.5 89 ARG B CA 1
ATOM 2592 C C . ARG B 1 89 ? 13.305 10.914 -21.234 1 44.5 89 ARG B C 1
ATOM 2594 O O . ARG B 1 89 ? 12.289 10.836 -20.531 1 44.5 89 ARG B O 1
ATOM 2601 N N . LYS B 1 90 ? 13.539 10.18 -22.188 1 44.69 90 LYS B N 1
ATOM 2602 C CA . LYS B 1 90 ? 12.547 9.172 -22.562 1 44.69 90 LYS B CA 1
ATOM 2603 C C . LYS B 1 90 ? 12.391 8.117 -21.469 1 44.69 90 LYS B C 1
ATOM 2605 O O . LYS B 1 90 ? 11.273 7.73 -21.141 1 44.69 90 LYS B O 1
ATOM 2610 N N . ARG B 1 91 ? 13.586 7.562 -21.203 1 46.47 91 ARG B N 1
ATOM 2611 C CA . ARG B 1 91 ? 13.547 6.531 -20.172 1 46.47 91 ARG B CA 1
ATOM 2612 C C . ARG B 1 91 ? 13 7.09 -18.859 1 46.47 91 ARG B C 1
ATOM 2614 O O . ARG B 1 91 ? 12.25 6.418 -18.156 1 46.47 91 ARG B O 1
ATOM 2621 N N . ARG B 1 92 ? 13.336 8.453 -18.734 1 48.78 92 ARG B N 1
ATOM 2622 C CA . ARG B 1 92 ? 12.922 9.086 -17.484 1 48.78 92 ARG B CA 1
ATOM 2623 C C . ARG B 1 92 ? 11.43 9.391 -17.5 1 48.78 92 ARG B C 1
ATOM 2625 O O . ARG B 1 92 ? 10.766 9.32 -16.453 1 48.78 92 ARG B O 1
ATOM 2632 N N . ALA B 1 93 ? 10.984 9.547 -18.766 1 51.94 93 ALA B N 1
ATOM 2633 C CA . ALA B 1 93 ? 9.578 9.914 -18.891 1 51.94 93 ALA B CA 1
ATOM 2634 C C . ALA B 1 93 ? 8.672 8.742 -18.516 1 51.94 93 ALA B C 1
ATOM 2636 O O . ALA B 1 93 ? 7.691 8.914 -17.781 1 51.94 93 ALA B O 1
ATOM 2637 N N . GLY B 1 94 ? 9.047 7.508 -19.047 1 57.5 94 GLY B N 1
ATOM 2638 C CA . GLY B 1 94 ? 8.258 6.332 -18.703 1 57.5 94 GLY B CA 1
ATOM 2639 C C . GLY B 1 94 ? 8.273 6.012 -17.219 1 57.5 94 GLY B C 1
ATOM 2640 O O . GLY B 1 94 ? 7.238 5.699 -16.625 1 57.5 94 GLY B O 1
ATOM 2641 N N . GLY B 1 95 ? 9.484 6.059 -16.625 1 62.84 95 GLY B N 1
ATOM 2642 C CA . GLY B 1 95 ? 9.641 5.82 -15.203 1 62.84 95 GLY B CA 1
ATOM 2643 C C . GLY B 1 95 ? 8.93 6.844 -14.344 1 62.84 95 GLY B C 1
ATOM 2644 O O . GLY B 1 95 ? 8.266 6.488 -13.367 1 62.84 95 GLY B O 1
ATOM 2645 N N . SER B 1 96 ? 9.047 8.023 -14.773 1 69.75 96 SER B N 1
ATOM 2646 C CA . SER B 1 96 ? 8.422 9.125 -14.047 1 69.75 96 SER B CA 1
ATOM 2647 C C . SER B 1 96 ? 6.898 9.016 -14.086 1 69.75 96 SER B C 1
ATOM 2649 O O . SER B 1 96 ? 6.223 9.25 -13.086 1 69.75 96 SER B O 1
ATOM 2651 N N . ASP B 1 97 ? 6.402 8.562 -15.172 1 76.12 97 ASP B N 1
ATOM 2652 C CA . ASP B 1 97 ? 4.961 8.43 -15.336 1 76.12 97 ASP B CA 1
ATOM 2653 C C . ASP B 1 97 ? 4.406 7.324 -14.438 1 76.12 97 ASP B C 1
ATOM 2655 O O . ASP B 1 97 ? 3.344 7.484 -13.836 1 76.12 97 ASP B O 1
ATOM 2659 N N . ARG B 1 98 ? 5.188 6.305 -14.367 1 77.06 98 ARG B N 1
ATOM 2660 C CA . ARG B 1 98 ? 4.762 5.188 -13.531 1 77.06 98 ARG B CA 1
ATOM 2661 C C . ARG B 1 98 ? 4.766 5.574 -12.055 1 77.06 98 ARG B C 1
ATOM 2663 O O . ARG B 1 98 ? 3.83 5.25 -11.32 1 77.06 98 ARG B O 1
ATOM 2670 N N . GLN B 1 99 ? 5.777 6.246 -11.688 1 83.44 99 GLN B N 1
ATOM 2671 C CA . GLN B 1 99 ? 5.883 6.703 -10.305 1 83.44 99 GLN B CA 1
ATOM 2672 C C . GLN B 1 99 ? 4.773 7.691 -9.969 1 83.44 99 GLN B C 1
ATOM 2674 O O . GLN B 1 99 ? 4.148 7.594 -8.914 1 83.44 99 GLN B O 1
ATOM 2679 N N . SER B 1 100 ? 4.527 8.602 -10.891 1 89.69 100 SER B N 1
ATOM 2680 C CA . SER B 1 100 ? 3.479 9.594 -10.695 1 89.69 100 SER B CA 1
ATOM 2681 C C . SER B 1 100 ? 2.111 8.938 -10.547 1 89.69 100 SER B C 1
ATOM 2683 O O . SER B 1 100 ? 1.312 9.336 -9.695 1 89.69 100 SER B O 1
ATOM 2685 N N . SER B 1 101 ? 1.885 7.984 -11.336 1 86.88 101 SER B N 1
ATOM 2686 C CA . SER B 1 101 ? 0.601 7.293 -11.297 1 86.88 101 SER B CA 1
ATOM 2687 C C . SER B 1 101 ? 0.412 6.551 -9.977 1 86.88 101 SER B C 1
ATOM 2689 O O . SER B 1 101 ? -0.687 6.539 -9.422 1 86.88 101 SER B O 1
ATOM 2691 N N . ARG B 1 102 ? 1.425 5.969 -9.531 1 88.06 102 ARG B N 1
ATOM 2692 C CA . ARG B 1 102 ? 1.381 5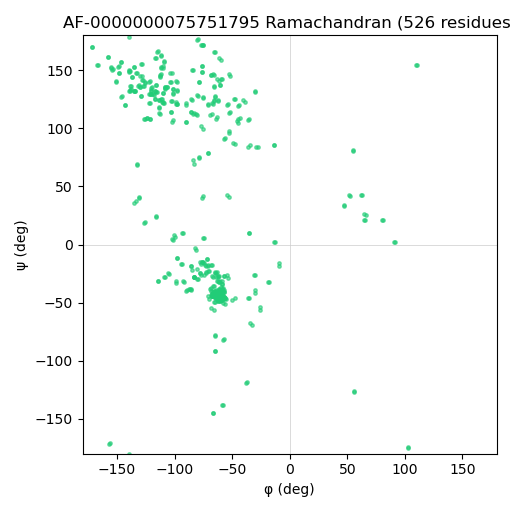.246 -8.266 1 88.06 102 ARG B CA 1
ATOM 2693 C C . ARG B 1 102 ? 1.068 6.188 -7.105 1 88.06 102 ARG B C 1
ATOM 2695 O O . ARG B 1 102 ? 0.183 5.91 -6.293 1 88.06 102 ARG B O 1
ATOM 2702 N N . ILE B 1 103 ? 1.772 7.238 -7.078 1 92.56 103 ILE B N 1
ATOM 2703 C CA . ILE B 1 103 ? 1.594 8.219 -6.012 1 92.56 103 ILE B CA 1
ATOM 2704 C C . ILE B 1 103 ? 0.188 8.812 -6.086 1 92.56 103 ILE B C 1
ATOM 2706 O O . ILE B 1 103 ? -0.502 8.914 -5.07 1 92.56 103 ILE B O 1
ATOM 2710 N N . ALA B 1 104 ? -0.228 9.133 -7.293 1 93.75 104 ALA B N 1
ATOM 2711 C CA . ALA B 1 104 ? -1.552 9.719 -7.488 1 93.75 104 ALA B CA 1
ATOM 2712 C C . ALA B 1 104 ? -2.646 8.781 -6.988 1 93.75 104 ALA B C 1
ATOM 2714 O O . ALA B 1 104 ? -3.574 9.211 -6.297 1 93.75 104 ALA B O 1
ATOM 2715 N N . THR B 1 105 ? -2.547 7.582 -7.316 1 89.5 105 THR B N 1
ATOM 2716 C CA . THR B 1 105 ? -3.541 6.586 -6.938 1 89.5 105 THR B CA 1
ATOM 2717 C C . THR B 1 105 ? -3.586 6.418 -5.422 1 89.5 105 THR B C 1
ATOM 2719 O O . THR B 1 105 ? -4.668 6.336 -4.832 1 89.5 105 THR B O 1
ATOM 2722 N N . THR B 1 106 ? -2.455 6.355 -4.836 1 92 106 THR B N 1
ATOM 2723 C CA . THR B 1 106 ? -2.389 6.195 -3.385 1 92 106 THR B CA 1
ATOM 2724 C C . THR B 1 106 ? -2.963 7.422 -2.68 1 92 106 THR B C 1
ATOM 2726 O O . THR B 1 106 ? -3.748 7.293 -1.739 1 92 106 THR B O 1
ATOM 2729 N N . LEU B 1 107 ? -2.604 8.609 -3.141 1 95.75 107 LEU B N 1
ATOM 2730 C CA . LEU B 1 107 ? -3.104 9.844 -2.549 1 95.75 107 LEU B CA 1
ATOM 2731 C C . LEU B 1 107 ? -4.617 9.945 -2.695 1 95.75 107 LEU B C 1
ATOM 2733 O O . LEU B 1 107 ? -5.312 10.312 -1.748 1 95.75 107 LEU B O 1
ATOM 2737 N N . ARG B 1 108 ? -5.094 9.641 -3.855 1 92.94 108 ARG B N 1
ATOM 2738 C CA . ARG B 1 108 ? -6.527 9.695 -4.109 1 92.94 108 ARG B CA 1
ATOM 2739 C C . ARG B 1 108 ? -7.289 8.797 -3.145 1 92.94 108 ARG B C 1
ATOM 2741 O O . ARG B 1 108 ? -8.266 9.227 -2.521 1 92.94 108 ARG B O 1
ATOM 2748 N N . SER B 1 109 ? -6.887 7.629 -3.039 1 89.69 109 SER B N 1
ATOM 2749 C CA . SER B 1 109 ? -7.543 6.676 -2.15 1 89.69 109 SER B CA 1
ATOM 2750 C C . SER B 1 109 ? -7.469 7.129 -0.697 1 89.69 109 SER B C 1
ATOM 2752 O O . SER B 1 109 ? -8.461 7.066 0.032 1 89.69 109 SER B O 1
ATOM 2754 N N . ALA B 1 110 ? -6.297 7.535 -0.299 1 93.06 110 ALA B N 1
ATOM 2755 C CA . ALA B 1 110 ? -6.07 7.965 1.079 1 93.06 110 ALA B CA 1
ATOM 2756 C C . ALA B 1 110 ? -6.988 9.125 1.448 1 93.06 110 ALA B C 1
ATOM 2758 O O . ALA B 1 110 ? -7.68 9.078 2.467 1 93.06 110 ALA B O 1
ATOM 2759 N N . PHE B 1 111 ? -7.062 10.125 0.613 1 95.06 111 PHE B N 1
ATOM 2760 C CA . PHE B 1 111 ? -7.805 11.328 0.98 1 95.06 111 PHE B CA 1
ATOM 2761 C C . PHE B 1 111 ? -9.289 11.156 0.697 1 95.06 111 PHE B C 1
ATOM 2763 O O . PHE B 1 111 ? -10.133 11.773 1.356 1 95.06 111 PHE B O 1
ATOM 2770 N N . GLN B 1 112 ? -9.633 10.305 -0.305 1 90.62 112 GLN B N 1
ATOM 2771 C CA . GLN B 1 112 ? -11.039 9.969 -0.478 1 90.62 112 GLN B CA 1
ATOM 2772 C C . GLN B 1 112 ? -11.625 9.359 0.794 1 90.62 112 GLN B C 1
ATOM 2774 O O . GLN B 1 112 ? -12.758 9.656 1.169 1 90.62 112 GLN B O 1
ATOM 2779 N N . SER B 1 113 ? -10.891 8.578 1.406 1 87.19 113 SER B N 1
ATOM 2780 C CA . SER B 1 113 ? -11.336 7.875 2.605 1 87.19 113 SER B CA 1
ATOM 2781 C C . SER B 1 113 ? -11.188 8.75 3.846 1 87.19 113 SER B C 1
ATOM 2783 O O . SER B 1 113 ? -11.945 8.609 4.809 1 87.19 113 SER B O 1
ATOM 2785 N N . HIS B 1 114 ? -10.281 9.656 3.869 1 90.81 114 HIS B N 1
ATOM 2786 C CA . HIS B 1 114 ? -9.93 10.406 5.07 1 90.81 114 HIS B CA 1
ATOM 2787 C C . HIS B 1 114 ? -10.82 11.633 5.223 1 90.81 114 HIS B C 1
ATOM 2789 O O . HIS B 1 114 ? -11.25 11.961 6.332 1 90.81 114 HIS B O 1
ATOM 2795 N N . LEU B 1 115 ? -11.125 12.266 4.137 1 90.31 115 LEU B N 1
ATOM 2796 C CA . LEU B 1 115 ? -11.875 13.516 4.188 1 90.31 115 LEU B CA 1
ATOM 2797 C C . LEU B 1 115 ? -13.352 13.25 4.473 1 90.31 115 LEU B C 1
ATOM 2799 O O . LEU B 1 115 ? -13.859 12.164 4.184 1 90.31 115 LEU B O 1
ATOM 2803 N N . HIS B 1 116 ? -13.953 14.203 5.043 1 86.31 116 HIS B N 1
ATOM 2804 C CA . HIS B 1 116 ? -15.398 14.148 5.223 1 86.31 116 HIS B CA 1
ATOM 2805 C C . HIS B 1 116 ? -16.125 14.516 3.938 1 86.31 116 HIS B C 1
ATOM 2807 O O . HIS B 1 116 ? -16.781 15.562 3.869 1 86.31 116 HIS B O 1
ATOM 2813 N N . THR B 1 117 ? -16.109 13.625 3.062 1 83.25 117 THR B N 1
ATOM 2814 C CA . THR B 1 117 ? -16.609 13.922 1.726 1 83.25 117 THR B CA 1
ATOM 2815 C C . THR B 1 117 ? -18.141 14.008 1.733 1 83.25 117 THR B C 1
ATOM 2817 O O . THR B 1 117 ? -18.734 14.555 0.807 1 83.25 117 THR B O 1
ATOM 2820 N N . TYR B 1 118 ? -18.766 13.461 2.799 1 83.62 118 TYR B N 1
ATOM 2821 C CA . TYR B 1 118 ? -20.219 13.492 2.891 1 83.62 118 TYR B CA 1
ATOM 2822 C C . TYR B 1 118 ? -20.719 14.914 3.09 1 83.62 118 TYR B C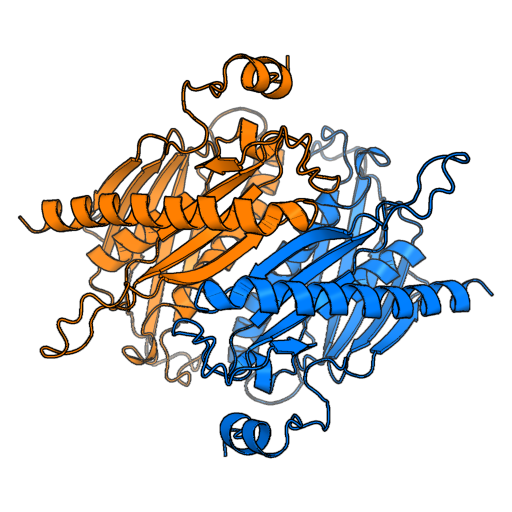 1
ATOM 2824 O O . TYR B 1 118 ? -21.906 15.203 2.863 1 83.62 118 TYR B O 1
ATOM 2832 N N . LEU B 1 119 ? -19.859 15.844 3.506 1 84.94 119 LEU B N 1
ATOM 2833 C CA . LEU B 1 119 ? -20.219 17.234 3.738 1 84.94 119 LEU B CA 1
ATOM 2834 C C . LEU B 1 119 ? -20.375 17.984 2.418 1 84.94 119 LEU B C 1
ATOM 2836 O O . LEU B 1 119 ? -20.953 19.078 2.379 1 84.94 119 LEU B O 1
ATOM 2840 N N . TYR B 1 120 ? -19.875 17.406 1.293 1 87 120 TYR B N 1
ATOM 2841 C CA . TYR B 1 120 ? -19.875 18.094 0.008 1 87 120 TYR B CA 1
ATOM 2842 C C . TYR B 1 120 ? -20.406 17.188 -1.101 1 87 120 TYR B C 1
ATOM 2844 O O . TYR B 1 120 ? -19.688 16.891 -2.059 1 87 120 TYR B O 1
ATOM 2852 N N . PRO B 1 121 ? -21.672 16.922 -0.988 1 84.38 121 PRO B N 1
ATOM 2853 C CA . PRO B 1 121 ? -22.219 16.031 -2.014 1 84.38 121 PRO B CA 1
ATOM 2854 C C . PRO B 1 121 ? -22.109 16.609 -3.42 1 84.38 121 PRO B C 1
ATOM 2856 O O . PRO B 1 121 ? -22.219 17.828 -3.596 1 84.38 121 PRO B O 1
ATOM 2859 N N . HIS B 1 122 ? -21.812 15.797 -4.355 1 85.75 122 HIS B N 1
ATOM 2860 C CA . HIS B 1 122 ? -21.781 16.141 -5.773 1 85.75 122 HIS B CA 1
ATOM 2861 C C . HIS B 1 122 ? -20.688 17.141 -6.078 1 85.75 122 HIS B C 1
ATOM 2863 O O . HIS B 1 122 ? -20.859 18.016 -6.938 1 85.75 122 HIS B O 1
ATOM 2869 N N . SER B 1 123 ? -19.75 17.141 -5.293 1 90.94 123 SER B N 1
ATOM 2870 C CA . SER B 1 123 ? -18.641 18.078 -5.488 1 90.94 123 SER B CA 1
ATOM 2871 C C . SER B 1 123 ? -17.344 17.344 -5.762 1 90.94 123 SER B C 1
ATOM 2873 O O . SER B 1 123 ? -17.266 16.125 -5.582 1 90.94 123 SER B O 1
ATOM 2875 N N . THR B 1 124 ? -16.469 18.125 -6.32 1 93.56 124 THR B N 1
ATOM 2876 C CA . THR B 1 124 ? -15.141 17.578 -6.59 1 93.56 124 THR B CA 1
ATOM 2877 C C . THR B 1 124 ? -14.062 18.375 -5.867 1 93.56 124 THR B C 1
ATOM 2879 O O . THR B 1 124 ? -14.102 19.609 -5.863 1 93.56 124 THR B O 1
ATOM 2882 N N . ILE B 1 125 ? -13.234 17.719 -5.176 1 95.5 125 ILE B N 1
ATOM 2883 C CA . ILE B 1 125 ? -12.023 18.297 -4.602 1 95.5 125 ILE B CA 1
ATOM 2884 C C . ILE B 1 125 ? -10.812 17.891 -5.43 1 95.5 125 ILE B C 1
ATOM 2886 O O . ILE B 1 125 ? -10.469 16.703 -5.496 1 95.5 125 ILE B O 1
ATOM 2890 N N . SER B 1 126 ? -10.195 18.859 -6.062 1 96.81 126 SER B N 1
ATOM 2891 C CA . SER B 1 126 ? -9.055 18.578 -6.926 1 96.81 126 SER B CA 1
ATOM 2892 C C . SER B 1 126 ? -7.738 18.938 -6.242 1 96.81 126 SER B C 1
ATOM 2894 O O . SER B 1 126 ? -7.547 20.078 -5.805 1 96.81 126 SER B O 1
ATOM 2896 N N . ILE B 1 127 ? -6.867 17.969 -6.152 1 97.88 127 ILE B N 1
ATOM 2897 C CA . ILE B 1 127 ? -5.547 18.156 -5.566 1 97.88 127 ILE B CA 1
ATOM 2898 C C . ILE B 1 127 ? -4.48 18.047 -6.648 1 97.88 127 ILE B C 1
ATOM 2900 O O . ILE B 1 127 ? -4.414 17.031 -7.355 1 97.88 127 ILE B O 1
ATOM 2904 N N . HIS B 1 128 ? -3.674 19.047 -6.758 1 97.62 128 HIS B N 1
ATOM 2905 C CA . HIS B 1 128 ? -2.582 19.062 -7.723 1 97.62 128 HIS B CA 1
ATOM 2906 C C . HIS B 1 128 ? -1.227 19.047 -7.027 1 97.62 128 HIS B C 1
ATOM 2908 O O . HIS B 1 128 ? -0.885 20 -6.312 1 97.62 128 HIS B O 1
ATOM 2914 N N . VAL B 1 129 ? -0.478 17.984 -7.285 1 97.75 129 VAL B N 1
ATOM 2915 C CA . VAL B 1 129 ? 0.828 17.812 -6.66 1 97.75 129 VAL B CA 1
ATOM 2916 C C . VAL B 1 129 ? 1.931 17.984 -7.699 1 97.75 129 VAL B C 1
ATOM 2918 O O . VAL B 1 129 ? 1.959 17.266 -8.703 1 97.75 129 VAL B O 1
ATOM 2921 N N . SER B 1 130 ? 2.812 18.906 -7.477 1 96.88 130 SER B N 1
ATOM 2922 C CA . SER B 1 130 ? 3.973 19.141 -8.328 1 96.88 130 SER B CA 1
ATOM 2923 C C . SER B 1 130 ? 5.27 18.797 -7.598 1 96.88 130 SER B C 1
ATOM 2925 O O . SER B 1 130 ? 5.676 19.516 -6.68 1 96.88 130 SER B O 1
ATOM 2927 N N . VAL B 1 131 ? 5.922 17.75 -8.062 1 96.62 131 VAL B N 1
ATOM 2928 C CA . VAL B 1 131 ? 7.191 17.344 -7.477 1 96.62 131 VAL B CA 1
ATOM 2929 C C . VAL B 1 131 ? 8.336 18.125 -8.117 1 96.62 131 VAL B C 1
ATOM 2931 O O . VAL B 1 131 ? 8.625 17.969 -9.297 1 96.62 131 VAL B O 1
ATOM 2934 N N . LEU B 1 132 ? 8.977 18.938 -7.34 1 95 132 LEU B N 1
ATOM 2935 C CA . LEU B 1 132 ? 10.07 19.781 -7.824 1 95 132 LEU B CA 1
ATOM 2936 C C . LEU B 1 132 ? 11.398 19.016 -7.777 1 95 132 LEU B C 1
ATOM 2938 O O . LEU B 1 132 ? 12.242 19.188 -8.656 1 95 132 LEU B O 1
ATOM 2942 N N . SER B 1 133 ? 11.594 18.234 -6.766 1 95 133 SER B N 1
ATOM 2943 C CA . SER B 1 133 ? 12.75 17.375 -6.57 1 95 133 SER B CA 1
ATOM 2944 C C . SER B 1 133 ? 12.398 16.141 -5.75 1 95 133 SER B C 1
ATOM 2946 O O . SER B 1 133 ? 11.617 16.234 -4.797 1 95 133 SER B O 1
ATOM 2948 N N . ALA B 1 134 ? 12.945 15.031 -6.137 1 93.62 134 ALA B N 1
ATOM 2949 C CA . ALA B 1 134 ? 12.68 13.773 -5.449 1 93.62 134 ALA B CA 1
ATOM 2950 C C . ALA B 1 134 ? 13.969 13.117 -4.969 1 93.62 134 ALA B C 1
ATOM 2952 O O . ALA B 1 134 ? 14.758 12.617 -5.773 1 93.62 134 ALA B O 1
ATOM 2953 N N . ASP B 1 135 ? 14.148 13.148 -3.676 1 94.12 135 ASP B N 1
ATOM 2954 C CA . ASP B 1 135 ? 15.336 12.555 -3.072 1 94.12 135 ASP B CA 1
ATOM 2955 C C . ASP B 1 135 ? 14.961 11.641 -1.91 1 94.12 135 ASP B C 1
ATOM 2957 O O . ASP B 1 135 ? 15.578 11.695 -0.843 1 94.12 135 ASP B O 1
ATOM 2961 N N . GLY B 1 136 ? 13.914 10.891 -2.074 1 94.5 136 GLY B N 1
ATOM 2962 C CA . GLY B 1 136 ? 13.484 9.938 -1.062 1 94.5 136 GLY B CA 1
ATOM 2963 C C . GLY B 1 136 ? 12.188 10.336 -0.375 1 94.5 136 GLY B C 1
ATOM 2964 O O . GLY B 1 136 ? 11.836 11.516 -0.344 1 94.5 136 GLY B O 1
ATOM 2965 N N . SER B 1 137 ? 11.508 9.328 0.119 1 96.44 137 SER B N 1
ATOM 2966 C CA . SER B 1 137 ? 10.266 9.492 0.877 1 96.44 137 SER B CA 1
ATOM 2967 C C . SER B 1 137 ? 9.266 10.352 0.117 1 96.44 137 SER B C 1
ATOM 2969 O O . SER B 1 137 ? 8.609 11.219 0.704 1 96.44 137 SER B O 1
ATOM 2971 N N . LEU B 1 138 ? 9.172 10.125 -1.109 1 95.88 138 LEU B N 1
ATOM 2972 C CA . LEU B 1 138 ? 8.359 10.977 -1.965 1 95.88 138 LEU B CA 1
ATOM 2973 C C . LEU B 1 138 ? 6.883 10.867 -1.595 1 95.88 138 LEU B C 1
ATOM 2975 O O . LEU B 1 138 ? 6.199 11.883 -1.44 1 95.88 138 LEU B O 1
ATOM 2979 N N . LEU B 1 139 ? 6.395 9.609 -1.479 1 96.06 139 LEU B N 1
ATOM 2980 C CA . LEU B 1 139 ? 4.992 9.422 -1.13 1 96.06 139 LEU B CA 1
ATOM 2981 C C . LEU B 1 139 ? 4.668 10.086 0.203 1 96.06 139 LEU B C 1
ATOM 2983 O O . LEU B 1 139 ? 3.641 10.758 0.333 1 96.06 139 LEU B O 1
ATOM 2987 N N . ALA B 1 140 ? 5.5 9.898 1.174 1 98.12 140 ALA B N 1
ATOM 2988 C CA . ALA B 1 140 ? 5.301 10.516 2.482 1 98.12 140 ALA B CA 1
ATOM 2989 C C . ALA B 1 140 ? 5.266 12.039 2.373 1 98.12 140 ALA B C 1
ATOM 2991 O O . ALA B 1 140 ? 4.379 12.688 2.932 1 98.12 140 ALA B O 1
ATOM 2992 N N . ALA B 1 141 ? 6.23 12.586 1.674 1 98.12 141 ALA B N 1
ATOM 2993 C CA . ALA B 1 141 ? 6.285 14.031 1.479 1 98.12 141 ALA B CA 1
ATOM 2994 C C . ALA B 1 141 ? 5.027 14.539 0.787 1 98.12 141 ALA B C 1
ATOM 2996 O O . ALA B 1 141 ? 4.5 15.594 1.143 1 98.12 141 ALA B O 1
ATOM 2997 N N . ALA B 1 142 ? 4.598 13.797 -0.191 1 98.12 142 ALA B N 1
ATOM 2998 C CA . ALA B 1 142 ? 3.393 14.188 -0.921 1 98.12 142 ALA B CA 1
ATOM 2999 C C . ALA B 1 142 ? 2.168 14.164 -0.01 1 98.12 142 ALA B C 1
ATOM 3001 O O . ALA B 1 142 ? 1.324 15.062 -0.077 1 98.12 142 ALA B O 1
ATOM 3002 N N . LEU B 1 143 ? 2.037 13.156 0.798 1 98.25 143 LEU B N 1
ATOM 3003 C CA . LEU B 1 143 ? 0.952 13.078 1.77 1 98.25 143 LEU B CA 1
ATOM 3004 C C . LEU B 1 143 ? 0.948 14.297 2.684 1 98.25 143 LEU B C 1
ATOM 3006 O O . LEU B 1 143 ? -0.102 14.898 2.914 1 98.25 143 LEU B O 1
ATOM 3010 N N . ASN B 1 144 ? 2.074 14.633 3.16 1 98.56 144 ASN B N 1
ATOM 3011 C CA . ASN B 1 144 ? 2.215 15.75 4.086 1 98.56 144 ASN B CA 1
ATOM 3012 C C . ASN B 1 144 ? 1.896 17.078 3.412 1 98.56 144 ASN B C 1
ATOM 3014 O O . ASN B 1 144 ? 1.222 17.938 3.996 1 98.56 144 ASN B O 1
ATOM 3018 N N . ALA B 1 145 ? 2.404 17.281 2.193 1 98.62 145 ALA B N 1
ATOM 3019 C CA . ALA B 1 145 ? 2.111 18.5 1.441 1 98.62 145 ALA B CA 1
ATOM 3020 C C . ALA B 1 145 ? 0.616 18.625 1.172 1 98.62 145 ALA B C 1
ATOM 3022 O O . ALA B 1 145 ? 0.048 19.719 1.307 1 98.62 145 ALA B O 1
ATOM 3023 N N . CYS B 1 146 ? -0.01 17.531 0.771 1 98.44 146 CYS B N 1
ATOM 3024 C CA . CYS B 1 146 ? -1.447 17.531 0.524 1 98.44 146 CYS B CA 1
ATOM 3025 C C . CYS B 1 146 ? -2.219 17.906 1.785 1 98.44 146 CYS B C 1
ATOM 3027 O O . CYS B 1 146 ? -3.172 18.688 1.728 1 98.44 146 CYS B O 1
ATOM 3029 N N . THR B 1 147 ? -1.826 17.344 2.889 1 98 147 THR B N 1
ATOM 3030 C CA . THR B 1 147 ? -2.48 17.625 4.164 1 98 147 THR B CA 1
ATOM 3031 C C . THR B 1 147 ? -2.445 19.109 4.477 1 98 147 THR B C 1
ATOM 3033 O O . THR B 1 147 ? -3.469 19.703 4.828 1 98 147 THR B O 1
ATOM 3036 N N . LEU B 1 148 ? -1.325 19.719 4.32 1 98.06 148 LEU B N 1
ATOM 3037 C CA . LEU B 1 148 ? -1.181 21.141 4.586 1 98.06 148 LEU B CA 1
ATOM 3038 C C . LEU B 1 148 ? -2.049 21.969 3.639 1 98.06 148 LEU B C 1
ATOM 3040 O O . LEU B 1 148 ? -2.707 22.922 4.062 1 98.06 148 LEU B O 1
ATOM 3044 N N . ALA B 1 149 ? -2.006 21.625 2.342 1 98.19 149 ALA B N 1
ATOM 3045 C CA . ALA B 1 149 ? -2.791 22.359 1.354 1 98.19 149 ALA B CA 1
ATOM 3046 C C . ALA B 1 149 ? -4.285 22.25 1.651 1 98.19 149 ALA B C 1
ATOM 3048 O O . ALA B 1 149 ? -5.023 23.219 1.49 1 98.19 149 ALA B O 1
ATOM 3049 N N . LEU B 1 150 ? -4.719 21.094 2.086 1 97.44 150 LEU B N 1
ATOM 3050 C CA . LEU B 1 150 ? -6.121 20.875 2.422 1 97.44 150 LEU B CA 1
ATOM 3051 C C . LEU B 1 150 ? -6.52 21.688 3.65 1 97.44 150 LEU B C 1
ATOM 3053 O O . LEU B 1 150 ? -7.617 22.25 3.701 1 97.44 150 LEU B O 1
ATOM 3057 N N . VAL B 1 151 ? -5.637 21.719 4.625 1 96 151 VAL B N 1
ATOM 3058 C CA . VAL B 1 151 ? -5.871 22.547 5.805 1 96 151 VAL B CA 1
ATOM 3059 C C . VAL B 1 151 ? -5.977 24.016 5.391 1 96 151 VAL B C 1
ATOM 3061 O O . VAL B 1 151 ? -6.879 24.734 5.84 1 96 151 VAL B O 1
ATOM 3064 N N . ASP B 1 152 ? -5.066 24.453 4.547 1 96.5 152 ASP B N 1
ATOM 3065 C CA . ASP B 1 152 ? -5.07 25.828 4.055 1 96.5 152 ASP B CA 1
ATOM 3066 C C . ASP B 1 152 ? -6.371 26.141 3.326 1 96.5 152 ASP B C 1
ATOM 3068 O O . ASP B 1 152 ? -6.879 27.266 3.412 1 96.5 152 ASP B O 1
ATOM 3072 N N . ALA B 1 153 ? -6.902 25.188 2.605 1 95.81 153 ALA B N 1
ATOM 3073 C CA . ALA B 1 153 ? -8.141 25.359 1.844 1 95.81 153 ALA B CA 1
ATOM 3074 C C . ALA B 1 153 ? -9.359 25.328 2.762 1 95.81 153 ALA B C 1
ATOM 3076 O O . ALA B 1 153 ? -10.469 25.625 2.332 1 95.81 153 ALA B O 1
ATOM 3077 N N . GLY B 1 154 ? -9.188 24.875 3.982 1 93.56 154 GLY B N 1
ATOM 3078 C CA . GLY B 1 154 ? -10.289 24.797 4.926 1 93.56 154 GLY B CA 1
ATOM 3079 C C . GLY B 1 154 ? -11.172 23.578 4.719 1 93.56 154 GLY B C 1
ATOM 3080 O O . GLY B 1 154 ? -12.352 23.594 5.07 1 93.56 154 GLY B O 1
ATOM 3081 N N . ILE B 1 155 ? -10.688 22.625 4.109 1 93.31 155 ILE B N 1
ATOM 3082 C CA . ILE B 1 155 ? -11.445 21.391 3.904 1 93.31 155 ILE B CA 1
ATOM 3083 C C . ILE B 1 155 ? -11.484 20.594 5.203 1 93.31 155 ILE B C 1
ATOM 3085 O O . ILE B 1 155 ? -10.438 20.266 5.77 1 93.31 155 ILE B O 1
ATOM 3089 N N . PRO B 1 156 ? -12.648 20.25 5.609 1 89.62 156 PRO B N 1
ATOM 3090 C CA . PRO B 1 156 ? -12.758 19.516 6.875 1 89.62 156 PRO B CA 1
ATOM 3091 C C . PRO B 1 156 ? -12.133 18.125 6.816 1 89.62 156 PRO B C 1
ATOM 3093 O O . PRO B 1 156 ? -12.32 17.406 5.836 1 89.62 156 PRO B O 1
ATOM 3096 N N . MET B 1 157 ? -11.391 17.781 7.852 1 89 157 MET B N 1
ATOM 3097 C CA . MET B 1 157 ? -10.797 16.453 8.023 1 89 157 MET B CA 1
ATOM 3098 C C . MET B 1 157 ? -10.695 16.094 9.5 1 89 157 MET B C 1
ATOM 3100 O O . MET B 1 157 ? -10.602 16.969 10.359 1 89 157 MET B O 1
ATOM 3104 N N . PRO B 1 158 ? -10.82 14.812 9.805 1 86.12 158 PRO B N 1
ATOM 3105 C CA . PRO B 1 158 ? -10.805 14.391 11.203 1 86.12 158 PRO B CA 1
ATOM 3106 C C . PRO B 1 158 ? -9.508 14.789 11.922 1 86.12 158 PRO B C 1
ATOM 3108 O O . PRO B 1 158 ? -9.523 15.062 13.125 1 86.12 158 PRO B O 1
ATOM 3111 N N . GLY B 1 159 ? -8.43 14.805 11.305 1 91.5 159 GLY B N 1
ATOM 3112 C CA . GLY B 1 159 ? -7.098 15.133 11.789 1 91.5 159 GLY B CA 1
ATOM 3113 C C . GLY B 1 159 ? -6.066 15.227 10.68 1 91.5 159 GLY B C 1
ATOM 3114 O O . GLY B 1 159 ? -6.359 14.898 9.523 1 91.5 159 GLY B O 1
ATOM 3115 N N . LEU B 1 160 ? -4.941 15.727 11.117 1 95.62 160 LEU B N 1
ATOM 3116 C CA . LEU B 1 160 ? -3.877 15.797 10.117 1 95.62 160 LEU B CA 1
ATOM 3117 C C . LEU B 1 160 ? -3.443 14.398 9.688 1 95.62 160 LEU B C 1
ATOM 3119 O O . LEU B 1 160 ? -3.256 13.516 10.531 1 95.62 160 LEU B O 1
ATOM 3123 N N . LEU B 1 161 ? -3.502 14.18 8.461 1 96.44 161 LEU B N 1
ATOM 3124 C CA . LEU B 1 161 ? -2.918 12.953 7.93 1 96.44 161 LEU B CA 1
ATOM 3125 C C . LEU B 1 161 ? -1.422 13.117 7.688 1 96.44 161 LEU B C 1
ATOM 3127 O O . LEU B 1 161 ? -1.015 13.867 6.793 1 96.44 161 LEU B O 1
ATOM 3131 N N . CYS B 1 162 ? -0.569 12.43 8.438 1 97.81 162 CYS B N 1
ATOM 3132 C CA . CYS B 1 162 ? 0.879 12.586 8.375 1 97.81 162 CYS B CA 1
ATOM 3133 C C . CYS B 1 162 ? 1.549 11.289 7.938 1 97.81 162 CYS B C 1
ATOM 3135 O O . CYS B 1 162 ? 1.268 10.219 8.492 1 97.81 162 CYS B O 1
ATOM 3137 N N . GLY B 1 163 ? 2.395 11.383 6.945 1 98.06 163 GLY B N 1
ATOM 3138 C CA . GLY B 1 163 ? 3.084 10.219 6.406 1 98.06 163 GLY B CA 1
ATOM 3139 C C . GLY B 1 163 ? 4.574 10.227 6.688 1 98.06 163 GLY B C 1
ATOM 3140 O O . GLY B 1 163 ? 5.191 11.289 6.777 1 98.06 163 GLY B O 1
ATOM 3141 N N . CYS B 1 164 ? 5.145 9.086 6.758 1 98.38 164 CYS B N 1
ATOM 3142 C CA . CYS B 1 164 ? 6.574 8.898 6.98 1 98.38 164 CYS B CA 1
ATOM 3143 C C . CYS B 1 164 ? 7.039 7.559 6.418 1 98.38 164 CYS B C 1
ATOM 3145 O O . CYS B 1 164 ? 6.242 6.629 6.277 1 98.38 164 CYS B O 1
ATOM 3147 N N . THR B 1 165 ? 8.297 7.488 6.051 1 98 165 THR B N 1
ATOM 3148 C CA . THR B 1 165 ? 8.883 6.238 5.594 1 98 165 THR B CA 1
ATOM 3149 C C . THR B 1 165 ? 9.766 5.625 6.68 1 98 165 THR B C 1
ATOM 3151 O O . THR B 1 165 ? 10.359 6.344 7.48 1 98 165 THR B O 1
ATOM 3154 N N . SER B 1 166 ? 9.82 4.375 6.734 1 97.69 166 SER B N 1
ATOM 3155 C CA . SER B 1 166 ? 10.727 3.604 7.582 1 97.69 166 SER B CA 1
ATOM 3156 C C . SER B 1 166 ? 11.328 2.424 6.824 1 97.69 166 SER B C 1
ATOM 3158 O O . SER B 1 166 ? 10.68 1.861 5.934 1 97.69 166 SER B O 1
ATOM 3160 N N . GLY B 1 167 ? 12.594 2.1 7.098 1 96.12 167 GLY B N 1
ATOM 3161 C CA . GLY B 1 167 ? 13.297 0.984 6.484 1 96.12 167 GLY B CA 1
ATOM 3162 C C . GLY B 1 167 ? 14.172 0.222 7.461 1 96.12 167 GLY B C 1
ATOM 3163 O O . GLY B 1 167 ? 14.133 0.473 8.664 1 96.12 167 GLY B O 1
ATOM 3164 N N . MET B 1 168 ? 14.82 -0.79 6.934 1 94.12 168 MET B N 1
ATOM 3165 C CA . MET B 1 168 ? 15.789 -1.552 7.719 1 94.12 168 MET B CA 1
ATOM 3166 C C . MET B 1 168 ? 17.203 -1.351 7.184 1 94.12 168 MET B C 1
ATOM 3168 O O . MET B 1 168 ? 17.406 -1.287 5.973 1 94.12 168 MET B O 1
ATOM 3172 N N . SER B 1 169 ? 18.266 -1.335 8.023 1 91.56 169 SER B N 1
ATOM 3173 C CA . SER B 1 169 ? 19.641 -1.005 7.684 1 91.56 169 SER B CA 1
ATOM 3174 C C . SER B 1 169 ? 20.312 -2.141 6.914 1 91.56 169 SER B C 1
ATOM 3176 O O . SER B 1 169 ? 21.5 -2.094 6.641 1 91.56 169 SER B O 1
ATOM 3178 N N . GLY B 1 170 ? 19.594 -3.15 6.57 1 85.75 170 GLY B N 1
ATOM 3179 C CA . GLY B 1 170 ? 20.078 -4.289 5.809 1 85.75 170 GLY B CA 1
ATOM 3180 C C . GLY B 1 170 ? 18.984 -5.027 5.07 1 85.75 170 GLY B C 1
ATOM 3181 O O . GLY B 1 170 ? 17.875 -4.516 4.938 1 85.75 170 GLY B O 1
ATOM 3182 N N . SER B 1 171 ? 19.266 -6.168 4.508 1 79.25 171 SER B N 1
ATOM 3183 C CA . SER B 1 171 ? 18.344 -6.879 3.619 1 79.25 171 SER B CA 1
ATOM 3184 C C . SER B 1 171 ? 17.094 -7.305 4.355 1 79.25 171 SER B C 1
ATOM 3186 O O . SER B 1 171 ? 16.016 -7.375 3.764 1 79.25 171 SER B O 1
ATOM 3188 N N . ALA B 1 172 ? 17.25 -7.523 5.648 1 83.69 172 ALA B N 1
ATOM 3189 C CA . ALA B 1 172 ? 16.125 -7.941 6.48 1 83.69 172 ALA B CA 1
ATOM 3190 C C . ALA B 1 172 ? 15.344 -9.078 5.828 1 83.69 172 ALA B C 1
ATOM 3192 O O . ALA B 1 172 ? 14.117 -9.125 5.906 1 83.69 172 ALA B O 1
ATOM 3193 N N . SER B 1 173 ? 16 -9.969 5.113 1 82.06 173 SER B N 1
ATOM 3194 C CA . SER B 1 173 ? 15.367 -11.039 4.355 1 82.06 173 SER B CA 1
ATOM 3195 C C . SER B 1 173 ? 15.305 -12.328 5.164 1 82.06 173 SER B C 1
ATOM 3197 O O . SER B 1 173 ? 14.594 -13.266 4.797 1 82.06 173 SER B O 1
ATOM 3199 N N . THR B 1 174 ? 16.078 -12.406 6.191 1 81.69 174 THR B N 1
ATOM 3200 C CA . THR B 1 174 ? 16.109 -13.555 7.086 1 81.69 174 THR B CA 1
ATOM 3201 C C . THR B 1 174 ? 15.523 -13.195 8.445 1 81.69 174 THR B C 1
ATOM 3203 O O . THR B 1 174 ? 15.453 -12.023 8.812 1 81.69 174 THR B O 1
ATOM 3206 N N . PRO B 1 175 ? 14.984 -14.188 9.094 1 81.75 175 PRO B N 1
ATOM 3207 C CA . PRO B 1 175 ? 14.367 -13.891 10.383 1 81.75 175 PRO B CA 1
ATOM 3208 C C . PRO B 1 175 ? 15.297 -13.117 11.32 1 81.75 175 PRO B C 1
ATOM 3210 O O . PRO B 1 175 ? 16.516 -13.367 11.328 1 81.75 175 PRO B O 1
ATOM 3213 N N . ARG B 1 176 ? 14.609 -12.289 12.031 1 80.94 176 ARG B N 1
ATOM 3214 C CA . ARG B 1 176 ? 15.359 -11.531 13.023 1 80.94 176 ARG B CA 1
ATOM 3215 C C . ARG B 1 176 ? 15.898 -12.445 14.117 1 80.94 176 ARG B C 1
ATOM 3217 O O . ARG B 1 176 ? 15.195 -13.336 14.594 1 80.94 176 ARG B O 1
ATOM 3224 N N . ASP B 1 177 ? 17.219 -12.438 14.266 1 75.69 177 ASP B N 1
ATOM 3225 C CA . ASP B 1 177 ? 17.828 -13.133 15.398 1 75.69 177 ASP B CA 1
ATOM 3226 C C . ASP B 1 177 ? 17.969 -12.211 16.609 1 75.69 177 ASP B C 1
ATOM 3228 O O . ASP B 1 177 ? 18.797 -11.305 16.609 1 75.69 177 ASP B O 1
ATOM 3232 N N . PRO B 1 178 ? 17.094 -12.469 17.547 1 65.94 178 PRO B N 1
ATOM 3233 C CA . PRO B 1 178 ? 17.156 -11.57 18.703 1 65.94 178 PRO B CA 1
ATOM 3234 C C . PRO B 1 178 ? 18.547 -11.484 19.328 1 65.94 178 PRO B C 1
ATOM 3236 O O . PRO B 1 178 ? 18.875 -10.484 19.969 1 65.94 178 PRO B O 1
ATOM 3239 N N . ARG B 1 179 ? 19.344 -12.57 19.219 1 64.94 179 ARG B N 1
ATOM 3240 C CA . ARG B 1 179 ? 20.672 -12.602 19.844 1 64.94 179 ARG B CA 1
ATOM 3241 C C . ARG B 1 179 ? 21.688 -11.859 18.984 1 64.94 179 ARG B C 1
ATOM 3243 O O . ARG B 1 179 ? 22.719 -11.398 19.484 1 64.94 179 ARG B O 1
ATOM 3250 N N . HIS B 1 180 ? 21.344 -11.719 17.734 1 63.31 180 HIS B N 1
ATOM 3251 C CA . HIS B 1 180 ? 22.297 -11.141 16.797 1 63.31 180 HIS B CA 1
ATOM 3252 C C . HIS B 1 180 ? 21.625 -10.109 15.891 1 63.31 180 HIS B C 1
ATOM 3254 O O . HIS B 1 180 ? 21.953 -10.008 14.711 1 63.31 180 HIS B O 1
ATOM 3260 N N . ASP B 1 181 ? 20.719 -9.438 16.5 1 62.25 181 ASP B N 1
ATOM 3261 C CA . ASP B 1 181 ? 19.984 -8.492 15.68 1 62.25 181 ASP B CA 1
ATOM 3262 C C . ASP B 1 181 ? 20.812 -7.25 15.367 1 62.25 181 ASP B C 1
ATOM 3264 O O . ASP B 1 181 ? 21.031 -6.41 16.25 1 62.25 181 ASP B O 1
ATOM 3268 N N . GLU B 1 182 ? 21.328 -7.301 14.203 1 75.88 182 GLU B N 1
ATOM 3269 C CA . GLU B 1 182 ? 22.266 -6.25 13.836 1 75.88 182 GLU B CA 1
ATOM 3270 C C . GLU B 1 182 ? 21.609 -5.211 12.93 1 75.88 182 GLU B C 1
ATOM 3272 O O . GLU B 1 182 ? 22.219 -4.207 12.578 1 75.88 182 GLU B O 1
ATOM 3277 N N . LEU B 1 183 ? 20.359 -5.441 12.766 1 87.12 183 LEU B N 1
ATOM 3278 C CA . LEU B 1 183 ? 19.734 -4.473 11.859 1 87.12 183 LEU B CA 1
ATOM 3279 C C . LEU B 1 183 ? 18.953 -3.426 12.633 1 87.12 183 LEU B C 1
ATOM 3281 O O . LEU B 1 183 ? 18.25 -3.756 13.594 1 87.12 183 LEU B O 1
ATOM 3285 N N . ASP B 1 184 ? 19.141 -2.188 12.266 1 91.88 184 ASP B N 1
ATOM 3286 C CA . ASP B 1 184 ? 18.406 -1.08 12.867 1 91.88 184 ASP B CA 1
ATOM 3287 C C . ASP B 1 184 ? 17.312 -0.573 11.922 1 91.88 184 ASP B C 1
ATOM 3289 O O . ASP B 1 184 ? 17.516 -0.524 10.703 1 91.88 184 ASP B O 1
ATOM 3293 N N . PRO B 1 185 ? 16.188 -0.278 12.594 1 94.94 185 PRO B N 1
ATOM 3294 C CA . PRO B 1 185 ? 15.227 0.47 11.781 1 94.94 185 PRO B CA 1
ATOM 3295 C C . PRO B 1 185 ? 15.703 1.881 11.445 1 94.94 185 PRO B C 1
ATOM 3297 O O . PRO B 1 185 ? 16.469 2.473 12.211 1 94.94 185 PRO B O 1
ATOM 3300 N N . LEU B 1 186 ? 15.367 2.389 10.273 1 96.75 186 LEU B N 1
ATOM 3301 C CA . LEU B 1 186 ? 15.742 3.729 9.828 1 96.75 186 LEU B CA 1
ATOM 3302 C C . LEU B 1 186 ? 14.5 4.566 9.531 1 96.75 186 LEU B C 1
ATOM 3304 O O . LEU B 1 186 ? 13.555 4.082 8.914 1 96.75 186 LEU B O 1
ATOM 3308 N N . LEU B 1 187 ? 14.586 5.777 10.031 1 97.69 187 LEU B N 1
ATOM 3309 C CA . LEU B 1 187 ? 13.477 6.703 9.852 1 97.69 187 LEU B CA 1
ATOM 3310 C C . LEU B 1 187 ? 13.734 7.652 8.688 1 97.69 187 LEU B C 1
ATOM 3312 O O . LEU B 1 187 ? 14.852 8.148 8.531 1 97.69 187 LEU B O 1
ATOM 3316 N N . ASP B 1 188 ? 12.641 7.945 7.848 1 98 188 ASP B N 1
ATOM 3317 C CA . ASP B 1 188 ? 12.695 8.969 6.809 1 98 188 ASP B CA 1
ATOM 3318 C C . ASP B 1 188 ? 13.859 8.719 5.852 1 98 188 ASP B C 1
ATOM 3320 O O . ASP B 1 188 ? 14.844 9.469 5.844 1 98 188 ASP B O 1
ATOM 3324 N N . LEU B 1 189 ? 13.625 7.855 4.977 1 96.75 189 LEU B N 1
ATOM 3325 C CA . LEU B 1 189 ? 14.695 7.348 4.125 1 96.75 189 LEU B CA 1
ATOM 3326 C C . LEU B 1 189 ? 15.016 8.336 3.01 1 96.75 189 LEU B C 1
ATOM 3328 O O . LEU B 1 189 ? 14.109 8.953 2.439 1 96.75 189 LEU B O 1
ATOM 3332 N N . SER B 1 190 ? 16.359 8.492 2.721 1 95.12 190 SER B N 1
ATOM 3333 C CA . SER B 1 190 ? 16.797 9.18 1.518 1 95.12 190 SER B CA 1
ATOM 3334 C C . SER B 1 190 ? 16.641 8.305 0.282 1 95.12 190 SER B C 1
ATOM 3336 O O . SER B 1 190 ? 16.312 7.117 0.394 1 95.12 190 SER B O 1
ATOM 3338 N N . LEU B 1 191 ? 16.844 8.891 -0.876 1 93.5 191 LEU B N 1
ATOM 3339 C CA . LEU B 1 191 ? 16.656 8.148 -2.121 1 93.5 191 LEU B CA 1
ATOM 3340 C C . LEU B 1 191 ? 17.625 6.973 -2.207 1 93.5 191 LEU B C 1
ATOM 3342 O O . LEU B 1 191 ? 17.203 5.844 -2.49 1 93.5 191 LEU B O 1
ATOM 3346 N N . PRO B 1 192 ? 18.953 7.164 -1.925 1 92.12 192 PRO B N 1
ATOM 3347 C CA . PRO B 1 192 ? 19.859 6.012 -1.972 1 92.12 192 PRO B CA 1
ATOM 3348 C C . PRO B 1 192 ? 19.453 4.902 -1.004 1 92.12 192 PRO B C 1
ATOM 3350 O O . PRO B 1 192 ? 19.562 3.721 -1.337 1 92.12 192 PRO B O 1
ATOM 3353 N N . GLU B 1 193 ? 19 5.258 0.128 1 93.25 193 GLU B N 1
ATOM 3354 C CA . GLU B 1 193 ? 18.547 4.277 1.106 1 93.25 193 GLU B CA 1
ATOM 3355 C C . GLU B 1 193 ? 17.328 3.516 0.594 1 93.25 193 GLU B C 1
ATOM 3357 O O . GLU B 1 193 ? 17.25 2.291 0.722 1 93.25 193 GLU B O 1
ATOM 3362 N N . GLU B 1 194 ? 16.344 4.184 0.011 1 91.38 194 GLU B N 1
ATOM 3363 C CA . GLU B 1 194 ? 15.117 3.568 -0.501 1 91.38 194 GLU B CA 1
ATOM 3364 C C . GLU B 1 194 ? 15.422 2.588 -1.63 1 91.38 194 GLU B C 1
ATOM 3366 O O . GLU B 1 194 ? 14.711 1.603 -1.815 1 91.38 194 GLU B O 1
ATOM 3371 N N . GLN B 1 195 ? 16.453 2.904 -2.348 1 86.69 195 GLN B N 1
ATOM 3372 C CA . GLN B 1 195 ? 16.797 2.072 -3.494 1 86.69 195 GLN B CA 1
ATOM 3373 C C . GLN B 1 195 ? 17.5 0.792 -3.049 1 86.69 195 GLN B C 1
ATOM 3375 O O . GLN B 1 195 ? 17.453 -0.226 -3.742 1 86.69 195 GLN B O 1
ATOM 3380 N N . GLU B 1 196 ? 18.125 0.838 -1.888 1 87.81 196 GLU B N 1
ATOM 3381 C CA . GLU B 1 196 ? 18.969 -0.276 -1.48 1 87.81 196 GLU B CA 1
ATOM 3382 C C . GLU B 1 196 ? 18.328 -1.078 -0.352 1 87.81 196 GLU B C 1
ATOM 3384 O O . GLU B 1 196 ? 18.641 -2.254 -0.16 1 87.81 196 GLU B O 1
ATOM 3389 N N . LEU B 1 197 ? 17.531 -0.408 0.412 1 91.75 197 LEU B N 1
ATOM 3390 C CA . LEU B 1 197 ? 17.031 -1.016 1.643 1 91.75 197 LEU B CA 1
ATOM 3391 C C . LEU B 1 197 ? 15.539 -1.268 1.559 1 91.75 197 LEU B C 1
ATOM 3393 O O . LEU B 1 197 ? 14.805 -0.504 0.919 1 91.75 197 LEU B O 1
ATOM 3397 N N . PRO B 1 198 ? 15.07 -2.371 2.16 1 92.25 198 PRO B N 1
ATOM 3398 C CA . PRO B 1 198 ? 13.617 -2.523 2.266 1 92.25 198 PRO B CA 1
ATOM 3399 C C . PRO B 1 198 ? 12.953 -1.396 3.057 1 92.25 198 PRO B C 1
ATOM 3401 O O . PRO B 1 198 ? 13.508 -0.945 4.066 1 92.25 198 PRO B O 1
ATOM 3404 N N . SER B 1 199 ? 11.852 -0.924 2.584 1 95 199 SER B N 1
ATOM 3405 C CA . SER B 1 199 ? 11.219 0.233 3.205 1 95 199 SER B CA 1
ATOM 3406 C C . SER B 1 199 ? 9.695 0.148 3.107 1 95 199 SER B C 1
ATOM 3408 O O . SER B 1 199 ? 9.164 -0.619 2.303 1 95 199 SER B O 1
ATOM 3410 N N . LEU B 1 200 ? 8.945 0.843 3.986 1 96.25 200 LEU B N 1
ATOM 3411 C CA . LEU B 1 200 ? 7.496 1.027 3.938 1 96.25 200 LEU B CA 1
ATOM 3412 C C . LEU B 1 200 ? 7.121 2.479 4.219 1 96.25 200 LEU B C 1
ATOM 3414 O O . LEU B 1 200 ? 7.934 3.24 4.754 1 96.25 200 LEU B O 1
ATOM 3418 N N . THR B 1 201 ? 6.023 2.881 3.691 1 97.38 201 THR B N 1
ATOM 3419 C CA . THR B 1 201 ? 5.441 4.184 3.994 1 97.38 201 THR B CA 1
ATOM 3420 C C . THR B 1 201 ? 4.168 4.023 4.824 1 97.38 201 THR B C 1
ATOM 3422 O O . THR B 1 201 ? 3.318 3.189 4.512 1 97.38 201 THR B O 1
ATOM 3425 N N . VAL B 1 202 ? 4.098 4.762 5.895 1 97.31 202 VAL B N 1
ATOM 3426 C CA . VAL B 1 202 ? 2.932 4.711 6.77 1 97.31 202 VAL B CA 1
ATOM 3427 C C . VAL B 1 202 ? 2.4 6.125 7.008 1 97.31 202 VAL B C 1
ATOM 3429 O O . VAL B 1 202 ? 3.17 7.086 7.043 1 97.31 202 VAL B O 1
ATOM 3432 N N . ALA B 1 203 ? 1.121 6.289 7.051 1 97.62 203 ALA B N 1
ATOM 3433 C CA . ALA B 1 203 ? 0.486 7.555 7.418 1 97.62 203 ALA B CA 1
ATOM 3434 C C . ALA B 1 203 ? -0.502 7.359 8.562 1 97.62 203 ALA B C 1
ATOM 3436 O O . ALA B 1 203 ? -1.231 6.367 8.602 1 97.62 203 ALA B O 1
ATOM 3437 N N . THR B 1 204 ? -0.481 8.297 9.477 1 96 204 THR B N 1
ATOM 3438 C CA . THR B 1 204 ? -1.338 8.203 10.656 1 96 204 THR B CA 1
ATOM 3439 C C . THR B 1 204 ? -2.135 9.492 10.844 1 96 204 THR B C 1
ATOM 3441 O O . THR B 1 204 ? -1.787 10.531 10.281 1 96 204 THR B O 1
ATOM 3444 N N . THR B 1 205 ? -3.268 9.352 11.531 1 93.69 205 THR B N 1
ATOM 3445 C CA . THR B 1 205 ? -4.074 10.508 11.922 1 93.69 205 THR B CA 1
ATOM 3446 C C . THR B 1 205 ? -4.492 10.398 13.383 1 93.69 205 THR B C 1
ATOM 3448 O O . THR B 1 205 ? -4.461 9.305 13.969 1 93.69 205 THR B O 1
ATOM 3451 N N . THR B 1 206 ? -4.609 11.547 14.062 1 80.69 206 THR B N 1
ATOM 3452 C CA . THR B 1 206 ? -5.094 11.562 15.438 1 80.69 206 THR B CA 1
ATOM 3453 C C . THR B 1 206 ? -6.574 11.93 15.492 1 80.69 206 THR B C 1
ATOM 3455 O O . THR B 1 206 ? -7.062 12.672 14.633 1 80.69 206 THR B O 1
ATOM 3458 N N . ALA B 1 207 ? -7.457 11.031 16.109 1 57.06 207 ALA B N 1
ATOM 3459 C CA . ALA B 1 207 ? -8.844 11.461 16.266 1 57.06 207 ALA B CA 1
ATOM 3460 C C . ALA B 1 207 ? -8.922 12.82 16.953 1 57.06 207 ALA B C 1
ATOM 3462 O O . ALA B 1 207 ? -8.18 13.094 17.906 1 57.06 207 ALA B O 1
ATOM 3463 N N . VAL B 1 208 ? -9.375 13.883 16.25 1 47.81 208 VAL B N 1
ATOM 3464 C CA . VAL B 1 208 ? -9.656 15.141 16.922 1 47.81 208 VAL B CA 1
ATOM 3465 C C . VAL B 1 208 ? -10.492 14.875 18.172 1 47.81 208 VAL B C 1
ATOM 3467 O O . VAL B 1 208 ? -11.422 14.07 18.156 1 47.81 208 VAL B O 1
ATOM 3470 N N . PRO B 1 209 ? -10.008 15.352 19.312 1 42.25 209 PRO B N 1
ATOM 3471 C CA . PRO B 1 209 ? -10.906 15.266 20.469 1 42.25 209 PRO B CA 1
ATOM 3472 C C . PRO B 1 209 ? -12.305 15.797 20.172 1 42.25 209 PRO B C 1
ATOM 3474 O O . PRO B 1 209 ? -12.445 16.922 19.672 1 42.25 209 PRO B O 1
ATOM 3477 N N . VAL B 1 210 ? -13.266 15.086 19.672 1 37.66 210 VAL B N 1
ATOM 3478 C CA . VAL B 1 210 ? -14.547 15.773 19.578 1 37.66 210 VAL B CA 1
ATOM 3479 C C . VAL B 1 210 ? -14.734 16.672 20.812 1 37.66 210 VAL B C 1
ATOM 3481 O O . VAL B 1 210 ? -15.023 17.859 20.672 1 37.66 210 VAL B O 1
ATOM 3484 N N . GLY B 1 211 ? -15.938 16.359 21.703 1 36.53 211 GLY B N 1
ATOM 3485 C CA . GLY B 1 211 ? -16.641 17.172 22.688 1 36.53 211 GLY B CA 1
ATOM 3486 C C . GLY B 1 211 ? -15.758 17.609 23.844 1 36.53 211 GLY B C 1
ATOM 3487 O O . GLY B 1 211 ? -14.664 17.078 24.016 1 36.53 211 GLY B O 1
ATOM 3488 N N . GLU B 1 212 ? -16.297 18.828 24.641 1 36.56 212 GLU B N 1
ATOM 3489 C CA . GLU B 1 212 ? -15.906 19.531 25.859 1 36.56 212 GLU B CA 1
ATOM 3490 C C . GLU B 1 212 ? -15.297 18.578 26.875 1 36.56 212 GLU B C 1
ATOM 3492 O O . GLU B 1 212 ? -14.555 19 27.766 1 36.56 212 GLU B O 1
ATOM 3497 N N . ASN B 1 213 ? -16.234 17.641 27.453 1 35.28 213 ASN B N 1
ATOM 3498 C CA . ASN B 1 213 ? -16.094 17.109 28.797 1 35.28 213 ASN B CA 1
ATOM 3499 C C . ASN B 1 213 ? -14.828 16.25 28.922 1 35.28 213 ASN B C 1
ATOM 3501 O O . ASN B 1 213 ? -14.352 16 30.031 1 35.28 213 ASN B O 1
ATOM 3505 N N . ASN B 1 214 ? -14.844 14.969 28.438 1 37.28 214 ASN B N 1
ATOM 3506 C CA . ASN B 1 214 ? -13.852 14.117 29.094 1 37.28 214 ASN B CA 1
ATOM 3507 C C . ASN B 1 214 ? -12.43 14.5 28.672 1 37.28 214 ASN B C 1
ATOM 3509 O O . ASN B 1 214 ? -12.055 14.305 27.516 1 37.28 214 ASN B O 1
ATOM 3513 N N . MET B 1 215 ? -11.812 15.523 29.172 1 35.78 215 MET B N 1
ATOM 3514 C CA . MET B 1 215 ? -10.422 15.867 29.484 1 35.78 215 MET B CA 1
ATOM 3515 C C . MET B 1 215 ? -9.555 14.617 29.562 1 35.78 215 MET B C 1
ATOM 3517 O O . MET B 1 215 ? -8.43 14.672 30.062 1 35.78 215 MET B O 1
ATOM 3521 N N . ASP B 1 216 ? -10.18 13.523 30 1 37.03 216 ASP B N 1
ATOM 3522 C CA . ASP B 1 216 ? -9.188 12.461 30.203 1 37.03 216 ASP B CA 1
ATOM 3523 C C . ASP B 1 216 ? -8.227 12.375 29.031 1 37.03 216 ASP B C 1
ATOM 3525 O O . ASP B 1 216 ? -8.633 12.508 27.875 1 37.03 216 ASP B O 1
ATOM 3529 N N . GLU B 1 217 ? -6.953 12.859 29.156 1 39.62 217 GLU B N 1
ATOM 3530 C CA . GLU B 1 217 ? -5.68 12.625 28.469 1 39.62 217 GLU B CA 1
ATOM 3531 C C . GLU B 1 217 ? -5.746 11.391 27.594 1 39.62 217 GLU B C 1
ATOM 3533 O O . GLU B 1 217 ? -4.785 10.625 27.516 1 39.62 217 GLU B O 1
ATOM 3538 N N . ASP B 1 218 ? -6.844 10.773 27.531 1 42.03 218 ASP B N 1
ATOM 3539 C CA . ASP B 1 218 ? -6.812 9.492 26.844 1 42.03 218 ASP B CA 1
ATOM 3540 C C . ASP B 1 218 ? -6.02 9.586 25.547 1 42.03 218 ASP B C 1
ATOM 3542 O O . ASP B 1 218 ? -6.06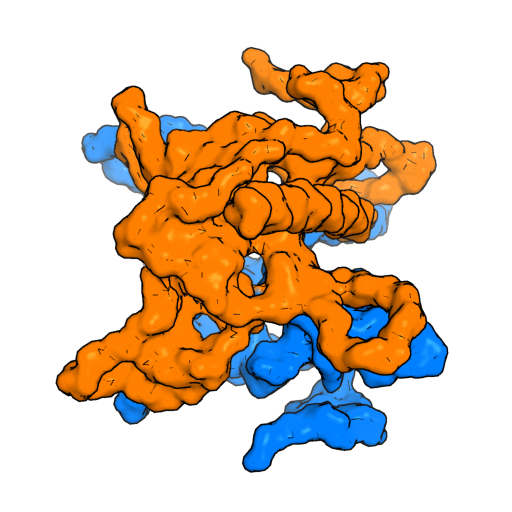2 10.609 24.859 1 42.03 218 ASP B O 1
ATOM 3546 N N . GLU B 1 219 ? -4.961 8.82 25.469 1 46.59 219 GLU B N 1
ATOM 3547 C CA . GLU B 1 219 ? -3.941 8.523 24.469 1 46.59 219 GLU B CA 1
ATOM 3548 C C . GLU B 1 219 ? -4.484 8.711 23.062 1 46.59 219 GLU B C 1
ATOM 3550 O O . GLU B 1 219 ? -5.488 8.109 22.688 1 46.59 219 GLU B O 1
ATOM 3555 N N . GLU B 1 220 ? -4.457 9.969 22.578 1 53.56 220 GLU B N 1
ATOM 3556 C CA . GLU B 1 220 ? -4.652 10.289 21.172 1 53.56 220 GLU B CA 1
ATOM 3557 C C . GLU B 1 220 ? -4.543 9.039 20.297 1 53.56 220 GLU B C 1
ATOM 3559 O O . GLU B 1 220 ? -3.482 8.414 20.234 1 53.56 220 GLU B O 1
ATOM 3564 N N . ALA B 1 221 ? -5.707 8.32 20.172 1 63.34 221 ALA B N 1
ATOM 3565 C CA . ALA B 1 221 ? -5.766 7.066 19.422 1 63.34 221 ALA B CA 1
ATOM 3566 C C . ALA B 1 221 ? -5.203 7.238 18.016 1 63.34 221 ALA B C 1
ATOM 3568 O O . ALA B 1 221 ? -5.68 8.078 17.25 1 63.34 221 ALA B O 1
ATOM 3569 N N . MET B 1 222 ? -3.891 6.875 17.891 1 80.56 222 MET B N 1
ATOM 3570 C CA . MET B 1 222 ? -3.213 6.887 16.594 1 80.56 222 MET B CA 1
ATOM 3571 C C . MET B 1 222 ? -3.781 5.812 15.68 1 80.56 222 MET B C 1
ATOM 3573 O O . MET B 1 222 ? -3.871 4.645 16.062 1 80.56 222 MET B O 1
ATOM 3577 N N . LYS B 1 223 ? -4.43 6.332 14.656 1 89.94 223 LYS B N 1
ATOM 3578 C CA . LYS B 1 223 ? -4.961 5.426 13.641 1 89.94 223 LYS B CA 1
ATOM 3579 C C . LYS B 1 223 ? -4.074 5.402 12.398 1 89.94 223 LYS B C 1
ATOM 3581 O O . LYS B 1 223 ? -3.605 6.449 11.945 1 89.94 223 LYS B O 1
ATOM 3586 N N . VAL B 1 224 ? -3.73 4.23 11.961 1 92.81 224 VAL B N 1
ATOM 3587 C CA . VAL B 1 224 ? -3.025 4.059 10.695 1 92.81 224 VAL B CA 1
ATOM 3588 C C . VAL B 1 224 ? -4.016 4.133 9.531 1 92.81 224 VAL B C 1
ATOM 3590 O O . VAL B 1 224 ? -5.02 3.418 9.523 1 92.81 224 VAL B O 1
ATOM 3593 N N . CYS B 1 225 ? -3.705 4.988 8.562 1 92.56 225 CYS B N 1
ATOM 3594 C CA . CYS B 1 225 ? -4.637 5.238 7.469 1 92.56 225 CYS B CA 1
ATOM 3595 C C . CYS B 1 225 ? -4.066 4.738 6.148 1 92.56 225 CYS B C 1
ATOM 3597 O O . CYS B 1 225 ? -4.82 4.445 5.215 1 92.56 225 CYS B O 1
ATOM 3599 N N . VAL B 1 226 ? -2.844 4.777 6.02 1 93.88 226 VAL B N 1
ATOM 3600 C CA . VAL B 1 226 ? -2.154 4.324 4.816 1 93.88 226 VAL B CA 1
ATOM 3601 C C . VAL B 1 226 ? -0.954 3.461 5.199 1 93.88 226 VAL B C 1
ATOM 3603 O O . VAL B 1 226 ? -0.209 3.799 6.125 1 93.88 226 VAL B O 1
ATOM 3606 N N . LEU B 1 227 ? -0.858 2.398 4.594 1 95.12 227 LEU B N 1
ATOM 3607 C CA . LEU B 1 227 ? 0.305 1.528 4.73 1 95.12 227 LEU B CA 1
ATOM 3608 C C . LEU B 1 227 ? 0.651 0.872 3.396 1 95.12 227 LEU B C 1
ATOM 3610 O O . LEU B 1 227 ? -0.181 0.18 2.807 1 95.12 227 LEU B O 1
ATOM 3614 N N . THR B 1 228 ? 1.86 1.162 2.949 1 94.44 228 THR B N 1
ATOM 3615 C CA . THR B 1 228 ? 2.289 0.585 1.679 1 94.44 228 THR B CA 1
ATOM 3616 C C . THR B 1 228 ? 3.715 0.05 1.782 1 94.44 228 THR B C 1
ATOM 3618 O O . THR B 1 228 ? 4.602 0.727 2.307 1 94.44 228 THR B O 1
ATOM 3621 N N . MET B 1 229 ? 3.891 -1.121 1.317 1 92.88 229 MET B N 1
ATOM 3622 C CA . MET B 1 229 ? 5.203 -1.757 1.229 1 92.88 229 MET B CA 1
ATOM 3623 C C . MET B 1 229 ? 5.289 -2.656 0.001 1 92.88 229 MET B C 1
ATOM 3625 O O . MET B 1 229 ? 4.426 -3.51 -0.211 1 92.88 229 MET B O 1
ATOM 3629 N N . GLU B 1 230 ? 6.309 -2.463 -0.821 1 84.75 230 GLU B N 1
ATOM 3630 C CA . GLU B 1 230 ? 6.508 -3.291 -2.006 1 84.75 230 GLU B CA 1
ATOM 3631 C C . GLU B 1 230 ? 7.91 -3.896 -2.023 1 84.75 230 GLU B C 1
ATOM 3633 O O . GLU B 1 230 ? 8.461 -4.172 -3.094 1 84.75 230 GLU B O 1
ATOM 3638 N N . SER B 1 231 ? 8.555 -3.957 -0.938 1 86.06 231 SER B N 1
ATOM 3639 C CA . SER B 1 231 ? 9.852 -4.598 -0.788 1 86.06 231 SER B CA 1
ATOM 3640 C C . SER B 1 231 ? 9.758 -5.852 0.077 1 86.06 231 SER B C 1
ATOM 3642 O O . SER B 1 231 ? 8.773 -6.043 0.793 1 86.06 231 SER B O 1
ATOM 3644 N N . LYS B 1 232 ? 10.781 -6.645 -0.039 1 86.69 232 LYS B N 1
ATOM 3645 C CA . LYS B 1 232 ? 10.773 -7.922 0.665 1 86.69 232 LYS B CA 1
ATOM 3646 C C . LYS B 1 232 ? 11.383 -7.793 2.055 1 86.69 232 LYS B C 1
ATOM 3648 O O . LYS B 1 232 ? 12.523 -7.348 2.195 1 86.69 232 LYS B O 1
ATOM 3653 N N . VAL B 1 233 ? 10.602 -8.102 3.012 1 91.19 233 VAL B N 1
ATOM 3654 C CA . VAL B 1 233 ? 11.062 -8.07 4.395 1 91.19 233 VAL B CA 1
ATOM 3655 C C . VAL B 1 233 ? 10.531 -9.289 5.148 1 91.19 233 VAL B C 1
ATOM 3657 O O . VAL B 1 233 ? 9.383 -9.688 4.961 1 91.19 233 VAL B O 1
ATOM 3660 N N . HIS B 1 234 ? 11.477 -9.898 5.879 1 90.19 234 HIS B N 1
ATOM 3661 C CA . HIS B 1 234 ? 10.984 -10.953 6.758 1 90.19 234 HIS B CA 1
ATOM 3662 C C . HIS B 1 234 ? 9.953 -10.406 7.742 1 90.19 234 HIS B C 1
ATOM 3664 O O . HIS B 1 234 ? 10.117 -9.312 8.281 1 90.19 234 HIS B O 1
ATOM 3670 N N . ALA B 1 235 ? 8.953 -11.18 8.016 1 87.88 235 ALA B N 1
ATOM 3671 C CA . ALA B 1 235 ? 7.805 -10.758 8.812 1 87.88 235 ALA B CA 1
ATOM 3672 C C . ALA B 1 235 ? 8.242 -10.258 10.188 1 87.88 235 ALA B C 1
ATOM 3674 O O . ALA B 1 235 ? 7.613 -9.367 10.758 1 87.88 235 ALA B O 1
ATOM 3675 N N . THR B 1 236 ? 9.312 -10.688 10.727 1 88.69 236 THR B N 1
ATOM 3676 C CA . THR B 1 236 ? 9.75 -10.391 12.086 1 88.69 236 THR B CA 1
ATOM 3677 C C . THR B 1 236 ? 10.227 -8.945 12.203 1 88.69 236 THR B C 1
ATOM 3679 O O . THR B 1 236 ? 10.375 -8.422 13.305 1 88.69 236 THR B O 1
ATOM 3682 N N . TYR B 1 237 ? 10.422 -8.273 11.047 1 91.56 237 TYR B N 1
ATOM 3683 C CA . TYR B 1 237 ? 10.938 -6.914 11.07 1 91.56 237 TYR B CA 1
ATOM 3684 C C . TYR B 1 237 ? 9.805 -5.898 10.945 1 91.56 237 TYR B C 1
ATOM 3686 O O . TYR B 1 237 ? 10 -4.707 11.211 1 91.56 237 TYR B O 1
ATOM 3694 N N . LEU B 1 238 ? 8.664 -6.371 10.609 1 91.69 238 LEU B N 1
ATOM 3695 C CA . LEU B 1 238 ? 7.57 -5.477 10.234 1 91.69 238 LEU B CA 1
ATOM 3696 C C . LEU B 1 238 ? 7.113 -4.645 11.43 1 91.69 238 LEU B C 1
ATOM 3698 O O . LEU B 1 238 ? 6.844 -3.449 11.297 1 91.69 238 LEU B O 1
ATOM 3702 N N . GLU B 1 239 ? 7.031 -5.281 12.531 1 90.12 239 GLU B N 1
ATOM 3703 C CA . GLU B 1 239 ? 6.555 -4.578 13.719 1 90.12 239 GLU B CA 1
ATOM 3704 C C . GLU B 1 239 ? 7.461 -3.402 14.07 1 90.12 239 GLU B C 1
ATOM 3706 O O . GLU B 1 239 ? 6.98 -2.301 14.344 1 90.12 239 GLU B O 1
ATOM 3711 N N . THR B 1 240 ? 8.734 -3.674 14.094 1 92.69 240 THR B N 1
ATOM 3712 C CA . THR B 1 240 ? 9.695 -2.631 14.43 1 92.69 240 THR B CA 1
ATOM 3713 C C . THR B 1 240 ? 9.672 -1.516 13.391 1 92.69 240 THR B C 1
ATOM 3715 O O . THR B 1 240 ? 9.727 -0.334 13.734 1 92.69 240 THR B O 1
ATOM 3718 N N . MET B 1 241 ? 9.594 -1.844 12.133 1 94.75 241 MET B N 1
ATOM 3719 C CA . MET B 1 241 ? 9.523 -0.856 11.055 1 94.75 241 MET B CA 1
ATOM 3720 C C . MET B 1 241 ? 8.289 0.026 11.211 1 94.75 241 MET B C 1
ATOM 3722 O O . MET B 1 241 ? 8.375 1.246 11.062 1 94.75 241 MET B O 1
ATOM 3726 N N . LEU B 1 242 ? 7.188 -0.625 11.57 1 94.25 242 LEU B N 1
ATOM 3727 C CA . LEU B 1 242 ? 5.934 0.104 11.734 1 94.25 242 LEU B CA 1
ATOM 3728 C C . LEU B 1 242 ? 6.008 1.043 12.938 1 94.25 242 LEU B C 1
ATOM 3730 O O . LEU B 1 242 ? 5.57 2.193 12.859 1 94.25 242 LEU B O 1
ATOM 3734 N N . ALA B 1 243 ? 6.531 0.557 14.008 1 94.81 243 ALA B N 1
ATOM 3735 C CA . ALA B 1 243 ? 6.648 1.37 15.219 1 94.81 243 ALA B CA 1
ATOM 3736 C C . ALA B 1 243 ? 7.457 2.635 14.953 1 94.81 243 ALA B C 1
ATOM 3738 O O . ALA B 1 243 ? 7.055 3.732 15.344 1 94.81 243 ALA B O 1
ATOM 3739 N N . VAL B 1 244 ? 8.562 2.482 14.25 1 96.69 244 VAL B N 1
ATOM 3740 C CA . VAL B 1 244 ? 9.445 3.607 13.945 1 96.69 244 VAL B CA 1
ATOM 3741 C C . VAL B 1 244 ? 8.742 4.566 12.992 1 96.69 244 VAL B C 1
ATOM 3743 O O . VAL B 1 244 ? 8.82 5.785 13.156 1 96.69 244 VAL B O 1
ATOM 3746 N N . GLY B 1 245 ? 8.086 3.992 11.977 1 97.12 245 GLY B N 1
ATOM 3747 C CA . GLY B 1 245 ? 7.332 4.824 11.055 1 97.12 245 GLY B CA 1
ATOM 3748 C C . GLY B 1 245 ? 6.246 5.637 11.727 1 97.12 245 GLY B C 1
ATOM 3749 O O . GLY B 1 245 ? 6.074 6.824 11.43 1 97.12 245 GLY B O 1
ATOM 3750 N N . ILE B 1 246 ? 5.52 5.023 12.625 1 95.19 246 ILE B N 1
ATOM 3751 C CA . ILE B 1 246 ? 4.434 5.672 13.352 1 95.19 246 ILE B CA 1
ATOM 3752 C C . ILE B 1 246 ? 4.992 6.789 14.227 1 95.19 246 ILE B C 1
ATOM 3754 O O . ILE B 1 246 ? 4.422 7.883 14.289 1 95.19 246 ILE B O 1
ATOM 3758 N N . ASP B 1 247 ? 6.039 6.488 14.883 1 96 247 ASP B N 1
ATOM 3759 C CA . ASP B 1 247 ? 6.707 7.523 15.664 1 96 247 ASP B CA 1
ATOM 3760 C C . ASP B 1 247 ? 7.109 8.703 14.781 1 96 247 ASP B C 1
ATOM 3762 O O . ASP B 1 247 ? 6.961 9.859 15.18 1 96 247 ASP B O 1
ATOM 3766 N N . GLY B 1 248 ? 7.656 8.398 13.656 1 97.56 248 GLY B N 1
ATOM 3767 C CA . GLY B 1 248 ? 7.984 9.445 12.695 1 97.56 248 GLY B CA 1
ATOM 3768 C C . GLY B 1 248 ? 6.789 10.289 12.297 1 97.56 248 GLY B C 1
ATOM 3769 O O . GLY B 1 248 ? 6.898 11.508 12.18 1 97.56 248 GLY B O 1
ATOM 3770 N N . CYS B 1 249 ? 5.688 9.672 12.102 1 97.19 249 CYS B N 1
ATOM 3771 C CA . CYS B 1 249 ? 4.469 10.398 11.773 1 97.19 249 CYS B CA 1
ATOM 3772 C C . CYS B 1 249 ? 4.098 11.367 12.891 1 97.19 249 CYS B C 1
ATOM 3774 O O . CYS B 1 249 ? 3.629 12.477 12.625 1 97.19 249 CYS B O 1
ATOM 3776 N N . SER B 1 250 ? 4.281 10.953 14.102 1 95.81 250 SER B N 1
ATOM 3777 C CA . SER B 1 250 ? 3.998 11.82 15.242 1 95.81 250 SER B CA 1
ATOM 3778 C C . SER B 1 250 ? 4.898 13.055 15.242 1 95.81 250 SER B C 1
ATOM 3780 O O . SER B 1 250 ? 4.438 14.164 15.508 1 95.81 250 SER B O 1
ATOM 3782 N N . GLN B 1 251 ? 6.133 12.836 14.977 1 97.06 251 GLN B N 1
ATOM 3783 C CA . GLN B 1 251 ? 7.066 13.961 14.898 1 97.06 251 GLN B CA 1
ATOM 3784 C C . GLN B 1 251 ? 6.68 14.922 13.781 1 97.06 251 GLN B C 1
ATOM 3786 O O . GLN B 1 251 ? 6.695 16.141 13.977 1 97.06 251 GLN B O 1
ATOM 3791 N N . ILE B 1 252 ? 6.363 14.383 12.672 1 97.81 252 ILE B N 1
ATOM 3792 C CA . ILE B 1 252 ? 5.965 15.195 11.523 1 97.81 252 ILE B CA 1
ATOM 3793 C C . ILE B 1 252 ? 4.703 15.984 11.859 1 97.81 252 ILE B C 1
ATOM 3795 O O . ILE B 1 252 ? 4.574 17.156 11.492 1 97.81 252 ILE B O 1
ATOM 3799 N N . ARG B 1 253 ? 3.803 15.367 12.539 1 96.69 253 ARG B N 1
ATOM 3800 C CA . ARG B 1 253 ? 2.568 16.031 12.953 1 96.69 253 ARG B CA 1
ATOM 3801 C C . ARG B 1 253 ? 2.869 17.281 13.766 1 96.69 253 ARG B C 1
ATOM 3803 O O . ARG B 1 253 ? 2.256 18.328 13.547 1 96.69 253 ARG B O 1
ATOM 3810 N N . GLU B 1 254 ? 3.736 17.172 14.672 1 96 254 GLU B N 1
ATOM 3811 C CA . GLU B 1 254 ? 4.121 18.328 15.484 1 96 254 GLU B CA 1
ATOM 3812 C C . GLU B 1 254 ? 4.676 19.453 14.617 1 96 254 GLU B C 1
ATOM 3814 O O . GLU B 1 254 ? 4.355 20.625 14.836 1 96 254 GLU B O 1
ATOM 3819 N N . LEU B 1 255 ? 5.477 19.094 13.703 1 97 255 LEU B N 1
ATOM 3820 C CA . LEU B 1 255 ? 6.074 20.078 12.812 1 97 255 LEU B CA 1
ATOM 3821 C C . LEU B 1 255 ? 5.008 20.766 11.953 1 97 255 LEU B C 1
ATOM 3823 O O . LEU B 1 255 ? 5.02 21.984 11.797 1 97 255 LEU B O 1
ATOM 3827 N N . LEU B 1 256 ? 4.086 19.938 11.375 1 97.25 256 LEU B N 1
ATOM 3828 C CA . LEU B 1 256 ? 3.027 20.5 10.539 1 97.25 256 LEU B CA 1
ATOM 3829 C C . LEU B 1 256 ? 2.109 21.406 11.352 1 97.25 256 LEU B C 1
ATOM 3831 O O . LEU B 1 256 ? 1.679 22.453 10.867 1 97.25 256 LEU B O 1
ATOM 3835 N N . GLU B 1 257 ? 1.821 21 12.57 1 95.25 257 GLU B N 1
ATOM 3836 C CA . GLU B 1 257 ? 1.017 21.844 13.453 1 95.25 257 GLU B CA 1
ATOM 3837 C C . GLU B 1 257 ? 1.688 23.188 13.695 1 95.25 257 GLU B C 1
ATOM 3839 O O . GLU B 1 257 ? 1.015 24.219 13.758 1 95.25 257 GLU B O 1
ATOM 3844 N N . GLY B 1 258 ? 2.951 23.125 13.836 1 95.44 258 GLY B N 1
ATOM 3845 C CA . GLY B 1 258 ? 3.699 24.359 13.984 1 95.44 258 GLY B CA 1
ATOM 3846 C C . GLY B 1 258 ? 3.559 25.281 12.797 1 95.44 258 GLY B C 1
ATOM 3847 O O . GLY B 1 258 ? 3.418 26.5 12.961 1 95.44 258 GLY B O 1
ATOM 3848 N N . VAL B 1 259 ? 3.586 24.75 11.633 1 95.62 259 VAL B N 1
ATOM 3849 C CA . VAL B 1 259 ? 3.447 25.531 10.406 1 95.62 259 VAL B CA 1
ATOM 3850 C C . VAL B 1 259 ? 2.059 26.156 10.352 1 95.62 259 VAL B C 1
ATOM 3852 O O . VAL B 1 259 ? 1.919 27.328 9.992 1 95.62 259 VAL B O 1
ATOM 3855 N N . ILE B 1 260 ? 1.049 25.406 10.703 1 94.75 260 ILE B N 1
ATOM 3856 C CA . ILE B 1 260 ? -0.338 25.844 10.641 1 94.75 260 ILE B CA 1
ATOM 3857 C C . ILE B 1 260 ? -0.563 26.969 11.664 1 94.75 260 ILE B C 1
ATOM 3859 O O . ILE B 1 260 ? -1.213 27.969 11.359 1 94.75 260 ILE B O 1
ATOM 3863 N N . LYS B 1 261 ? -0.067 26.828 12.836 1 92.06 261 LYS B N 1
ATOM 3864 C CA . LYS B 1 261 ? -0.221 27.812 13.891 1 92.06 261 LYS B CA 1
ATOM 3865 C C . LYS B 1 261 ? 0.508 29.109 13.539 1 92.06 261 LYS B C 1
ATOM 3867 O O . LYS B 1 261 ? 0.025 30.203 13.844 1 92.06 261 LYS B O 1
ATOM 3872 N N . GLY B 1 262 ? 1.685 28.953 12.977 1 86.75 262 GLY B N 1
ATOM 3873 C CA . GLY B 1 262 ? 2.461 30.125 12.602 1 86.75 262 GLY B CA 1
ATOM 3874 C C . GLY B 1 262 ? 1.835 30.922 11.477 1 86.75 262 GLY B C 1
ATOM 3875 O O . GLY B 1 262 ? 2.084 32.125 11.344 1 86.75 262 GLY B O 1
ATOM 3876 N N . SER B 1 263 ? 1.079 30.328 10.625 1 78.44 263 SER B N 1
ATOM 3877 C CA . SER B 1 263 ? 0.452 31.016 9.5 1 78.44 263 SER B CA 1
ATOM 3878 C C . SER B 1 263 ? -0.798 31.766 9.938 1 78.44 263 SER B C 1
ATOM 3880 O O . SER B 1 263 ? -1.237 32.688 9.25 1 78.44 263 SER B O 1
ATOM 3882 N N . ARG B 1 264 ? -1.584 31.359 10.977 1 67.12 264 ARG B N 1
ATOM 3883 C CA . ARG B 1 264 ? -2.799 32.031 11.438 1 67.12 264 ARG B CA 1
ATOM 3884 C C . ARG B 1 264 ? -2.467 33.25 12.266 1 67.12 264 ARG B C 1
ATOM 3886 O O . ARG B 1 264 ? -3.33 34.094 12.5 1 67.12 264 ARG B O 1
ATOM 3893 N N . GLY B 1 265 ? -1.171 33.406 12.742 1 52.75 265 GLY B N 1
ATOM 3894 C CA . GLY B 1 265 ? -0.813 34.625 13.461 1 52.75 265 GLY B CA 1
ATOM 3895 C C . GLY B 1 265 ? -0.17 35.656 12.57 1 52.75 265 GLY B C 1
ATOM 3896 O O . GLY B 1 265 ? 0.29 35.344 11.469 1 52.75 265 GLY B O 1
#